Protein AF-A0A2S8PIW1-F1 (afdb_monomer_lite)

Structure (mmCIF, N/CA/C/O backbone):
data_AF-A0A2S8PIW1-F1
#
_entry.id   AF-A0A2S8PIW1-F1
#
loop_
_atom_site.group_PDB
_atom_site.id
_atom_site.type_symbol
_atom_site.label_atom_id
_atom_site.label_alt_id
_atom_site.label_comp_id
_atom_site.label_asym_id
_atom_site.label_entity_id
_atom_site.label_seq_id
_atom_site.pdbx_PDB_ins_code
_atom_site.Cartn_x
_atom_site.Cartn_y
_atom_site.Cartn_z
_atom_site.occupancy
_atom_site.B_iso_or_equiv
_atom_site.auth_seq_id
_atom_site.auth_comp_id
_atom_site.auth_asym_id
_atom_site.auth_atom_id
_atom_site.pdbx_PDB_model_num
ATOM 1 N N . ASP A 1 1 ? -56.436 4.259 72.204 1.00 89.25 1 ASP A N 1
ATOM 2 C CA . ASP A 1 1 ? -57.288 4.488 73.397 1.00 89.25 1 ASP A CA 1
ATOM 3 C C . ASP A 1 1 ? -56.618 5.160 74.590 1.00 89.25 1 ASP A C 1
ATOM 5 O O . ASP A 1 1 ? -57.310 5.446 75.561 1.00 89.25 1 ASP A O 1
ATOM 9 N N . LYS A 1 2 ? -55.325 5.523 74.518 1.00 92.69 2 LYS A N 1
ATOM 10 C CA . LYS A 1 2 ? -54.637 6.205 75.627 1.00 92.69 2 LYS A CA 1
ATOM 11 C C . LYS A 1 2 ? -55.393 7.417 76.201 1.00 92.69 2 LYS A C 1
ATOM 13 O O . LYS A 1 2 ? -55.563 7.449 77.417 1.00 92.69 2 LYS A O 1
ATOM 18 N N . PRO A 1 3 ? -55.924 8.362 75.396 1.00 94.25 3 PRO A N 1
ATOM 19 C CA . PRO A 1 3 ? -56.680 9.491 75.944 1.00 94.25 3 PRO A CA 1
ATOM 20 C C . PRO A 1 3 ? -57.928 9.068 76.735 1.00 94.25 3 PRO A C 1
ATOM 22 O O . PRO A 1 3 ? -58.206 9.634 77.788 1.00 94.25 3 PRO A O 1
ATOM 25 N N . ALA A 1 4 ? -58.648 8.045 76.264 1.00 94.50 4 ALA A N 1
ATOM 26 C CA . ALA A 1 4 ? -59.863 7.545 76.906 1.00 94.50 4 ALA A CA 1
ATOM 27 C C . ALA A 1 4 ? -59.564 6.789 78.211 1.00 94.50 4 ALA A C 1
ATOM 29 O O . ALA A 1 4 ? -60.279 6.959 79.194 1.00 94.50 4 ALA A O 1
ATOM 30 N N . VAL A 1 5 ? -58.486 5.999 78.244 1.00 93.94 5 VAL A N 1
ATOM 31 C CA . VAL A 1 5 ? -58.041 5.281 79.451 1.00 93.94 5 VAL A CA 1
ATOM 32 C C . VAL A 1 5 ? -57.583 6.261 80.533 1.00 93.94 5 VAL A C 1
ATOM 34 O O . VAL A 1 5 ? -58.031 6.171 81.674 1.00 93.94 5 VAL A O 1
ATOM 37 N N . VAL A 1 6 ? -56.779 7.265 80.164 1.00 94.06 6 VAL A N 1
ATOM 38 C CA . VAL A 1 6 ? -56.352 8.333 81.087 1.00 94.06 6 VAL A CA 1
ATOM 39 C C . VAL A 1 6 ? -57.557 9.098 81.643 1.00 94.06 6 VAL A C 1
ATOM 41 O O . VAL A 1 6 ? -57.624 9.382 82.838 1.00 94.06 6 VAL A O 1
ATOM 44 N N . GLN A 1 7 ? -58.543 9.403 80.796 1.00 94.19 7 GLN A N 1
ATOM 45 C CA . GLN A 1 7 ? -59.772 10.067 81.220 1.00 94.19 7 GLN A CA 1
ATOM 46 C C . GLN A 1 7 ? -60.614 9.191 82.162 1.00 94.19 7 GLN A C 1
ATOM 48 O O . GLN A 1 7 ? -61.130 9.689 83.162 1.00 94.19 7 GLN A O 1
ATOM 53 N N . ALA A 1 8 ? -60.738 7.892 81.880 1.00 93.25 8 ALA A N 1
ATOM 54 C CA . ALA A 1 8 ? -61.453 6.952 82.738 1.00 93.25 8 ALA A CA 1
ATOM 55 C C . ALA A 1 8 ? -60.805 6.839 84.128 1.00 93.25 8 ALA A C 1
ATOM 57 O O . ALA A 1 8 ? -61.525 6.823 85.128 1.00 93.25 8 ALA A O 1
ATOM 58 N N . ARG A 1 9 ? -59.467 6.859 84.210 1.00 95.50 9 ARG A N 1
ATOM 59 C CA . ARG A 1 9 ? -58.734 6.922 85.484 1.00 95.50 9 ARG A CA 1
ATOM 60 C C . ARG A 1 9 ? -59.012 8.206 86.245 1.00 95.50 9 ARG A C 1
ATOM 62 O O . ARG A 1 9 ? -59.392 8.141 87.408 1.00 95.50 9 ARG A O 1
ATOM 69 N N . ALA A 1 10 ? -58.930 9.354 85.578 1.00 94.62 10 ALA A N 1
ATOM 70 C CA . ALA A 1 10 ? -59.246 10.637 86.199 1.00 94.62 10 ALA A CA 1
ATOM 71 C C . ALA A 1 10 ? -60.695 10.691 86.728 1.00 94.62 10 ALA A C 1
ATOM 73 O O . ALA A 1 10 ? -60.938 11.203 87.822 1.00 94.62 10 ALA A O 1
ATOM 74 N N . HIS A 1 11 ? -61.661 10.134 85.986 1.00 94.56 11 HIS A N 1
ATOM 75 C CA . HIS A 1 11 ? -63.050 10.031 86.438 1.00 94.56 11 HIS A CA 1
ATOM 76 C C . HIS A 1 11 ? -63.217 9.085 87.629 1.00 94.56 11 HIS A C 1
ATOM 78 O O . HIS A 1 11 ? -63.940 9.430 88.560 1.00 94.56 11 HIS A O 1
ATOM 84 N N . TYR A 1 12 ? -62.548 7.930 87.630 1.00 93.25 12 TYR A N 1
ATOM 85 C CA . TYR A 1 12 ? -62.552 7.008 88.765 1.00 93.25 12 TYR A CA 1
ATOM 86 C C . TYR A 1 12 ? -61.935 7.642 90.019 1.00 93.25 12 TYR A C 1
ATOM 88 O O . TYR A 1 12 ? -62.508 7.542 91.103 1.00 93.25 12 TYR A O 1
ATOM 96 N N . ASP A 1 13 ? -60.808 8.343 89.882 1.00 93.81 13 ASP A N 1
ATOM 97 C CA . ASP A 1 13 ? -60.096 8.961 91.004 1.00 93.81 13 ASP A CA 1
ATOM 98 C C . ASP A 1 13 ? -60.912 10.078 91.673 1.00 93.81 13 ASP A C 1
ATOM 100 O O . ASP A 1 13 ? -60.843 10.222 92.897 1.00 93.81 13 ASP A O 1
ATOM 104 N N . ALA A 1 14 ? -61.740 10.792 90.899 1.00 95.25 14 ALA A N 1
ATOM 105 C CA . ALA A 1 14 ? -62.647 11.843 91.366 1.00 95.25 14 ALA A CA 1
ATOM 106 C C . ALA A 1 14 ? -63.893 11.335 92.130 1.00 95.25 14 ALA A C 1
ATOM 108 O O . ALA A 1 14 ? -64.620 12.143 92.712 1.00 95.25 14 ALA A O 1
ATOM 109 N N . LEU A 1 15 ? -64.165 10.023 92.135 1.00 94.69 15 LEU A N 1
ATOM 110 C CA . LEU A 1 15 ? -65.264 9.424 92.902 1.00 94.69 15 LEU A CA 1
ATOM 111 C C . LEU A 1 15 ? -64.957 9.381 94.408 1.00 94.69 15 LEU A C 1
ATOM 113 O O . LEU A 1 15 ? -63.813 9.195 94.826 1.00 94.69 15 LEU A O 1
ATOM 117 N N . THR A 1 16 ? -66.006 9.460 95.232 1.00 93.44 16 THR A N 1
ATOM 118 C CA . THR A 1 16 ? -65.912 9.175 96.677 1.00 93.44 16 THR A CA 1
ATOM 119 C C . THR A 1 16 ? -65.713 7.676 96.933 1.00 93.44 16 THR A C 1
ATOM 121 O O . THR A 1 16 ? -66.072 6.849 96.095 1.00 93.44 16 THR A O 1
ATOM 124 N N . ASP A 1 17 ? -65.206 7.292 98.106 1.00 90.50 17 ASP A N 1
ATOM 125 C CA . ASP A 1 17 ? -64.926 5.881 98.434 1.00 90.50 17 ASP A CA 1
ATOM 126 C C . ASP A 1 17 ? -66.166 4.978 98.328 1.00 90.50 17 ASP A C 1
ATOM 128 O O . ASP A 1 17 ? -66.095 3.865 97.803 1.00 90.50 17 ASP A O 1
ATOM 132 N N . ALA A 1 18 ? -67.331 5.486 98.744 1.00 90.69 18 ALA A N 1
ATOM 133 C CA . ALA A 1 18 ? -68.600 4.776 98.607 1.00 90.69 18 ALA A CA 1
ATOM 134 C C . ALA A 1 18 ? -68.998 4.572 97.134 1.00 90.69 18 ALA A C 1
ATOM 136 O O . ALA A 1 18 ? -69.541 3.530 96.785 1.00 90.69 18 ALA A O 1
ATOM 137 N N . GLN A 1 19 ? -68.710 5.542 96.260 1.00 92.25 19 GLN A N 1
ATOM 138 C CA . GLN A 1 19 ? -68.982 5.441 94.823 1.00 92.25 19 GLN A CA 1
ATOM 139 C C . GLN A 1 19 ? -67.996 4.502 94.114 1.00 92.25 19 GLN A C 1
ATOM 141 O O . GLN A 1 19 ? -68.414 3.752 93.234 1.00 92.25 19 GLN A O 1
ATOM 146 N N . LYS A 1 20 ? -66.719 4.481 94.524 1.00 90.56 20 LYS A N 1
ATOM 147 C CA . LYS A 1 20 ? -65.705 3.548 93.999 1.00 90.56 20 LYS A CA 1
ATOM 148 C C . LYS A 1 20 ? -66.085 2.085 94.248 1.00 90.56 20 LYS A C 1
ATOM 150 O O . LYS A 1 20 ? -65.892 1.264 93.360 1.00 90.56 20 LYS A O 1
ATOM 155 N N . ALA A 1 21 ? -66.712 1.771 95.388 1.00 86.81 21 ALA A N 1
ATOM 156 C CA . ALA A 1 21 ? -67.196 0.420 95.702 1.00 86.81 21 ALA A CA 1
ATOM 157 C C . ALA A 1 21 ? -68.298 -0.096 94.749 1.00 86.81 21 ALA A C 1
ATOM 159 O O . ALA A 1 21 ? -68.495 -1.306 94.646 1.00 86.81 21 ALA A O 1
ATOM 160 N N . PHE A 1 22 ? -69.000 0.796 94.037 1.00 90.44 22 PHE A N 1
ATOM 161 C CA . PHE A 1 22 ? -69.981 0.424 93.008 1.00 90.44 22 PHE A CA 1
ATOM 162 C C . PHE A 1 22 ? -69.364 0.247 91.609 1.00 90.44 22 PHE A C 1
ATOM 164 O O . PHE A 1 22 ? -70.043 -0.236 90.701 1.00 90.44 22 PHE A O 1
ATOM 171 N N . VAL A 1 23 ? -68.094 0.614 91.406 1.00 87.25 23 VAL A N 1
ATOM 172 C CA . VAL A 1 23 ? -67.386 0.404 90.136 1.00 87.25 23 VAL A CA 1
ATOM 173 C C . VAL A 1 23 ? -66.887 -1.039 90.092 1.00 87.25 23 VAL A C 1
ATOM 175 O O . VAL A 1 23 ? -65.857 -1.376 90.665 1.00 87.25 23 VAL A O 1
ATOM 178 N N . GLY A 1 24 ? -67.642 -1.909 89.421 1.00 81.31 24 GLY A N 1
ATOM 179 C CA . GLY A 1 24 ? -67.427 -3.357 89.502 1.00 81.31 24 GLY A CA 1
ATOM 180 C C . GLY A 1 24 ? -66.153 -3.892 88.837 1.00 81.31 24 GLY A C 1
ATOM 181 O O . GLY A 1 24 ? -65.665 -4.935 89.253 1.00 81.31 24 GLY A O 1
ATOM 182 N N . ASP A 1 25 ? -65.610 -3.215 87.820 1.00 87.56 25 ASP A N 1
ATOM 183 C CA . ASP A 1 25 ? -64.578 -3.792 86.940 1.00 87.56 25 ASP A CA 1
ATOM 184 C C . ASP A 1 25 ? -63.353 -2.877 86.765 1.00 87.56 25 ASP A C 1
ATOM 186 O O . ASP A 1 25 ? -62.867 -2.619 85.664 1.00 87.56 25 ASP A O 1
ATOM 190 N N . ILE A 1 26 ? -62.855 -2.333 87.879 1.00 90.88 26 ILE A N 1
ATOM 191 C CA . ILE A 1 26 ? -61.651 -1.481 87.907 1.00 90.88 26 ILE A CA 1
ATOM 192 C C . ILE A 1 26 ? -60.381 -2.215 87.430 1.00 90.88 26 ILE A C 1
ATOM 194 O O . ILE A 1 26 ? -59.415 -1.583 86.991 1.00 90.88 26 ILE A O 1
ATOM 198 N N . ALA A 1 27 ? -60.390 -3.552 87.476 1.00 90.81 27 ALA A N 1
ATOM 199 C CA . ALA A 1 27 ? -59.319 -4.398 86.959 1.00 90.81 27 ALA A CA 1
ATOM 200 C C . ALA A 1 27 ? -59.086 -4.154 85.460 1.00 90.81 27 ALA A C 1
ATOM 202 O O . ALA A 1 27 ? -57.950 -3.896 85.072 1.00 90.81 27 ALA A O 1
ATOM 203 N N . LYS A 1 28 ? -60.150 -4.078 84.645 1.00 92.44 28 LYS A N 1
ATOM 204 C CA . LYS A 1 28 ? -60.037 -3.775 83.205 1.00 92.44 28 LYS A CA 1
ATOM 205 C C . LYS A 1 28 ? -59.365 -2.440 82.907 1.00 92.44 28 LYS A C 1
ATOM 207 O O . LYS A 1 28 ? -58.610 -2.338 81.946 1.00 92.44 28 LYS A O 1
ATOM 212 N N . LEU A 1 29 ? -59.639 -1.405 83.706 1.00 92.31 29 LEU A N 1
ATOM 213 C CA . LEU A 1 29 ? -58.988 -0.104 83.533 1.00 92.31 29 LEU A CA 1
ATOM 214 C C . LEU A 1 29 ? -57.486 -0.199 83.829 1.00 92.31 29 LEU A C 1
ATOM 216 O O . LEU A 1 29 ? -56.678 0.349 83.087 1.00 92.31 29 LEU A O 1
ATOM 220 N N . THR A 1 30 ? -57.124 -0.938 84.878 1.00 92.75 30 THR A N 1
ATOM 221 C CA . THR A 1 30 ? -55.726 -1.149 85.279 1.00 92.75 30 THR A CA 1
ATOM 222 C C . THR A 1 30 ? -54.967 -1.996 84.246 1.00 92.75 30 THR A C 1
ATOM 224 O O . THR A 1 30 ? -53.845 -1.661 83.879 1.00 92.75 30 THR A O 1
ATOM 227 N N . GLU A 1 31 ? -55.594 -3.043 83.703 1.00 94.38 31 GLU A N 1
ATOM 228 C CA . GLU A 1 31 ? -55.047 -3.848 82.599 1.00 94.38 31 GLU A CA 1
ATOM 229 C C . GLU A 1 31 ? -54.851 -3.016 81.322 1.00 94.38 31 GLU A C 1
ATOM 231 O O . GLU A 1 31 ? -53.827 -3.138 80.646 1.00 94.38 31 GLU A O 1
ATOM 236 N N . ALA A 1 32 ? -55.800 -2.131 80.998 1.00 94.19 32 ALA A N 1
ATOM 237 C CA . ALA A 1 32 ? -55.692 -1.241 79.845 1.00 94.19 32 ALA A CA 1
ATOM 238 C C . ALA A 1 32 ? -54.536 -0.236 79.991 1.00 94.19 32 ALA A C 1
ATOM 240 O O . ALA A 1 32 ? -53.809 0.010 79.029 1.00 94.19 32 ALA A O 1
ATOM 241 N N . GLU A 1 33 ? -54.335 0.326 81.186 1.00 93.69 33 GLU A N 1
ATOM 242 C CA . GLU A 1 33 ? -53.195 1.203 81.488 1.00 93.69 33 GLU A CA 1
ATOM 243 C C . GLU A 1 33 ? -51.860 0.474 81.361 1.00 93.69 33 GLU A C 1
ATOM 245 O O . GLU A 1 33 ? -50.937 1.003 80.740 1.00 93.69 33 GLU A O 1
ATOM 250 N N . GLN A 1 34 ? -51.769 -0.746 81.898 1.00 94.94 34 GLN A N 1
ATOM 251 C CA . GLN A 1 34 ? -50.576 -1.578 81.769 1.00 94.94 34 GLN A CA 1
ATOM 252 C C . GLN A 1 34 ? -50.286 -1.904 80.298 1.00 94.94 34 GLN A C 1
ATOM 254 O O . GLN A 1 34 ? -49.165 -1.703 79.839 1.00 94.94 34 GLN A O 1
ATOM 259 N N . THR A 1 35 ? -51.304 -2.312 79.536 1.00 96.00 35 THR A N 1
ATOM 260 C CA . THR A 1 35 ? -51.176 -2.595 78.098 1.00 96.00 35 THR A CA 1
ATOM 261 C C . THR A 1 35 ? -50.692 -1.364 77.328 1.00 96.00 35 THR A C 1
ATOM 263 O O . THR A 1 35 ? -49.834 -1.473 76.457 1.00 96.00 35 THR A O 1
ATOM 266 N N . ILE A 1 36 ? -51.202 -0.167 77.647 1.00 94.94 36 ILE A N 1
ATOM 267 C CA . ILE A 1 36 ? -50.713 1.080 77.040 1.00 94.94 36 ILE A CA 1
ATOM 268 C C . ILE A 1 36 ? -49.242 1.314 77.387 1.00 94.94 36 ILE A C 1
ATOM 270 O O . ILE A 1 36 ? -48.468 1.624 76.487 1.00 94.94 36 ILE A O 1
ATOM 274 N N . ALA A 1 37 ? -48.848 1.162 78.654 1.00 93.50 37 ALA A N 1
ATOM 275 C CA . ALA A 1 37 ? -47.460 1.352 79.070 1.00 93.50 37 ALA A CA 1
ATOM 276 C C . ALA A 1 37 ? -46.507 0.370 78.361 1.00 93.50 37 ALA A C 1
ATOM 278 O O . ALA A 1 37 ? -45.435 0.771 77.910 1.00 93.50 37 ALA A O 1
ATOM 279 N N . GLU A 1 38 ? -46.917 -0.890 78.202 1.00 94.50 38 GLU A N 1
ATOM 280 C CA . GLU A 1 38 ? -46.173 -1.915 77.461 1.00 94.50 38 GLU A CA 1
ATOM 281 C C . GLU A 1 38 ? -46.062 -1.576 75.967 1.00 94.50 38 GLU A C 1
ATOM 283 O O . GLU A 1 38 ? -44.972 -1.651 75.400 1.00 94.50 38 GLU A O 1
ATOM 288 N N . LEU A 1 39 ? -47.152 -1.128 75.333 1.00 94.00 39 LEU A N 1
ATOM 289 C CA . LEU A 1 39 ? -47.146 -0.692 73.933 1.00 94.00 39 LEU A CA 1
ATOM 290 C C . LEU A 1 39 ? -46.272 0.547 73.709 1.00 94.00 39 LEU A C 1
ATOM 292 O O . LEU A 1 39 ? -45.598 0.640 72.686 1.00 94.00 39 LEU A O 1
ATOM 296 N N . GLU A 1 40 ? -46.260 1.496 74.645 1.00 93.25 40 GLU A N 1
ATOM 297 C CA . GLU A 1 40 ? -45.395 2.678 74.566 1.00 93.25 40 GLU A CA 1
ATOM 298 C C . GLU A 1 40 ? -43.920 2.319 74.754 1.00 93.25 40 GLU A C 1
ATOM 300 O O . GLU A 1 40 ? -43.072 2.821 74.013 1.00 93.25 40 GLU A O 1
ATOM 305 N N . ALA A 1 41 ? -43.610 1.414 75.687 1.00 93.31 41 ALA A N 1
ATOM 306 C CA . ALA A 1 41 ? -42.262 0.879 75.844 1.00 93.31 41 ALA A CA 1
ATOM 307 C C . ALA A 1 41 ? -41.810 0.137 74.575 1.00 93.31 41 ALA A C 1
ATOM 309 O O . ALA A 1 41 ? -40.702 0.370 74.093 1.00 93.31 41 ALA A O 1
ATOM 310 N N . GLN A 1 42 ? -42.680 -0.688 73.984 1.00 93.25 42 GLN A N 1
ATOM 311 C CA . GLN A 1 42 ? -42.385 -1.384 72.733 1.00 93.25 42 GLN A CA 1
ATOM 312 C C . GLN A 1 42 ? -42.200 -0.410 71.565 1.00 93.25 42 GLN A C 1
ATOM 314 O O . GLN A 1 42 ? -41.267 -0.575 70.787 1.00 93.25 42 GLN A O 1
ATOM 319 N N . ALA A 1 43 ? -43.027 0.632 71.455 1.00 92.75 43 ALA A N 1
ATOM 320 C CA . ALA A 1 43 ? -42.879 1.651 70.418 1.00 92.75 43 ALA A CA 1
ATOM 321 C C . ALA A 1 43 ? -41.544 2.406 70.537 1.00 92.75 43 ALA A C 1
ATOM 323 O O . ALA A 1 43 ? -40.912 2.692 69.522 1.00 92.75 43 ALA A O 1
ATOM 324 N N . ALA A 1 44 ? -41.086 2.690 71.762 1.00 93.62 44 ALA A N 1
ATOM 325 C CA . ALA A 1 44 ? -39.780 3.301 71.997 1.00 93.62 44 ALA A CA 1
ATOM 326 C C . ALA A 1 44 ? -38.618 2.367 71.613 1.00 93.62 44 ALA A C 1
ATOM 328 O O . ALA A 1 44 ? -37.636 2.823 71.027 1.00 93.62 44 ALA A O 1
ATOM 329 N N . LEU A 1 45 ? -38.733 1.065 71.905 1.00 94.69 45 LEU A N 1
ATOM 330 C CA . LEU A 1 45 ? -37.755 0.060 71.472 1.00 94.69 45 LEU A CA 1
ATOM 331 C C . LEU A 1 45 ? -37.737 -0.098 69.947 1.00 94.69 45 LEU A C 1
ATOM 333 O O . LEU A 1 45 ? -36.661 -0.167 69.354 1.00 94.69 45 LEU A O 1
ATOM 337 N N . ASP A 1 46 ? -38.908 -0.105 69.309 1.00 96.31 46 ASP A N 1
ATOM 338 C CA . ASP A 1 46 ? -39.029 -0.209 67.857 1.00 96.31 46 ASP A CA 1
ATOM 339 C C . ASP A 1 46 ? -38.424 1.015 67.153 1.00 96.31 46 ASP A C 1
ATOM 341 O O . ASP A 1 46 ? -37.697 0.866 66.171 1.00 96.31 46 ASP A O 1
ATOM 345 N N . GLU A 1 47 ? -38.657 2.219 67.682 1.00 95.38 47 GLU A N 1
ATOM 346 C CA . GLU A 1 47 ? -38.034 3.445 67.174 1.00 95.38 47 GLU A CA 1
ATOM 347 C C . GLU A 1 47 ? -36.509 3.427 67.364 1.00 95.38 47 GLU A C 1
ATOM 349 O O . GLU A 1 47 ? -35.770 3.780 66.445 1.00 95.38 47 GLU A O 1
ATOM 354 N N . ALA A 1 48 ? -36.017 2.962 68.519 1.00 95.56 48 ALA A N 1
ATOM 355 C CA . ALA A 1 48 ? -34.582 2.844 68.781 1.00 95.56 48 ALA A CA 1
ATOM 356 C C . ALA A 1 48 ? -33.885 1.843 67.839 1.00 95.56 48 ALA A C 1
ATOM 358 O O . ALA A 1 48 ? -32.732 2.061 67.468 1.00 95.56 48 ALA A O 1
ATOM 359 N N . ALA A 1 49 ? -34.580 0.778 67.427 1.00 95.88 49 ALA A N 1
ATOM 360 C CA . ALA A 1 49 ? -34.083 -0.186 66.447 1.00 95.88 49 ALA A CA 1
ATOM 361 C C . ALA A 1 49 ? -34.131 0.355 65.004 1.00 95.88 49 ALA A C 1
ATOM 363 O O . ALA A 1 49 ? -33.204 0.126 64.228 1.00 95.88 49 ALA A O 1
ATOM 364 N N . ALA A 1 50 ? -35.177 1.101 64.638 1.00 97.56 50 ALA A N 1
ATOM 365 C CA . ALA A 1 50 ? -35.362 1.624 63.283 1.00 97.56 50 ALA A CA 1
ATOM 366 C C . ALA A 1 50 ? -34.505 2.868 62.970 1.00 97.56 50 ALA A C 1
ATOM 368 O O . ALA A 1 50 ? -34.026 3.027 61.844 1.00 97.56 50 ALA A O 1
ATOM 369 N N . ALA A 1 51 ? -34.283 3.753 63.949 1.00 96.88 51 ALA A N 1
ATOM 370 C CA . ALA A 1 51 ? -33.530 5.000 63.788 1.00 96.88 51 ALA A CA 1
ATOM 371 C C . ALA A 1 51 ? -32.110 4.852 63.188 1.00 96.88 51 ALA A C 1
ATOM 373 O O . ALA A 1 51 ? -31.774 5.648 62.298 1.00 96.88 51 ALA A O 1
ATOM 374 N N . PRO A 1 52 ? -31.263 3.884 63.605 1.00 97.19 52 PRO A N 1
ATOM 375 C CA . PRO A 1 52 ? -29.947 3.698 62.993 1.00 97.19 52 PRO A CA 1
ATOM 376 C C . PRO A 1 52 ? -30.050 3.273 61.525 1.00 97.19 52 PRO A C 1
ATOM 378 O O . PRO A 1 52 ? -29.362 3.855 60.692 1.00 97.19 52 PRO A O 1
ATOM 381 N N . VAL A 1 53 ? -30.965 2.358 61.185 1.00 98.25 53 VAL A N 1
ATOM 382 C CA . VAL A 1 53 ? -31.188 1.911 59.797 1.00 98.25 53 VAL A CA 1
ATOM 383 C C . VAL A 1 53 ? -31.665 3.069 58.921 1.00 98.25 53 VAL A C 1
ATOM 385 O O . VAL A 1 53 ? -31.165 3.274 57.818 1.00 98.25 53 VAL A O 1
ATOM 388 N N . ARG A 1 54 ? -32.583 3.895 59.433 1.00 97.38 54 ARG A N 1
ATOM 389 C CA . ARG A 1 54 ? -33.049 5.108 58.744 1.00 97.38 54 ARG A CA 1
ATOM 390 C C . ARG A 1 54 ? -31.906 6.093 58.482 1.00 97.38 54 ARG A C 1
ATOM 392 O O . ARG A 1 54 ? -31.845 6.692 57.411 1.00 97.38 54 ARG A O 1
ATOM 399 N N . THR A 1 55 ? -30.987 6.241 59.436 1.00 97.44 55 THR A N 1
ATOM 400 C CA . THR A 1 55 ? -29.795 7.092 59.291 1.00 97.44 55 THR A CA 1
ATOM 401 C C . THR A 1 55 ? -28.817 6.518 58.264 1.00 97.44 55 THR A C 1
ATOM 403 O O . THR A 1 55 ? -28.300 7.265 57.438 1.00 97.44 55 THR A O 1
ATOM 406 N N . GLU A 1 56 ? -28.599 5.202 58.274 1.00 97.50 56 GLU A N 1
ATOM 407 C CA . GLU A 1 56 ? -27.738 4.499 57.317 1.00 97.50 56 GLU A CA 1
ATOM 408 C C . GLU A 1 56 ? -28.260 4.649 55.880 1.00 97.50 56 GLU A C 1
ATOM 410 O O . GLU A 1 56 ? -27.517 5.075 54.997 1.00 97.50 56 GLU A O 1
ATOM 415 N N . ILE A 1 57 ? -29.561 4.423 55.655 1.00 98.00 57 ILE A N 1
ATOM 416 C CA . ILE A 1 57 ? -30.204 4.617 54.344 1.00 98.00 57 ILE A CA 1
ATOM 417 C C . ILE A 1 57 ? -30.112 6.083 53.903 1.00 98.00 57 ILE A C 1
ATOM 419 O O . ILE A 1 57 ? -29.796 6.370 52.746 1.00 98.00 57 ILE A O 1
ATOM 423 N N . ALA A 1 58 ? -30.342 7.034 54.814 1.00 96.50 58 ALA A N 1
ATOM 424 C CA . ALA A 1 58 ? -30.222 8.457 54.509 1.00 96.50 58 ALA A CA 1
ATOM 425 C C . ALA A 1 58 ? -28.786 8.861 54.130 1.00 96.50 58 ALA A C 1
ATOM 427 O O . ALA A 1 58 ? -28.617 9.757 53.297 1.00 96.50 58 ALA A O 1
ATOM 428 N N . ALA A 1 59 ? -27.774 8.192 54.686 1.00 97.12 59 ALA A N 1
ATOM 429 C CA . ALA A 1 59 ? -26.358 8.446 54.430 1.00 97.12 59 ALA A CA 1
ATOM 430 C C . ALA A 1 59 ? -25.839 7.858 53.107 1.00 97.12 59 ALA A C 1
ATOM 432 O O . ALA A 1 59 ? -24.755 8.250 52.672 1.00 97.12 59 ALA A O 1
ATOM 433 N N . LEU A 1 60 ? -26.592 6.967 52.447 1.00 97.81 60 LEU A N 1
ATOM 434 C CA . LEU A 1 60 ? -26.211 6.455 51.128 1.00 97.81 60 LEU A CA 1
ATOM 435 C C . LEU A 1 60 ? -26.005 7.615 50.130 1.00 97.81 60 LEU A C 1
ATOM 437 O O . LEU A 1 60 ? -26.648 8.663 50.257 1.00 97.81 60 LEU A O 1
ATOM 441 N N . PRO A 1 61 ? -25.130 7.480 49.124 1.00 97.44 61 PRO A N 1
ATOM 442 C CA . PRO A 1 61 ? -25.006 8.488 48.076 1.00 97.44 61 PRO A CA 1
ATOM 443 C C . PRO A 1 61 ? -26.318 8.699 47.304 1.00 97.44 61 PRO A C 1
ATOM 445 O O . PRO A 1 61 ? -27.237 7.876 47.341 1.00 97.44 61 PRO A O 1
ATOM 448 N N . ALA A 1 62 ? -26.431 9.824 46.598 1.00 95.88 62 ALA A N 1
ATOM 449 C CA . ALA A 1 62 ? -27.500 9.992 45.620 1.00 95.88 62 ALA A CA 1
ATOM 450 C C . ALA A 1 62 ? -27.293 9.009 44.458 1.00 95.88 62 ALA A C 1
ATOM 452 O O . ALA A 1 62 ? -26.157 8.674 44.136 1.00 95.88 62 ALA A O 1
ATOM 453 N N . LYS A 1 63 ? -28.373 8.588 43.788 1.00 95.44 63 LYS A N 1
ATOM 454 C CA . LYS A 1 63 ? -28.330 7.582 42.710 1.00 95.44 63 LYS A CA 1
ATOM 455 C C . LYS A 1 63 ? -27.240 7.837 41.658 1.00 95.44 63 LYS A C 1
ATOM 457 O O . LYS A 1 63 ? -26.585 6.896 41.235 1.00 95.44 63 LYS A O 1
ATOM 462 N N . ALA A 1 64 ? -27.037 9.093 41.256 1.00 94.06 64 ALA A N 1
ATOM 463 C CA . ALA A 1 64 ? -26.036 9.477 40.256 1.00 94.06 64 ALA A CA 1
ATOM 464 C C . ALA A 1 64 ? -24.577 9.395 40.752 1.00 94.06 64 ALA A C 1
ATOM 466 O O . ALA A 1 64 ? -23.665 9.336 39.933 1.00 94.06 64 ALA A O 1
ATOM 467 N N . ASP A 1 65 ? -24.364 9.385 42.070 1.00 96.62 65 ASP A N 1
ATOM 468 C CA . ASP A 1 65 ? -23.043 9.384 42.708 1.00 96.62 65 ASP A CA 1
ATOM 469 C C . ASP A 1 65 ? -22.634 8.005 43.247 1.00 96.62 65 ASP A C 1
ATOM 471 O O . ASP A 1 65 ? -21.505 7.853 43.719 1.00 96.62 65 ASP A O 1
ATOM 475 N N . ILE A 1 66 ? -23.531 7.012 43.185 1.00 98.06 66 ILE A N 1
ATOM 476 C CA . ILE A 1 66 ? -23.257 5.631 43.597 1.00 98.06 66 ILE A CA 1
ATOM 477 C C . ILE A 1 66 ? -22.120 5.050 42.751 1.00 98.06 66 ILE A C 1
ATOM 479 O O . ILE A 1 66 ? -22.112 5.148 41.523 1.00 98.06 66 ILE A O 1
ATOM 483 N N . LYS A 1 67 ? -21.169 4.398 43.419 1.00 97.31 67 LYS A N 1
ATOM 484 C CA . LYS A 1 67 ? -20.023 3.703 42.824 1.00 97.31 67 LYS A CA 1
ATOM 485 C C . LYS A 1 67 ? -19.961 2.271 43.331 1.00 97.31 67 LYS A C 1
ATOM 487 O O . LYS A 1 67 ? -20.459 1.955 44.402 1.00 97.31 67 LYS A O 1
ATOM 492 N N . LEU A 1 68 ? -19.234 1.406 42.620 1.00 97.25 68 LEU A N 1
ATOM 493 C CA . LEU A 1 68 ? -19.012 0.019 43.058 1.00 97.25 68 LEU A CA 1
ATOM 494 C C . LEU A 1 68 ? -18.371 -0.085 44.452 1.00 97.25 68 LEU A C 1
ATOM 496 O O . LEU A 1 68 ? -18.608 -1.052 45.165 1.00 97.25 68 LEU A O 1
ATOM 500 N N . THR A 1 69 ? -17.593 0.917 44.871 1.00 97.88 69 THR A N 1
ATOM 501 C CA . THR A 1 69 ? -17.010 0.971 46.220 1.00 97.88 69 THR A CA 1
ATOM 502 C C . THR A 1 69 ? -18.045 1.150 47.332 1.00 97.88 69 THR A C 1
ATOM 504 O O . THR A 1 69 ? -17.721 0.874 48.483 1.00 97.88 69 THR A O 1
ATOM 507 N N . ASP A 1 70 ? -19.268 1.578 47.008 1.00 98.25 70 ASP A N 1
ATOM 508 C CA . ASP A 1 70 ? -20.362 1.769 47.968 1.00 98.25 70 ASP A CA 1
ATOM 509 C C . ASP A 1 70 ? -21.157 0.475 48.218 1.00 98.25 70 ASP A C 1
ATOM 511 O O . ASP A 1 70 ? -21.962 0.413 49.147 1.00 98.25 70 ASP A O 1
ATOM 515 N N . GLU A 1 71 ? -20.912 -0.585 47.436 1.00 98.25 71 GLU A N 1
ATOM 516 C CA . GLU A 1 71 ? -21.598 -1.877 47.558 1.00 98.25 71 GLU A CA 1
ATOM 517 C C . GLU A 1 71 ? -21.628 -2.438 48.996 1.00 98.25 71 GLU A C 1
ATOM 519 O O . GLU A 1 71 ? -22.697 -2.893 49.419 1.00 98.25 71 GLU A O 1
ATOM 524 N N . PRO A 1 72 ? -20.534 -2.400 49.787 1.00 98.12 72 PRO A N 1
ATOM 525 C CA . PRO A 1 72 ? -20.571 -2.892 51.162 1.00 98.12 72 PRO A CA 1
ATOM 526 C C . PRO A 1 72 ? -21.543 -2.107 52.050 1.00 98.12 72 PRO A C 1
ATOM 528 O O . PRO A 1 72 ? -22.237 -2.710 52.866 1.00 98.12 72 PRO A O 1
ATOM 531 N N . ALA A 1 73 ? -21.630 -0.783 51.875 1.00 98.00 73 ALA A N 1
ATOM 532 C CA . ALA A 1 73 ? -22.538 0.067 52.645 1.00 98.00 73 ALA A CA 1
ATOM 533 C C . ALA A 1 73 ? -24.003 -0.193 52.266 1.00 98.00 73 ALA A C 1
ATOM 535 O O . ALA A 1 73 ? -24.855 -0.321 53.140 1.00 98.00 73 ALA A O 1
ATOM 536 N N . VAL A 1 74 ? -24.289 -0.350 50.970 1.00 98.50 74 VAL A N 1
ATOM 537 C CA . VAL A 1 74 ? -25.630 -0.697 50.471 1.00 98.50 74 VAL A CA 1
ATOM 538 C C . VAL A 1 74 ? -26.066 -2.074 50.984 1.00 98.50 74 VAL A C 1
ATOM 540 O O . VAL A 1 74 ? -27.173 -2.229 51.496 1.00 98.50 74 VAL A O 1
ATOM 543 N N . THR A 1 75 ? -25.175 -3.066 50.915 1.00 98.19 75 THR A N 1
ATOM 544 C CA . THR A 1 75 ? -25.449 -4.435 51.384 1.00 98.19 75 THR A CA 1
ATOM 545 C C . THR A 1 75 ? -25.658 -4.484 52.900 1.00 98.19 75 THR A C 1
ATOM 547 O O . THR A 1 75 ? -26.557 -5.178 53.372 1.00 98.19 75 THR A O 1
ATOM 550 N N . SER A 1 76 ? -24.862 -3.723 53.661 1.00 97.94 76 SER A N 1
ATOM 551 C CA . SER A 1 76 ? -25.027 -3.546 55.110 1.00 97.94 76 SER A CA 1
ATOM 552 C C . SER A 1 76 ? -26.402 -2.968 55.444 1.00 97.94 76 SER A C 1
ATOM 554 O O . SER A 1 76 ? -27.157 -3.579 56.201 1.00 97.94 76 SER A O 1
ATOM 556 N N . ALA A 1 77 ? -26.778 -1.860 54.799 1.00 98.19 77 ALA A N 1
ATOM 557 C CA . ALA A 1 77 ? -28.063 -1.205 55.017 1.00 98.19 77 ALA A CA 1
ATOM 558 C C . ALA A 1 77 ? -29.247 -2.138 54.715 1.00 98.19 77 ALA A C 1
ATOM 560 O O . ALA A 1 77 ? -30.210 -2.184 55.484 1.00 98.19 77 ALA A O 1
ATOM 561 N N . ARG A 1 78 ? -29.162 -2.931 53.636 1.00 98.44 78 ARG A N 1
ATOM 562 C CA . ARG A 1 78 ? -30.159 -3.963 53.316 1.00 98.44 78 ARG A CA 1
ATOM 563 C C . ARG A 1 78 ? -30.241 -5.031 54.398 1.00 98.44 78 ARG A C 1
ATOM 565 O O . ARG A 1 78 ? -31.336 -5.325 54.866 1.00 98.44 78 ARG A O 1
ATOM 572 N N . ALA A 1 79 ? -29.108 -5.581 54.828 1.00 98.44 79 ALA A N 1
ATOM 573 C CA . ALA A 1 79 ? -29.080 -6.610 55.863 1.00 98.44 79 ALA A CA 1
ATOM 574 C C . ALA A 1 79 ? -29.657 -6.104 57.197 1.00 98.44 79 ALA A C 1
ATOM 576 O O . ALA A 1 79 ? -30.449 -6.805 57.831 1.00 98.44 79 ALA A O 1
ATOM 577 N N . HIS A 1 80 ? -29.316 -4.877 57.605 1.00 98.31 80 HIS A N 1
ATOM 578 C CA . HIS A 1 80 ? -29.874 -4.262 58.807 1.00 98.31 80 HIS A CA 1
ATOM 579 C C . HIS A 1 80 ? -31.377 -4.002 58.678 1.00 98.31 80 HIS A C 1
ATOM 581 O O . HIS A 1 80 ? -32.116 -4.309 59.610 1.00 98.31 80 HIS A O 1
ATOM 587 N N . TYR A 1 81 ? -31.848 -3.500 57.531 1.00 98.31 81 TYR A N 1
ATOM 588 C CA . TYR A 1 81 ? -33.279 -3.321 57.279 1.00 98.31 81 TYR A CA 1
ATOM 589 C C . TYR A 1 81 ? -34.038 -4.648 57.318 1.00 98.31 81 TYR A C 1
ATOM 591 O O . TYR A 1 81 ? -35.076 -4.743 57.970 1.00 98.31 81 TYR A O 1
ATOM 599 N N . ASP A 1 82 ? -33.524 -5.688 56.660 1.00 98.12 82 ASP A N 1
ATOM 600 C CA . ASP A 1 82 ? -34.179 -6.994 56.587 1.00 98.12 82 ASP A CA 1
ATOM 601 C C . ASP A 1 82 ? -34.270 -7.675 57.958 1.00 98.12 82 ASP A C 1
ATOM 603 O O . ASP A 1 82 ? -35.263 -8.362 58.215 1.00 98.12 82 ASP A O 1
ATOM 607 N N . GLY A 1 83 ? -33.297 -7.418 58.841 1.00 97.81 83 GLY A N 1
ATOM 608 C CA . GLY A 1 83 ? -33.267 -7.889 60.227 1.00 97.81 83 GLY A CA 1
ATOM 609 C C . GLY A 1 83 ? -34.281 -7.230 61.172 1.00 97.81 83 GLY A C 1
ATOM 610 O O . GLY A 1 83 ? -34.479 -7.731 62.278 1.00 97.81 83 GLY A O 1
ATOM 611 N N . LEU A 1 84 ? -34.939 -6.141 60.761 1.00 98.06 84 LEU A N 1
ATOM 612 C CA . LEU A 1 84 ? -35.989 -5.486 61.546 1.00 98.06 84 LEU A CA 1
ATOM 613 C C . LEU A 1 84 ? -37.316 -6.264 61.509 1.00 98.06 84 LEU A C 1
ATOM 615 O O . LEU A 1 84 ? -37.661 -6.907 60.511 1.00 98.06 84 LEU A O 1
ATOM 619 N N . THR A 1 85 ? -38.112 -6.134 62.573 1.00 96.94 85 THR A N 1
ATOM 620 C CA . THR A 1 85 ? -39.507 -6.609 62.591 1.00 96.94 85 THR A CA 1
ATOM 621 C C . THR A 1 85 ? -40.395 -5.768 61.668 1.00 96.94 85 THR A C 1
ATOM 623 O O . THR A 1 85 ? -40.054 -4.645 61.295 1.00 96.94 85 THR A O 1
ATOM 626 N N . ASP A 1 86 ? -41.589 -6.258 61.334 1.00 95.88 86 ASP A N 1
ATOM 627 C CA . ASP A 1 86 ? -42.527 -5.507 60.488 1.00 95.88 86 ASP A CA 1
ATOM 628 C C . ASP A 1 86 ? -42.972 -4.171 61.111 1.00 95.88 86 ASP A C 1
ATOM 630 O O . ASP A 1 86 ? -43.216 -3.203 60.387 1.00 95.88 86 ASP A O 1
ATOM 634 N N . SER A 1 87 ? -43.082 -4.090 62.446 1.00 93.50 87 SER A N 1
ATOM 635 C CA . SER A 1 87 ? -43.384 -2.829 63.139 1.00 93.50 87 SER A CA 1
ATOM 636 C C . SER A 1 87 ? -42.221 -1.843 63.028 1.00 93.50 87 SER A C 1
ATOM 638 O O . SER A 1 87 ? -42.443 -0.672 62.731 1.00 93.50 87 SER A O 1
ATOM 640 N N . GLN A 1 88 ? -40.986 -2.325 63.160 1.00 97.94 88 GLN A N 1
ATOM 641 C CA . GLN A 1 88 ? -39.767 -1.525 63.030 1.00 97.94 88 GLN A CA 1
ATOM 642 C C . GLN A 1 88 ? -39.530 -1.053 61.590 1.00 97.94 88 GLN A C 1
ATOM 644 O O . GLN A 1 88 ? -39.227 0.117 61.370 1.00 97.94 88 GLN A O 1
ATOM 649 N N . LYS A 1 89 ? -39.751 -1.909 60.582 1.00 97.31 89 LYS A N 1
ATOM 650 C CA . LYS A 1 89 ? -39.651 -1.540 59.155 1.00 97.31 89 LYS A CA 1
ATOM 651 C C . LYS A 1 89 ? -40.587 -0.389 58.787 1.00 97.31 89 LYS A C 1
ATOM 653 O O . LYS A 1 89 ? -40.199 0.483 58.012 1.00 97.31 89 LYS A O 1
ATOM 658 N N . LYS A 1 90 ? -41.788 -0.332 59.380 1.00 95.38 90 LYS A N 1
ATOM 659 C CA . LYS A 1 90 ? -42.719 0.799 59.203 1.00 95.38 90 LYS A CA 1
ATOM 660 C C . LYS A 1 90 ? -42.165 2.115 59.759 1.00 95.38 90 LYS A C 1
ATOM 662 O O . LYS A 1 90 ? -42.457 3.158 59.184 1.00 95.38 90 LYS A O 1
ATOM 667 N N . GLN A 1 91 ? -41.362 2.069 60.825 1.00 95.75 91 GLN A N 1
ATOM 668 C CA . GLN A 1 91 ? -40.733 3.256 61.426 1.00 95.75 91 GLN A CA 1
ATOM 669 C C . GLN A 1 91 ? -39.511 3.763 60.642 1.00 95.75 91 GLN A C 1
ATOM 671 O O . GLN A 1 91 ? -39.159 4.942 60.730 1.00 95.75 91 GLN A O 1
ATOM 676 N N . VAL A 1 92 ? -38.862 2.903 59.844 1.00 97.31 92 VAL A N 1
ATOM 677 C CA . VAL A 1 92 ? -37.789 3.332 58.927 1.00 97.31 92 VAL A CA 1
ATOM 678 C C . VAL A 1 92 ? -38.341 4.270 57.850 1.00 97.31 92 VAL A C 1
ATOM 680 O O . VAL A 1 92 ? -37.717 5.286 57.547 1.00 97.31 92 VAL A O 1
ATOM 683 N N . GLY A 1 93 ? -39.530 3.968 57.324 1.00 94.56 93 GLY A N 1
ATOM 684 C CA . GLY A 1 93 ? -40.196 4.771 56.301 1.00 94.56 93 GLY A CA 1
ATOM 685 C C . GLY A 1 93 ? -39.782 4.389 54.879 1.00 94.56 93 GLY A C 1
ATOM 686 O O . GLY A 1 93 ? -39.714 3.207 54.545 1.00 94.56 93 GLY A O 1
ATOM 687 N N . ASP A 1 94 ? -39.570 5.395 54.029 1.00 94.88 94 ASP A N 1
ATOM 688 C CA . ASP A 1 94 ? -39.223 5.199 52.619 1.00 94.88 94 ASP A CA 1
ATOM 689 C C . ASP A 1 94 ? -37.805 4.629 52.453 1.00 94.88 94 ASP A C 1
ATOM 691 O O . ASP A 1 94 ? -36.834 5.144 53.008 1.00 94.88 94 ASP A O 1
ATOM 695 N N . ILE A 1 95 ? -37.700 3.575 51.644 1.00 97.56 95 ILE A N 1
ATOM 696 C CA . ILE A 1 95 ? -36.446 2.896 51.306 1.00 97.56 95 ILE A CA 1
ATOM 697 C C . ILE A 1 95 ? -36.051 3.083 49.836 1.00 97.56 95 ILE A C 1
ATOM 699 O O . ILE A 1 95 ? -35.122 2.421 49.378 1.00 97.56 95 ILE A O 1
ATOM 703 N N . GLY A 1 96 ? -36.707 3.984 49.095 1.00 97.44 96 GLY A N 1
ATOM 704 C CA . GLY A 1 96 ? -36.437 4.230 47.675 1.00 97.44 96 GLY A CA 1
ATOM 705 C C . GLY A 1 96 ? -34.961 4.503 47.376 1.00 97.44 96 GLY A C 1
ATOM 706 O O . GLY A 1 96 ? -34.410 3.997 46.401 1.00 97.44 96 GLY A O 1
ATOM 707 N N . LYS A 1 97 ? -34.277 5.212 48.281 1.00 97.31 97 LYS A N 1
ATOM 708 C CA . LYS A 1 97 ? -32.838 5.483 48.181 1.00 97.31 97 LYS A CA 1
ATOM 709 C C . LYS A 1 97 ? -31.973 4.220 48.279 1.00 97.31 97 LYS A C 1
ATOM 711 O O . LYS A 1 97 ? -30.971 4.119 47.577 1.00 97.31 97 LYS A O 1
ATOM 716 N N . LEU A 1 98 ? -32.366 3.261 49.120 1.00 98.38 98 LEU A N 1
ATOM 717 C CA . LEU A 1 98 ? -31.693 1.966 49.227 1.00 98.38 98 LEU A CA 1
ATOM 718 C C . LEU A 1 98 ? -31.910 1.148 47.950 1.00 98.38 98 LEU A C 1
ATOM 720 O O . LEU A 1 98 ? -30.941 0.664 47.377 1.00 98.38 98 LEU A O 1
ATOM 724 N N . THR A 1 99 ? -33.148 1.066 47.456 1.00 97.94 99 THR A N 1
ATOM 725 C CA . THR A 1 99 ? -33.451 0.316 46.225 1.00 97.94 99 THR A CA 1
ATOM 726 C C . THR A 1 99 ? -32.785 0.923 44.990 1.00 97.94 99 THR A C 1
ATOM 728 O O . THR A 1 99 ? -32.252 0.196 44.158 1.00 97.94 99 THR A O 1
ATOM 731 N N . ASP A 1 100 ? -32.732 2.255 44.894 1.00 97.81 100 ASP A N 1
ATOM 732 C CA . ASP A 1 100 ? -32.019 2.951 43.818 1.00 97.81 100 ASP A CA 1
ATOM 733 C C . ASP A 1 100 ? -30.513 2.667 43.844 1.00 97.81 100 ASP A C 1
ATOM 735 O O . ASP A 1 100 ? -29.893 2.519 42.787 1.00 97.81 100 ASP A O 1
ATOM 739 N N . ALA A 1 101 ? -29.922 2.600 45.041 1.00 98.38 101 ALA A N 1
ATOM 740 C CA . ALA A 1 101 ? -28.519 2.258 45.215 1.00 98.38 101 ALA A CA 1
ATOM 741 C C . ALA A 1 101 ? -28.246 0.799 44.819 1.00 98.38 101 ALA A C 1
ATOM 743 O O . ALA A 1 101 ? -27.285 0.536 44.102 1.00 98.38 101 ALA A O 1
ATOM 744 N N . GLU A 1 102 ? -29.105 -0.141 45.217 1.00 98.19 102 GLU A N 1
ATOM 745 C CA . GLU A 1 102 ? -29.007 -1.559 44.842 1.00 98.19 102 GLU A CA 1
ATOM 746 C C . GLU A 1 102 ? -29.091 -1.768 43.326 1.00 98.19 102 GLU A C 1
ATOM 748 O O . GLU A 1 102 ? -28.246 -2.458 42.747 1.00 98.19 102 GLU A O 1
ATOM 753 N N . ASP A 1 103 ? -30.067 -1.132 42.673 1.00 97.94 103 ASP A N 1
ATOM 754 C CA . ASP A 1 103 ? -30.218 -1.175 41.218 1.00 97.94 103 ASP A CA 1
ATOM 755 C C . ASP A 1 103 ? -28.995 -0.580 40.512 1.00 97.94 103 ASP A C 1
ATOM 757 O O . ASP A 1 103 ? -28.465 -1.191 39.584 1.00 97.94 103 ASP A O 1
ATOM 761 N N . MET A 1 104 ? -28.491 0.567 40.979 1.00 98.25 104 MET A N 1
ATOM 762 C CA . MET A 1 104 ? -27.302 1.187 40.394 1.00 98.25 104 MET A CA 1
ATOM 763 C C . MET A 1 104 ? -26.046 0.323 40.583 1.00 98.25 104 MET A C 1
ATOM 765 O O . MET A 1 104 ? -25.260 0.185 39.649 1.00 98.25 104 MET A O 1
ATOM 769 N N . ILE A 1 105 ? -25.854 -0.316 41.743 1.00 98.44 105 ILE A N 1
ATOM 770 C CA . ILE A 1 105 ? -24.738 -1.254 41.959 1.00 98.44 105 ILE A CA 1
ATOM 771 C C . ILE A 1 105 ? -24.825 -2.442 40.993 1.00 98.44 105 ILE A C 1
ATOM 773 O O . ILE A 1 105 ? -23.813 -2.820 40.396 1.00 98.44 105 ILE A O 1
ATOM 777 N N . ARG A 1 106 ? -26.018 -3.022 40.801 1.00 98.06 106 ARG A N 1
ATOM 778 C CA . ARG A 1 106 ? -26.233 -4.096 39.817 1.00 98.06 106 ARG A CA 1
ATOM 779 C C . ARG A 1 106 ? -25.855 -3.631 38.409 1.00 98.06 106 ARG A C 1
ATOM 781 O O . ARG A 1 106 ? -25.110 -4.322 37.714 1.00 98.06 106 ARG A O 1
ATOM 788 N N . ASP A 1 107 ? -26.346 -2.468 38.008 1.00 98.25 107 ASP A N 1
ATOM 789 C CA . ASP A 1 107 ? -26.129 -1.899 36.681 1.00 98.25 107 ASP A CA 1
ATOM 790 C C . ASP A 1 107 ? -24.638 -1.567 36.437 1.00 98.25 107 ASP A C 1
ATOM 792 O O . ASP A 1 107 ? -24.084 -1.894 35.385 1.00 98.25 107 ASP A O 1
ATOM 796 N N . LEU A 1 108 ? -23.940 -1.017 37.439 1.00 98.44 108 LEU A N 1
ATOM 797 C CA . LEU A 1 108 ? -22.495 -0.757 37.392 1.00 98.44 108 LEU A CA 1
ATOM 798 C C . LEU A 1 108 ? -21.676 -2.041 37.222 1.00 98.44 108 LEU A C 1
ATOM 800 O O . LEU A 1 108 ? -20.690 -2.043 36.484 1.00 98.44 108 LEU A O 1
ATOM 804 N N . LYS A 1 109 ? -22.072 -3.144 37.871 1.00 98.25 109 LYS A N 1
ATOM 805 C CA . LYS A 1 109 ? -21.407 -4.445 37.696 1.00 98.25 109 LYS A CA 1
ATOM 806 C C . LYS A 1 109 ? -21.549 -4.960 36.270 1.00 98.25 109 LYS A C 1
ATOM 808 O O . LYS A 1 109 ? -20.568 -5.443 35.709 1.00 98.25 109 LYS A O 1
ATOM 813 N N . ILE A 1 110 ? -22.739 -4.832 35.683 1.00 98.50 110 ILE A N 1
ATOM 814 C CA . ILE A 1 110 ? -22.998 -5.213 34.288 1.00 98.50 110 ILE A CA 1
ATOM 815 C C . ILE A 1 110 ? -22.071 -4.437 33.347 1.00 98.50 110 ILE A C 1
ATOM 817 O O . ILE A 1 110 ? -21.361 -5.041 32.544 1.00 98.50 110 ILE A O 1
ATOM 821 N N . VAL A 1 111 ? -22.006 -3.110 33.492 1.00 98.31 111 VAL A N 1
ATOM 822 C CA . VAL A 1 111 ? -21.138 -2.261 32.661 1.00 98.31 111 VAL A CA 1
ATOM 823 C C . VAL A 1 111 ? -19.653 -2.590 32.867 1.00 98.31 111 VAL A C 1
ATOM 825 O O . VAL A 1 111 ? -18.907 -2.686 31.893 1.00 98.31 111 VAL A O 1
ATOM 828 N N . ALA A 1 112 ? -19.213 -2.817 34.109 1.00 98.06 112 ALA A N 1
ATOM 829 C CA . ALA A 1 112 ? -17.824 -3.163 34.410 1.00 98.06 112 ALA A CA 1
ATOM 830 C C . ALA A 1 112 ? -17.405 -4.515 33.804 1.00 98.06 112 ALA A C 1
ATOM 832 O O . ALA A 1 112 ? -16.318 -4.619 33.230 1.00 98.06 112 ALA A O 1
ATOM 833 N N . MET A 1 113 ? -18.269 -5.536 33.882 1.00 97.88 113 MET A N 1
ATOM 834 C CA . MET A 1 113 ? -18.037 -6.836 33.239 1.00 97.88 113 MET A CA 1
ATOM 835 C C . MET A 1 113 ? -17.976 -6.693 31.719 1.00 97.88 113 MET A C 1
ATOM 837 O O . MET A 1 113 ? -16.999 -7.130 31.109 1.00 97.88 113 MET A O 1
ATOM 841 N N . ALA A 1 114 ? -18.952 -5.997 31.128 1.00 98.12 114 ALA A N 1
ATOM 842 C CA . ALA A 1 114 ? -18.988 -5.741 29.694 1.00 98.12 114 ALA A CA 1
ATOM 843 C C . ALA A 1 114 ? -17.711 -5.038 29.214 1.00 98.12 114 ALA A C 1
ATOM 845 O O . ALA A 1 114 ? -17.098 -5.451 28.233 1.00 98.12 114 ALA A O 1
ATOM 846 N N . LYS A 1 115 ? -17.240 -4.028 29.953 1.00 97.81 115 LYS A N 1
ATOM 847 C CA . LYS A 1 115 ? -15.990 -3.317 29.662 1.00 97.81 115 LYS A CA 1
ATOM 848 C C . LYS A 1 115 ? -14.765 -4.223 29.739 1.00 97.81 115 LYS A C 1
ATOM 850 O O . LYS A 1 115 ? -13.870 -4.103 28.895 1.00 97.81 115 LYS A O 1
ATOM 855 N N . GLY A 1 116 ? -14.704 -5.112 30.728 1.00 97.50 116 GLY A N 1
ATOM 856 C CA . GLY A 1 116 ? -13.622 -6.087 30.874 1.00 97.50 116 GLY A CA 1
ATOM 857 C C . GLY A 1 116 ? -13.570 -7.080 29.711 1.00 97.50 116 GLY A C 1
ATOM 858 O O . GLY A 1 116 ? -12.502 -7.304 29.142 1.00 97.50 116 GLY A O 1
ATOM 859 N N . ASN A 1 117 ? -14.731 -7.600 29.314 1.00 97.31 117 ASN A N 1
ATOM 860 C CA . ASN A 1 117 ? -14.849 -8.679 28.334 1.00 97.31 117 ASN A CA 1
ATOM 861 C C . ASN A 1 117 ? -14.920 -8.202 26.881 1.00 97.31 117 ASN A C 1
ATOM 863 O O . ASN A 1 117 ? -14.603 -8.975 25.979 1.00 97.31 117 ASN A O 1
ATOM 867 N N . LEU A 1 118 ? -15.307 -6.947 26.635 1.00 97.56 118 LEU A N 1
ATOM 868 C CA . LEU A 1 118 ? -15.408 -6.408 25.284 1.00 97.56 118 LEU A CA 1
ATOM 869 C C . LEU A 1 118 ? -14.045 -6.444 24.593 1.00 97.56 118 LEU A C 1
ATOM 871 O O . LEU A 1 118 ? -13.106 -5.740 24.986 1.00 97.56 118 LEU A O 1
ATOM 875 N N . GLN A 1 119 ? -13.967 -7.224 23.524 1.00 94.12 119 GLN A N 1
ATOM 876 C CA . GLN A 1 119 ? -12.824 -7.290 22.629 1.00 94.12 119 GLN A CA 1
ATOM 877 C C . GLN A 1 119 ? -13.300 -7.043 21.205 1.00 94.12 119 GLN A C 1
ATOM 879 O O . GLN A 1 119 ? -14.328 -7.562 20.783 1.00 94.12 119 GLN A O 1
ATOM 884 N N . VAL A 1 120 ? -12.525 -6.257 20.467 1.00 95.00 120 VAL A N 1
ATOM 885 C CA . VAL A 1 120 ? -12.709 -6.075 19.031 1.00 95.00 120 VAL A CA 1
ATOM 886 C C . VAL A 1 120 ? -11.416 -6.516 18.371 1.00 95.00 120 VAL A C 1
ATOM 888 O O . VAL A 1 120 ? -10.347 -5.971 18.653 1.00 95.00 120 VAL A O 1
ATOM 891 N N . VAL A 1 121 ? -11.513 -7.532 17.520 1.00 91.50 121 VAL A N 1
ATOM 892 C CA . VAL A 1 121 ? -10.373 -8.088 16.793 1.00 91.50 121 VAL A CA 1
ATOM 893 C C . VAL A 1 121 ? -10.452 -7.624 15.350 1.00 91.50 121 VAL A C 1
ATOM 895 O O . VAL A 1 121 ? -11.470 -7.787 14.683 1.00 91.50 121 VAL A O 1
ATOM 898 N N . TYR A 1 122 ? -9.354 -7.062 14.855 1.00 96.88 122 TYR A N 1
ATOM 899 C CA . TYR A 1 122 ? -9.241 -6.633 13.471 1.00 96.88 122 TYR A CA 1
ATOM 900 C C . TYR A 1 122 ? -7.843 -6.942 12.940 1.00 96.88 122 TYR A C 1
ATOM 902 O O . TYR A 1 122 ? -6.836 -6.571 13.541 1.00 96.88 122 TYR A O 1
ATOM 910 N N . ASN A 1 123 ? -7.772 -7.640 11.807 1.00 93.06 123 ASN A N 1
ATOM 911 C CA . ASN A 1 123 ? -6.510 -8.105 11.216 1.00 93.06 123 ASN A CA 1
ATOM 912 C C . ASN A 1 123 ? -5.790 -7.031 10.370 1.00 93.06 123 ASN A C 1
ATOM 914 O O . ASN A 1 123 ? -4.700 -7.269 9.837 1.00 93.06 123 ASN A O 1
ATOM 918 N N . GLY A 1 124 ? -6.405 -5.857 10.224 1.00 94.00 124 GLY A N 1
ATOM 919 C CA . GLY A 1 124 ? -5.888 -4.736 9.451 1.00 94.00 124 GLY A CA 1
ATOM 920 C C . GLY A 1 124 ? -6.306 -4.703 7.987 1.00 94.00 124 GLY A C 1
ATOM 921 O O . GLY A 1 124 ? -6.123 -3.667 7.354 1.00 94.00 124 GLY A O 1
ATOM 922 N N . VAL A 1 125 ? -6.850 -5.795 7.447 1.00 93.38 125 VAL A N 1
ATOM 923 C CA . VAL A 1 125 ? -7.118 -5.940 6.007 1.00 93.38 125 VAL A CA 1
ATOM 924 C C . VAL A 1 125 ? -8.556 -6.315 5.663 1.00 93.38 125 VAL A C 1
ATOM 926 O O . VAL A 1 125 ? -8.935 -6.154 4.505 1.00 93.38 125 VAL A O 1
ATOM 929 N N . ALA A 1 126 ? -9.332 -6.822 6.622 1.00 94.88 126 ALA A N 1
ATOM 930 C CA . ALA A 1 126 ? -10.714 -7.223 6.398 1.00 94.88 126 ALA A CA 1
ATOM 931 C C . ALA A 1 126 ? -11.590 -6.023 6.002 1.00 94.88 126 ALA A C 1
ATOM 933 O O . ALA A 1 126 ? -11.431 -4.927 6.527 1.00 94.88 126 ALA A O 1
ATOM 934 N N . GLU A 1 127 ? -12.550 -6.246 5.109 1.00 95.75 127 GLU A N 1
ATOM 935 C CA . GLU A 1 127 ? -13.508 -5.219 4.661 1.00 95.75 127 GLU A CA 1
ATOM 936 C C . GLU A 1 127 ? -14.557 -4.880 5.724 1.00 95.75 127 GLU A C 1
ATOM 938 O O . GLU A 1 127 ? -15.340 -3.945 5.570 1.00 95.75 127 GLU A O 1
ATOM 943 N N . LYS A 1 128 ? -14.603 -5.664 6.802 1.00 96.38 128 LYS A N 1
ATOM 944 C CA . LYS A 1 128 ? -15.574 -5.514 7.873 1.00 96.38 128 LYS A CA 1
ATOM 945 C C . LYS A 1 128 ? -14.933 -5.786 9.225 1.00 96.38 128 LYS A C 1
ATOM 947 O O . LYS A 1 128 ? -14.115 -6.696 9.365 1.00 96.38 128 LYS A O 1
ATOM 952 N N . ILE A 1 129 ? -15.345 -5.008 10.214 1.00 96.88 129 ILE A N 1
ATOM 953 C CA . ILE A 1 129 ? -15.053 -5.199 11.626 1.00 96.88 129 ILE A CA 1
ATOM 954 C C . ILE A 1 129 ? -16.348 -5.510 12.378 1.00 96.88 129 ILE A C 1
ATOM 956 O O . ILE A 1 129 ? -17.402 -4.936 12.102 1.00 96.88 129 ILE A O 1
ATOM 960 N N . GLU A 1 130 ? -16.281 -6.452 13.313 1.00 96.00 130 GLU A N 1
ATOM 961 C CA . GLU A 1 130 ? -17.428 -6.811 14.142 1.00 96.00 130 GLU A CA 1
ATOM 962 C C . GLU A 1 130 ? -17.576 -5.823 15.300 1.00 96.00 130 GLU A C 1
ATOM 964 O O . GLU A 1 130 ? -16.682 -5.678 16.135 1.00 96.00 130 GLU A O 1
ATOM 969 N N . LEU A 1 131 ? -18.722 -5.144 15.335 1.00 96.81 131 LEU A N 1
ATOM 970 C CA . LEU A 1 131 ? -19.080 -4.160 16.351 1.00 96.81 131 LEU A CA 1
ATOM 971 C C . LEU A 1 131 ? -20.342 -4.649 17.079 1.00 96.81 131 LEU A C 1
ATOM 973 O O . LEU A 1 131 ? -21.452 -4.427 16.588 1.00 96.81 131 LEU A O 1
ATOM 977 N N . PRO A 1 132 ? -20.212 -5.362 18.214 1.00 96.38 132 PRO A N 1
ATOM 978 C CA . PRO A 1 132 ? -21.368 -5.869 18.947 1.00 96.38 132 PRO A CA 1
ATOM 979 C C . PRO A 1 132 ? -22.211 -4.716 19.500 1.00 96.38 132 PRO A C 1
ATOM 981 O O . PRO A 1 132 ? -21.680 -3.690 19.922 1.00 96.38 132 PRO A O 1
ATOM 984 N N . ASN A 1 133 ? -23.530 -4.896 19.527 1.00 96.50 133 ASN A N 1
ATOM 985 C CA . ASN A 1 133 ? -24.485 -3.928 20.081 1.00 96.50 133 ASN A CA 1
ATOM 986 C C . ASN A 1 133 ? -24.874 -4.229 21.541 1.00 96.50 133 ASN A C 1
ATOM 988 O O . ASN A 1 133 ? -25.637 -3.475 22.146 1.00 96.50 133 ASN A O 1
ATOM 992 N N . ALA A 1 134 ? -24.357 -5.319 22.110 1.00 97.00 134 ALA A N 1
ATOM 993 C CA . ALA A 1 134 ? -24.524 -5.690 23.506 1.00 97.00 134 ALA A CA 1
ATOM 994 C C . ALA A 1 134 ? -23.375 -6.599 23.968 1.00 97.00 134 ALA A C 1
ATOM 996 O O . ALA A 1 134 ? -22.796 -7.325 23.162 1.00 97.00 134 ALA A O 1
ATOM 997 N N . GLN A 1 135 ? -23.072 -6.573 25.265 1.00 97.50 135 GLN A N 1
ATOM 998 C CA . GLN A 1 135 ? -22.091 -7.445 25.916 1.00 97.50 135 GLN A CA 1
ATOM 999 C C . GLN A 1 135 ? -22.469 -7.610 27.391 1.00 97.50 135 GLN A C 1
ATOM 1001 O O . GLN A 1 135 ? -22.725 -6.618 28.065 1.00 97.50 135 GLN A O 1
ATOM 1006 N N . ASP A 1 136 ? -22.511 -8.847 27.896 1.00 97.44 136 ASP A N 1
ATOM 1007 C CA . ASP A 1 136 ? -22.774 -9.170 29.314 1.00 97.44 136 ASP A CA 1
ATOM 1008 C C . ASP A 1 136 ? -24.017 -8.484 29.928 1.00 97.44 136 ASP A C 1
ATOM 1010 O O . ASP A 1 136 ? -24.071 -8.222 31.126 1.00 97.44 136 ASP A O 1
ATOM 1014 N N . GLY A 1 137 ? -25.033 -8.190 29.107 1.00 96.06 137 GLY A N 1
ATOM 1015 C CA . GLY A 1 137 ? -26.260 -7.493 29.515 1.00 96.06 137 GLY A CA 1
ATOM 1016 C C . GLY A 1 137 ? -26.216 -5.965 29.384 1.00 96.06 137 GLY A C 1
ATOM 1017 O O . GLY A 1 137 ? -27.266 -5.330 29.467 1.00 96.06 137 GLY A O 1
ATOM 1018 N N . ALA A 1 138 ? -25.050 -5.368 29.123 1.00 98.31 138 ALA A N 1
ATOM 1019 C CA . ALA A 1 138 ? -24.941 -3.963 28.744 1.00 98.31 138 ALA A CA 1
ATOM 1020 C C . ALA A 1 138 ? -25.262 -3.785 27.256 1.00 98.31 138 ALA A C 1
ATOM 1022 O O . ALA A 1 138 ? -24.843 -4.582 26.416 1.00 98.31 138 ALA A O 1
ATOM 1023 N N . THR A 1 139 ? -25.958 -2.704 26.920 1.00 98.38 139 THR A N 1
ATOM 1024 C CA . THR A 1 139 ? -26.082 -2.221 25.538 1.00 98.38 139 THR A CA 1
ATOM 1025 C C . THR A 1 139 ? -24.810 -1.485 25.127 1.00 98.38 139 THR A C 1
ATOM 1027 O O . THR A 1 139 ? -24.197 -0.810 25.954 1.00 98.38 139 THR A O 1
ATOM 1030 N N . ILE A 1 140 ? -24.408 -1.612 23.862 1.00 98.31 140 ILE A N 1
ATOM 1031 C CA . ILE A 1 140 ? -23.231 -0.949 23.296 1.00 98.31 140 ILE A CA 1
ATOM 1032 C C . ILE A 1 140 ? -23.656 -0.090 22.111 1.00 98.31 140 ILE A C 1
ATOM 1034 O O . ILE A 1 140 ? -24.300 -0.563 21.175 1.00 98.31 140 ILE A O 1
ATOM 1038 N N . THR A 1 141 ? -23.226 1.167 22.126 1.00 97.94 141 THR A N 1
ATOM 1039 C CA . THR A 1 141 ? -23.261 2.048 20.956 1.00 97.94 141 THR A CA 1
ATOM 1040 C C . THR A 1 141 ? -21.845 2.477 20.592 1.00 97.94 141 THR A C 1
ATOM 1042 O O . THR A 1 141 ? -20.995 2.647 21.464 1.00 97.94 141 THR A O 1
ATOM 1045 N N . TRP A 1 142 ? -21.572 2.625 19.299 1.00 98.12 142 TRP A N 1
ATOM 1046 C CA . TRP A 1 142 ? -20.234 2.928 18.797 1.00 98.12 142 TRP A CA 1
ATOM 1047 C C . TRP A 1 142 ? -20.165 4.346 18.256 1.00 98.12 142 TRP A C 1
ATOM 1049 O O . TRP A 1 142 ? -21.082 4.806 17.579 1.00 98.12 142 TRP A O 1
ATOM 1059 N N . ILE A 1 143 ? -19.054 5.024 18.523 1.00 97.75 143 ILE A N 1
ATOM 1060 C CA . ILE A 1 143 ? -18.694 6.279 17.862 1.00 97.75 143 ILE A CA 1
ATOM 1061 C C . ILE A 1 143 ? -17.225 6.244 17.444 1.00 97.75 143 ILE A C 1
ATOM 1063 O O . ILE A 1 143 ? -16.407 5.537 18.034 1.00 97.75 143 ILE A O 1
ATOM 1067 N N . LEU A 1 144 ? -16.877 7.050 16.445 1.00 98.06 144 LEU A N 1
ATOM 1068 C CA . LEU A 1 144 ? -15.482 7.355 16.148 1.00 98.06 144 LEU A CA 1
ATOM 1069 C C . LEU A 1 144 ? -14.998 8.474 17.061 1.00 98.06 144 LEU A C 1
ATOM 1071 O O . LEU A 1 144 ? -15.666 9.505 17.188 1.00 98.06 144 LEU A O 1
ATOM 1075 N N . LYS A 1 145 ? -13.804 8.307 17.636 1.00 98.00 145 LYS A N 1
ATOM 1076 C CA . LYS A 1 145 ? -13.139 9.395 18.362 1.00 98.00 145 LYS A CA 1
ATOM 1077 C C . LYS A 1 145 ? -12.814 10.562 17.426 1.00 98.00 145 LYS A C 1
ATOM 1079 O O . LYS A 1 145 ? -13.014 11.715 17.794 1.00 98.00 145 LYS A O 1
ATOM 1084 N N . ASN A 1 146 ? -12.366 10.254 16.207 1.00 97.12 146 ASN A N 1
ATOM 1085 C CA . ASN A 1 146 ? -12.212 11.218 15.123 1.00 97.12 146 ASN A CA 1
ATOM 1086 C C . ASN A 1 146 ? -13.283 10.981 14.046 1.00 97.12 146 ASN A C 1
ATOM 1088 O O . ASN A 1 146 ? -13.226 10.003 13.305 1.00 97.12 146 ASN A O 1
ATOM 1092 N N . LYS A 1 147 ? -14.249 11.897 13.944 1.00 94.94 147 LYS A N 1
ATOM 1093 C CA . LYS A 1 147 ? -15.376 11.788 13.002 1.00 94.94 147 LYS A CA 1
ATOM 1094 C C . LYS A 1 147 ? -14.954 11.881 11.532 1.00 94.94 147 LYS A C 1
ATOM 1096 O O . LYS A 1 147 ? -15.645 11.329 10.675 1.00 94.94 147 LYS A O 1
ATOM 1101 N N . ASP A 1 148 ? -13.812 12.502 11.248 1.00 94.62 148 ASP A N 1
ATOM 1102 C CA . ASP A 1 148 ? -13.293 12.643 9.884 1.00 94.62 148 ASP A CA 1
ATOM 1103 C C . ASP A 1 148 ? -12.805 11.299 9.316 1.00 94.62 148 ASP A C 1
ATOM 1105 O O . ASP A 1 148 ? -12.680 11.139 8.107 1.00 94.62 148 ASP A O 1
ATOM 1109 N N . GLN A 1 149 ? -12.600 10.291 10.174 1.00 96.25 149 GLN A N 1
ATOM 1110 C CA . GLN A 1 149 ? -12.249 8.923 9.775 1.00 96.25 149 GLN A CA 1
ATOM 1111 C C . GLN A 1 149 ? -13.474 8.064 9.407 1.00 96.25 149 GLN A C 1
ATOM 1113 O O . GLN A 1 149 ? -13.343 6.856 9.214 1.00 96.25 149 GLN A O 1
ATOM 1118 N N . SER A 1 150 ? -14.664 8.663 9.288 1.00 95.25 150 SER A N 1
ATOM 1119 C CA . SER A 1 150 ? -15.894 7.967 8.871 1.00 95.25 150 SER A CA 1
ATOM 1120 C C . SER A 1 150 ? -15.834 7.413 7.449 1.00 95.25 150 SER A C 1
ATOM 1122 O O . SER A 1 150 ? -16.547 6.465 7.134 1.00 95.25 150 SER A O 1
ATOM 1124 N N . THR A 1 151 ? -14.948 7.945 6.604 1.00 94.88 151 THR A N 1
ATOM 1125 C CA . THR A 1 151 ? -14.648 7.366 5.289 1.00 94.88 151 THR A CA 1
ATOM 1126 C C . THR A 1 151 ? -13.803 6.099 5.375 1.00 94.88 151 THR A C 1
ATOM 1128 O O . THR A 1 151 ? -13.795 5.353 4.408 1.00 94.88 151 THR A O 1
ATOM 1131 N N . ILE A 1 152 ? -13.112 5.847 6.497 1.00 96.88 152 ILE A N 1
ATOM 1132 C CA . ILE A 1 152 ? -12.263 4.666 6.723 1.00 96.88 152 ILE A CA 1
ATOM 1133 C C . ILE A 1 152 ? -13.055 3.570 7.434 1.00 96.88 152 ILE A C 1
ATOM 1135 O O . ILE A 1 152 ? -12.979 2.415 7.033 1.00 96.88 152 ILE A O 1
ATOM 1139 N N . VAL A 1 153 ? -13.803 3.904 8.490 1.00 97.69 153 VAL A N 1
ATOM 1140 C CA . VAL A 1 153 ? -14.629 2.940 9.234 1.00 97.69 153 VAL A CA 1
ATOM 1141 C C . VAL A 1 153 ? -16.036 3.486 9.403 1.00 97.69 153 VAL A C 1
ATOM 1143 O O . VAL A 1 153 ? -16.251 4.485 10.089 1.00 97.69 153 VAL A O 1
ATOM 1146 N N . ASP A 1 154 ? -17.009 2.781 8.842 1.00 97.06 154 ASP A N 1
ATOM 1147 C CA . ASP A 1 154 ? -18.419 3.039 9.094 1.00 97.06 154 ASP A CA 1
ATOM 1148 C C . ASP A 1 154 ? -18.858 2.285 10.355 1.00 97.06 154 ASP A C 1
ATOM 1150 O O . ASP A 1 154 ? -19.030 1.067 10.347 1.00 97.06 154 ASP A O 1
ATOM 1154 N N . ILE A 1 155 ? -19.074 3.017 11.448 1.00 96.12 155 ILE A N 1
ATOM 1155 C CA . ILE A 1 155 ? -19.487 2.455 12.745 1.00 96.12 155 ILE A CA 1
ATOM 1156 C C . ILE A 1 155 ? -20.913 1.894 12.758 1.00 96.12 155 ILE A C 1
ATOM 1158 O O . ILE A 1 155 ? -21.266 1.170 13.686 1.00 96.12 155 ILE A O 1
ATOM 1162 N N . THR A 1 156 ? -21.733 2.203 11.751 1.00 93.44 156 THR A N 1
ATOM 1163 C CA . THR A 1 156 ? -23.114 1.706 11.661 1.00 93.44 156 THR A CA 1
ATOM 1164 C C . THR A 1 156 ? -23.143 0.309 11.061 1.00 93.44 156 THR A C 1
ATOM 1166 O O . THR A 1 156 ? -23.894 -0.556 11.507 1.00 93.44 156 THR A O 1
ATOM 1169 N N . THR A 1 157 ? -22.322 0.085 10.037 1.00 94.31 157 THR A N 1
ATOM 1170 C CA . THR A 1 157 ? -22.284 -1.183 9.300 1.00 94.31 157 THR A CA 1
ATOM 1171 C C . THR A 1 157 ? -21.101 -2.067 9.692 1.00 94.31 157 THR A C 1
ATOM 1173 O O . THR A 1 157 ? -21.114 -3.268 9.410 1.00 94.31 157 THR A O 1
ATOM 1176 N N . GLY A 1 158 ? -20.085 -1.489 10.335 1.00 95.81 158 GLY A N 1
ATOM 1177 C CA . GLY A 1 158 ? -18.782 -2.104 10.563 1.00 95.81 158 GLY A CA 1
ATOM 1178 C C . GLY A 1 158 ? -17.918 -2.168 9.300 1.00 95.81 158 GLY A C 1
ATOM 1179 O O . GLY A 1 158 ? -16.919 -2.878 9.302 1.00 95.81 158 GLY A O 1
ATOM 1180 N N . SER A 1 159 ? -18.290 -1.500 8.206 1.00 96.94 159 SER A N 1
ATOM 1181 C CA . SER A 1 159 ? -17.521 -1.555 6.954 1.00 96.94 159 SER A CA 1
ATOM 1182 C C . SER A 1 159 ? -16.206 -0.789 7.083 1.00 96.94 159 SER A C 1
ATOM 1184 O O . SER A 1 159 ? -16.173 0.293 7.669 1.00 96.94 159 SER A O 1
ATOM 1186 N N . VAL A 1 160 ? -15.131 -1.330 6.510 1.00 97.69 160 VAL A N 1
ATOM 1187 C CA . VAL A 1 160 ? -13.793 -0.732 6.519 1.00 97.69 160 VAL A CA 1
ATOM 1188 C C . VAL A 1 160 ? -13.320 -0.484 5.090 1.00 97.69 160 VAL A C 1
ATOM 1190 O O . VAL A 1 160 ? -13.182 -1.413 4.297 1.00 97.69 160 VAL A O 1
ATOM 1193 N N . GLN A 1 161 ? -13.038 0.776 4.771 1.00 95.94 161 GLN A N 1
ATOM 1194 C CA . GLN A 1 161 ? -12.503 1.215 3.488 1.00 95.94 161 GLN A CA 1
ATOM 1195 C C . GLN A 1 161 ? -10.995 1.405 3.580 1.00 95.94 161 GLN A C 1
ATOM 1197 O O . GLN A 1 161 ? -10.475 2.104 4.453 1.00 95.94 161 GLN A O 1
ATOM 1202 N N . ARG A 1 162 ? -10.290 0.760 2.654 1.00 93.88 162 ARG A N 1
ATOM 1203 C CA . ARG A 1 162 ? -8.825 0.794 2.566 1.00 93.88 162 ARG A CA 1
ATOM 1204 C C . ARG A 1 162 ? -8.322 1.480 1.298 1.00 93.88 162 ARG A C 1
ATOM 1206 O O . ARG A 1 162 ? -7.151 1.852 1.244 1.00 93.88 162 ARG A O 1
ATOM 1213 N N . GLU A 1 163 ? -9.192 1.632 0.302 1.00 88.19 163 GLU A N 1
ATOM 1214 C CA . GLU A 1 163 ? -8.898 2.318 -0.954 1.00 88.19 163 GLU A CA 1
ATOM 1215 C C . GLU A 1 163 ? -8.537 3.785 -0.682 1.00 88.19 163 GLU A C 1
ATOM 1217 O O . GLU A 1 163 ? -9.174 4.456 0.131 1.00 88.19 163 GLU A O 1
ATOM 1222 N N . GLY A 1 164 ? -7.479 4.280 -1.326 1.00 82.81 164 GLY A N 1
ATOM 1223 C CA . GLY A 1 164 ? -6.995 5.652 -1.134 1.00 82.81 164 GLY A CA 1
ATOM 1224 C C . GLY A 1 164 ? -6.213 5.920 0.163 1.00 82.81 164 GLY A C 1
ATOM 1225 O O . GLY A 1 164 ? -5.707 7.032 0.337 1.00 82.81 164 GLY A O 1
ATOM 1226 N N . LEU A 1 165 ? -6.048 4.937 1.061 1.00 88.19 165 LEU A N 1
ATOM 1227 C CA . LEU A 1 165 ? -5.133 5.074 2.200 1.00 88.19 165 LEU A CA 1
ATOM 1228 C C . LEU A 1 165 ? -3.679 5.095 1.713 1.00 88.19 165 LEU A C 1
ATOM 1230 O O . LEU A 1 165 ? -3.197 4.125 1.135 1.00 88.19 165 LEU A O 1
ATOM 1234 N N . LYS A 1 166 ? -2.960 6.185 2.001 1.00 83.56 166 LYS A N 1
ATOM 1235 C CA . LYS A 1 166 ? -1.536 6.336 1.647 1.00 83.56 166 LYS A CA 1
ATOM 1236 C C . LYS A 1 166 ? -0.607 5.522 2.549 1.00 83.56 166 LYS A C 1
ATOM 1238 O O . LYS A 1 166 ? 0.456 5.091 2.119 1.00 83.56 166 LYS A O 1
ATOM 1243 N N . GLU A 1 167 ? -1.005 5.329 3.802 1.00 88.50 167 GLU A N 1
ATOM 1244 C CA . GLU A 1 167 ? -0.230 4.635 4.826 1.00 88.50 167 GLU A CA 1
ATOM 1245 C C . GLU A 1 167 ? -1.146 3.937 5.837 1.00 88.50 167 GLU A C 1
ATOM 1247 O O . GLU A 1 167 ? -2.361 4.164 5.881 1.00 88.50 167 GLU A O 1
ATOM 1252 N N . ASN A 1 168 ? -0.565 3.056 6.654 1.00 93.75 168 ASN A N 1
ATOM 1253 C CA . ASN A 1 168 ? -1.305 2.393 7.723 1.00 93.75 168 ASN A CA 1
ATOM 1254 C C . ASN A 1 168 ? -1.852 3.441 8.694 1.00 93.75 168 ASN A C 1
ATOM 1256 O O . ASN A 1 168 ? -1.099 4.258 9.215 1.00 93.75 168 ASN A O 1
ATOM 1260 N N . THR A 1 169 ? -3.150 3.383 8.958 1.00 96.31 169 THR A N 1
ATOM 1261 C CA . THR A 1 169 ? -3.857 4.395 9.741 1.00 96.31 169 THR A CA 1
ATOM 1262 C C . THR A 1 169 ? -4.455 3.762 10.990 1.00 96.31 169 THR A C 1
ATOM 1264 O O . THR A 1 169 ? -5.153 2.750 10.906 1.00 96.31 169 THR A O 1
ATOM 1267 N N . ASP A 1 170 ? -4.195 4.363 12.150 1.00 97.44 170 ASP A N 1
ATOM 1268 C CA . ASP A 1 170 ? -4.830 3.970 13.405 1.00 97.44 170 ASP A CA 1
ATOM 1269 C C . ASP A 1 170 ? -6.176 4.706 13.557 1.00 97.44 170 ASP A C 1
ATOM 1271 O O . ASP A 1 170 ? -6.273 5.926 13.385 1.00 97.44 170 ASP A O 1
ATOM 1275 N N . VAL A 1 171 ? -7.230 3.950 13.863 1.00 97.88 171 VAL A N 1
ATOM 1276 C CA . VAL A 1 171 ? -8.595 4.447 14.081 1.00 97.88 171 VAL A CA 1
ATOM 1277 C C . VAL A 1 171 ? -9.009 4.087 15.500 1.00 97.88 171 VAL A C 1
ATOM 1279 O O . VAL A 1 171 ? -8.871 2.938 15.919 1.00 97.88 171 VAL A O 1
ATOM 1282 N N . VAL A 1 172 ? -9.520 5.067 16.247 1.00 98.25 172 VAL A N 1
ATOM 1283 C CA . VAL A 1 172 ? -9.977 4.862 17.628 1.00 98.25 172 VAL A CA 1
ATOM 1284 C C . VAL A 1 172 ? -11.499 4.819 17.667 1.00 98.25 172 VAL A C 1
ATOM 1286 O O . VAL A 1 172 ? -12.178 5.820 17.417 1.00 98.25 172 VAL A O 1
ATOM 1289 N N . LEU A 1 173 ? -12.018 3.645 18.007 1.00 98.19 173 LEU A N 1
ATOM 1290 C CA . LEU A 1 173 ? -13.428 3.384 18.250 1.00 98.19 173 LEU A CA 1
ATOM 1291 C C . LEU A 1 173 ? -13.726 3.612 19.730 1.00 98.19 173 LEU A C 1
ATOM 1293 O O . LEU A 1 173 ? -12.954 3.188 20.588 1.00 98.19 173 LEU A O 1
ATOM 1297 N N . VAL A 1 174 ? -14.850 4.247 20.045 1.00 98.31 174 VAL A N 1
ATOM 1298 C CA . VAL A 1 174 ? -15.318 4.395 21.426 1.00 98.31 174 VAL A CA 1
ATOM 1299 C C . VAL A 1 174 ? -16.606 3.602 21.585 1.00 98.31 174 VAL A C 1
ATOM 1301 O O . VAL A 1 174 ? -17.614 3.905 20.944 1.00 98.31 174 VAL A O 1
ATOM 1304 N N . ALA A 1 175 ? -16.553 2.578 22.434 1.00 98.38 175 ALA A N 1
ATOM 1305 C CA . ALA A 1 175 ? -17.712 1.815 22.864 1.00 98.38 175 ALA A CA 1
ATOM 1306 C C . ALA A 1 175 ? -18.359 2.517 24.059 1.00 98.38 175 ALA A C 1
ATOM 1308 O O . ALA A 1 175 ? -17.751 2.616 25.124 1.00 98.38 175 ALA A O 1
ATOM 1309 N N . ASN A 1 176 ? -19.587 2.980 23.878 1.00 98.12 176 ASN A N 1
ATOM 1310 C CA . ASN A 1 176 ? -20.448 3.550 24.904 1.00 98.12 176 ASN A CA 1
ATOM 1311 C C . ASN A 1 176 ? -21.328 2.431 25.468 1.00 98.12 176 ASN A C 1
ATOM 1313 O O . ASN A 1 176 ? -22.208 1.934 24.761 1.00 98.12 176 ASN A O 1
ATOM 1317 N N . MET A 1 177 ? -21.078 2.025 26.711 1.00 98.25 177 MET A N 1
ATOM 1318 C CA . MET A 1 177 ? -21.757 0.908 27.369 1.00 98.25 177 MET A CA 1
ATOM 1319 C C . MET A 1 177 ? -22.762 1.425 28.389 1.00 98.25 177 MET A C 1
ATOM 1321 O O . MET A 1 177 ? -22.408 2.253 29.226 1.00 98.25 177 MET A O 1
ATOM 1325 N N . ALA A 1 178 ? -23.992 0.915 28.348 1.00 98.12 178 ALA A N 1
ATOM 1326 C CA . ALA A 1 178 ? -25.036 1.298 29.292 1.00 98.12 178 ALA A CA 1
ATOM 1327 C C . ALA A 1 178 ? -25.876 0.103 29.755 1.00 98.12 178 ALA A C 1
ATOM 1329 O O . ALA A 1 178 ? -26.285 -0.738 28.948 1.00 98.12 178 ALA A O 1
ATOM 1330 N N . ALA A 1 179 ? -26.179 0.074 31.051 1.00 97.88 179 ALA A N 1
ATOM 1331 C CA . ALA A 1 179 ? -27.154 -0.819 31.667 1.00 97.88 179 ALA A CA 1
ATOM 1332 C C . ALA A 1 179 ? -27.982 0.000 32.659 1.00 97.88 179 ALA A C 1
ATOM 1334 O O . ALA A 1 179 ? -27.414 0.642 33.537 1.00 97.88 179 ALA A O 1
ATOM 1335 N N . GLY A 1 180 ? -29.306 0.037 32.481 1.00 95.38 180 GLY A N 1
ATOM 1336 C CA . GLY A 1 180 ? -30.185 0.909 33.264 1.00 95.38 180 GLY A CA 1
ATOM 1337 C C . GLY A 1 180 ? -29.684 2.358 33.295 1.00 95.38 180 GLY A C 1
ATOM 1338 O O . GLY A 1 180 ? -29.638 3.011 32.254 1.00 95.38 180 GLY A O 1
ATOM 1339 N N . ALA A 1 181 ? -29.318 2.855 34.479 1.00 93.88 181 ALA A N 1
ATOM 1340 C CA . ALA A 1 181 ? -28.787 4.214 34.649 1.00 93.88 181 ALA A CA 1
ATOM 1341 C C . ALA A 1 181 ? -27.246 4.293 34.684 1.00 93.88 181 ALA A C 1
ATOM 1343 O O . ALA A 1 181 ? -26.697 5.396 34.676 1.00 93.88 181 ALA A O 1
ATOM 1344 N N . ALA A 1 182 ? -26.547 3.155 34.719 1.00 97.50 182 ALA A N 1
ATOM 1345 C CA . ALA A 1 182 ? -25.091 3.108 34.703 1.00 97.50 182 ALA A CA 1
ATOM 1346 C C . ALA A 1 182 ? -24.543 3.261 33.277 1.00 97.50 182 ALA A C 1
ATOM 1348 O O . ALA A 1 182 ? -25.092 2.712 32.318 1.00 97.50 182 ALA A O 1
ATOM 1349 N N . PHE A 1 183 ? -23.418 3.967 33.151 1.00 96.69 183 PHE A N 1
ATOM 1350 C CA . PHE A 1 183 ? -22.742 4.221 31.881 1.00 96.69 183 PHE A CA 1
ATOM 1351 C C . PHE A 1 183 ? -21.219 4.248 32.052 1.00 96.69 183 PHE A C 1
ATOM 1353 O O . PHE A 1 183 ? -20.711 4.802 33.026 1.00 96.69 183 PHE A O 1
ATOM 1360 N N . ASP A 1 184 ? -20.491 3.695 31.083 1.00 97.88 184 ASP A N 1
ATOM 1361 C CA . ASP A 1 184 ? -19.034 3.818 30.968 1.00 97.88 184 ASP A CA 1
ATOM 1362 C C . ASP A 1 184 ? -18.612 3.717 29.4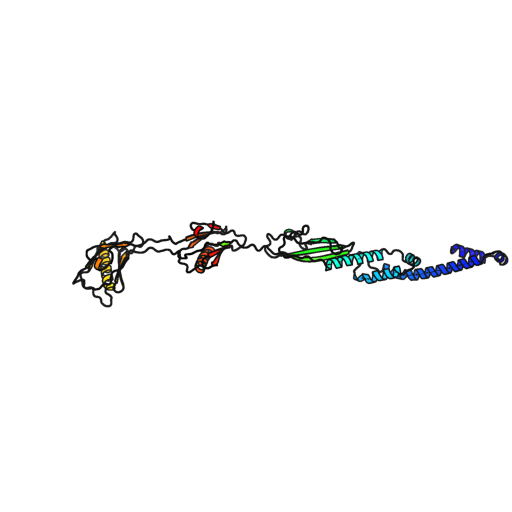92 1.00 97.88 184 ASP A C 1
ATOM 1364 O O . ASP A 1 184 ? -19.375 3.286 28.625 1.00 97.88 184 ASP A O 1
ATOM 1368 N N . THR A 1 185 ? -17.372 4.095 29.195 1.00 98.06 185 THR A N 1
ATOM 1369 C CA . THR A 1 185 ? -16.791 4.027 27.855 1.00 98.06 185 THR A CA 1
ATOM 1370 C C . THR A 1 185 ? -15.511 3.200 27.817 1.00 98.06 185 THR A C 1
ATOM 1372 O O . THR A 1 185 ? -14.796 3.051 28.816 1.00 98.06 185 THR A O 1
ATOM 1375 N N . LYS A 1 186 ? -15.207 2.648 26.639 1.00 97.94 186 LYS A N 1
ATOM 1376 C CA . LYS A 1 186 ? -13.931 1.989 26.340 1.00 97.94 186 LYS A CA 1
ATOM 1377 C C . LYS A 1 186 ? -13.433 2.435 24.973 1.00 97.94 186 LYS A C 1
ATOM 1379 O O . LYS A 1 186 ? -14.137 2.283 23.978 1.00 97.94 186 LYS A O 1
ATOM 1384 N N . GLU A 1 187 ? -12.215 2.961 24.931 1.00 97.94 187 GLU A N 1
ATOM 1385 C CA . GLU A 1 187 ? -11.524 3.239 23.673 1.00 97.94 187 GLU A CA 1
ATOM 1386 C C . GLU A 1 187 ? -10.827 1.977 23.168 1.00 97.94 187 GLU A C 1
ATOM 1388 O O . GLU A 1 187 ? -10.196 1.247 23.938 1.00 97.94 187 GLU A O 1
ATOM 1393 N N . ILE A 1 188 ? -10.942 1.726 21.869 1.00 97.50 188 ILE A N 1
ATOM 1394 C CA . ILE A 1 188 ? -10.321 0.598 21.190 1.00 97.50 188 ILE A CA 1
ATOM 1395 C C . ILE A 1 188 ? -9.644 1.116 19.929 1.00 97.50 188 ILE A C 1
ATOM 1397 O O . ILE A 1 188 ? -10.301 1.612 19.014 1.00 97.50 188 ILE A O 1
ATOM 1401 N N . SER A 1 189 ? -8.322 0.989 19.884 1.00 96.88 189 SER A N 1
ATOM 1402 C CA . SER A 1 189 ? -7.531 1.343 18.710 1.00 96.88 189 SER A CA 1
ATOM 1403 C C . SER A 1 189 ? -7.413 0.147 17.780 1.00 96.88 189 SER A C 1
ATOM 1405 O O . SER A 1 189 ? -6.961 -0.924 18.188 1.00 96.88 189 SER A O 1
ATOM 1407 N N . ILE A 1 190 ? -7.769 0.349 16.519 1.00 97.19 190 ILE A N 1
ATOM 1408 C CA . ILE A 1 190 ? -7.534 -0.609 15.443 1.00 97.19 190 ILE A CA 1
ATOM 1409 C C . ILE A 1 190 ? -6.556 -0.009 14.440 1.00 97.19 190 ILE A C 1
ATOM 1411 O O . ILE A 1 190 ? -6.542 1.201 14.226 1.00 97.19 190 ILE A O 1
ATOM 1415 N N . ARG A 1 191 ? -5.758 -0.859 13.794 1.00 97.19 191 ARG A N 1
ATOM 1416 C CA . ARG A 1 191 ? -4.828 -0.444 12.741 1.00 97.19 191 ARG A CA 1
ATOM 1417 C C . ARG A 1 191 ? -5.330 -0.910 11.388 1.00 97.19 191 ARG A C 1
ATOM 1419 O O . ARG A 1 191 ? -5.317 -2.108 11.122 1.00 97.19 191 ARG A O 1
ATOM 1426 N N . VAL A 1 192 ? -5.728 0.017 10.526 1.00 96.88 192 VAL A N 1
ATOM 1427 C CA . VAL A 1 192 ? -6.135 -0.251 9.142 1.00 96.88 192 VAL A CA 1
ATOM 1428 C C . VAL A 1 192 ? -4.910 -0.181 8.242 1.00 96.88 192 VAL A C 1
ATOM 1430 O O . VAL A 1 192 ? -4.209 0.828 8.204 1.00 96.88 192 VAL A O 1
ATOM 1433 N N . LYS A 1 193 ? -4.615 -1.276 7.539 1.00 93.44 193 LYS A N 1
ATOM 1434 C CA . LYS A 1 193 ? -3.463 -1.350 6.641 1.00 93.44 193 LYS A CA 1
ATOM 1435 C C . LYS A 1 193 ? -3.829 -0.789 5.275 1.00 93.44 193 LYS A C 1
ATOM 1437 O O . LYS A 1 193 ? -4.814 -1.231 4.674 1.00 93.44 193 LYS A O 1
ATOM 1442 N N . ALA A 1 194 ? -3.004 0.122 4.770 1.00 89.38 194 ALA A N 1
ATOM 1443 C CA . ALA A 1 194 ? -3.132 0.610 3.404 1.00 89.38 194 ALA A CA 1
ATOM 1444 C C . ALA A 1 194 ? -3.035 -0.551 2.403 1.00 89.38 194 ALA A C 1
ATOM 1446 O O . ALA A 1 194 ? -2.413 -1.588 2.672 1.00 89.38 194 ALA A O 1
ATOM 1447 N N . ILE A 1 195 ? -3.681 -0.403 1.249 1.00 83.25 195 ILE A N 1
ATOM 1448 C CA . ILE A 1 195 ? -3.460 -1.314 0.128 1.00 83.25 195 ILE A CA 1
ATOM 1449 C C . ILE A 1 195 ? -2.084 -0.970 -0.437 1.00 83.25 195 ILE A C 1
ATOM 1451 O O . ILE A 1 195 ? -1.876 0.115 -0.971 1.00 83.25 195 ILE A O 1
ATOM 1455 N N . LYS A 1 196 ? -1.122 -1.884 -0.295 1.00 69.88 196 LYS A N 1
ATOM 1456 C CA . LYS A 1 196 ? 0.147 -1.770 -1.010 1.00 69.88 196 LYS A CA 1
ATOM 1457 C C . LYS A 1 196 ? -0.116 -2.230 -2.439 1.00 69.88 196 LYS A C 1
ATOM 1459 O O . LYS A 1 196 ? -0.014 -3.420 -2.718 1.00 69.88 196 LYS A O 1
ATOM 1464 N N . ALA A 1 197 ? -0.551 -1.313 -3.296 1.00 66.81 197 ALA A N 1
ATOM 1465 C CA . ALA A 1 197 ? -0.607 -1.594 -4.721 1.00 66.81 197 ALA A CA 1
ATOM 1466 C C . ALA A 1 197 ? 0.816 -1.929 -5.200 1.00 66.81 197 ALA A C 1
ATOM 1468 O O . ALA A 1 197 ? 1.795 -1.354 -4.712 1.00 66.81 197 ALA A O 1
ATOM 1469 N N . GLU A 1 198 ? 0.947 -2.912 -6.081 1.00 75.94 198 GLU A N 1
ATOM 1470 C CA . GLU A 1 198 ? 2.217 -3.160 -6.754 1.00 75.94 198 GLU A CA 1
ATOM 1471 C C . GLU A 1 198 ? 2.307 -2.210 -7.953 1.00 75.94 198 GLU A C 1
ATOM 1473 O O . GLU A 1 198 ? 1.287 -1.965 -8.604 1.00 75.94 198 GLU A O 1
ATOM 1478 N N . PRO A 1 199 ? 3.476 -1.598 -8.207 1.00 85.19 199 PRO A N 1
ATOM 1479 C CA . PRO A 1 199 ? 3.658 -0.781 -9.398 1.00 85.19 199 PRO A CA 1
ATOM 1480 C C . PRO A 1 199 ? 3.432 -1.622 -10.654 1.00 85.19 199 PRO A C 1
ATOM 1482 O O . PRO A 1 199 ? 3.653 -2.834 -10.638 1.00 85.19 199 PRO A O 1
ATOM 1485 N N . GLU A 1 200 ? 3.006 -0.983 -11.743 1.00 90.81 200 GLU A N 1
ATOM 1486 C CA . GLU A 1 200 ? 2.855 -1.692 -13.009 1.00 90.81 200 GLU A CA 1
ATOM 1487 C C . GLU A 1 200 ? 4.199 -2.253 -13.478 1.00 90.81 200 GLU A C 1
ATOM 1489 O O . GLU A 1 200 ? 5.248 -1.612 -13.355 1.00 90.81 200 GLU A O 1
ATOM 1494 N N . VAL A 1 201 ? 4.143 -3.471 -14.015 1.00 94.62 201 VAL A N 1
ATOM 1495 C CA . VAL A 1 201 ? 5.301 -4.194 -14.520 1.00 94.62 201 VAL A CA 1
ATOM 1496 C C . VAL A 1 201 ? 5.025 -4.688 -15.932 1.00 94.62 201 VAL A C 1
ATOM 1498 O O . VAL A 1 201 ? 4.056 -5.407 -16.159 1.00 94.62 201 VAL A O 1
ATOM 1501 N N . ILE A 1 202 ? 5.939 -4.396 -16.857 1.00 96.44 202 ILE A N 1
ATOM 1502 C CA . ILE A 1 202 ? 5.950 -4.969 -18.207 1.00 96.44 202 ILE A CA 1
ATOM 1503 C C . ILE A 1 202 ? 7.193 -5.846 -18.335 1.00 96.44 202 ILE A C 1
ATOM 1505 O O . ILE A 1 202 ? 8.319 -5.354 -18.287 1.00 96.44 202 ILE A O 1
ATOM 1509 N N . THR A 1 203 ? 7.007 -7.158 -18.473 1.00 97.31 203 THR A N 1
ATOM 1510 C CA . THR A 1 203 ? 8.125 -8.114 -18.558 1.00 97.31 203 THR A CA 1
ATOM 1511 C C . THR A 1 203 ? 8.516 -8.368 -20.007 1.00 97.31 203 THR A C 1
ATOM 1513 O O . THR A 1 203 ? 7.648 -8.529 -20.865 1.00 97.31 203 THR A O 1
ATOM 1516 N N . SER A 1 204 ? 9.820 -8.430 -20.276 1.00 97.69 204 SER A N 1
ATOM 1517 C CA . SER A 1 204 ? 10.322 -8.729 -21.609 1.00 97.69 204 SER A CA 1
ATOM 1518 C C . SER A 1 204 ? 10.141 -10.206 -21.977 1.00 97.69 204 SER A C 1
ATOM 1520 O O . SER A 1 204 ? 10.179 -11.107 -21.132 1.00 97.69 204 SER A O 1
ATOM 1522 N N . LYS A 1 205 ? 10.059 -10.479 -23.277 1.00 97.25 205 LYS A N 1
ATOM 1523 C CA . LYS A 1 205 ? 10.339 -11.779 -23.888 1.00 97.25 205 LYS A CA 1
ATOM 1524 C C . LYS A 1 205 ? 11.772 -12.212 -23.585 1.00 97.25 205 LYS A C 1
ATOM 1526 O O . LYS A 1 205 ? 12.612 -11.410 -23.167 1.00 97.25 205 LYS A O 1
ATOM 1531 N N . THR A 1 206 ? 12.049 -13.494 -23.801 1.00 96.31 206 THR A N 1
ATOM 1532 C CA . THR A 1 206 ? 13.408 -14.033 -23.730 1.00 96.31 206 THR A CA 1
ATOM 1533 C C . THR A 1 206 ? 14.269 -13.428 -24.833 1.00 96.31 206 THR A C 1
ATOM 1535 O O . THR A 1 206 ? 13.975 -13.583 -26.016 1.00 96.31 206 THR A O 1
ATOM 1538 N N . ILE A 1 207 ? 15.358 -12.782 -24.435 1.00 95.88 207 ILE A N 1
ATOM 1539 C CA . ILE A 1 207 ? 16.375 -12.229 -25.323 1.00 95.88 207 ILE A CA 1
ATOM 1540 C C . ILE A 1 207 ? 17.489 -13.267 -25.450 1.00 95.88 207 ILE A C 1
ATOM 1542 O O . ILE A 1 207 ? 18.095 -13.664 -24.454 1.00 95.88 207 ILE A O 1
ATOM 1546 N N . ALA A 1 208 ? 17.707 -13.756 -26.670 1.00 91.69 208 ALA A N 1
ATOM 1547 C CA . ALA A 1 208 ? 18.708 -14.782 -26.963 1.00 91.69 208 ALA A CA 1
ATOM 1548 C C . ALA A 1 208 ? 20.040 -14.200 -27.460 1.00 91.69 208 ALA A C 1
ATOM 1550 O O . ALA A 1 208 ? 21.073 -14.846 -27.305 1.00 91.69 208 ALA A O 1
ATOM 1551 N N . ASP A 1 209 ? 20.003 -13.005 -28.049 1.00 93.81 209 ASP A N 1
ATOM 1552 C CA . ASP A 1 209 ? 21.158 -12.321 -28.624 1.00 93.81 209 ASP A CA 1
ATOM 1553 C C . ASP A 1 209 ? 21.241 -10.893 -28.074 1.00 93.81 209 ASP A C 1
ATOM 1555 O O . ASP A 1 209 ? 20.227 -10.203 -27.956 1.00 93.81 209 ASP A O 1
ATOM 1559 N N . PHE A 1 210 ? 22.452 -10.486 -27.710 1.00 96.62 210 PHE A N 1
ATOM 1560 C CA . PHE A 1 210 ? 22.777 -9.184 -27.128 1.00 96.62 210 PHE A CA 1
ATOM 1561 C C . PHE A 1 210 ? 23.662 -8.342 -28.058 1.00 96.62 210 PHE A C 1
ATOM 1563 O O . PHE A 1 210 ? 24.122 -7.265 -27.670 1.00 96.62 210 PHE A O 1
ATOM 1570 N N . ASP A 1 211 ? 23.916 -8.822 -29.277 1.00 97.19 211 ASP A N 1
ATOM 1571 C CA . ASP A 1 211 ? 24.613 -8.071 -30.309 1.00 97.19 211 ASP A CA 1
ATOM 1572 C C . ASP A 1 211 ? 23.633 -7.227 -31.133 1.00 97.19 211 ASP A C 1
ATOM 1574 O O . ASP A 1 211 ? 23.110 -7.652 -32.163 1.00 97.19 211 ASP A O 1
ATOM 1578 N N . PHE A 1 212 ? 23.427 -5.990 -30.684 1.00 97.12 212 PHE A N 1
ATOM 1579 C CA . PHE A 1 212 ? 22.704 -4.966 -31.435 1.00 97.12 212 PHE A CA 1
ATOM 1580 C C . PHE A 1 212 ? 23.671 -3.977 -32.100 1.00 97.12 212 PHE A C 1
ATOM 1582 O O . PHE A 1 212 ? 23.276 -2.863 -32.425 1.00 97.12 212 PHE A O 1
ATOM 1589 N N . SER A 1 213 ? 24.949 -4.341 -32.262 1.00 96.38 213 SER A N 1
ATOM 1590 C CA . SER A 1 213 ? 25.984 -3.399 -32.686 1.00 96.38 213 SER A CA 1
ATOM 1591 C C . SER A 1 213 ? 25.780 -2.879 -34.109 1.00 96.38 213 SER A C 1
ATOM 1593 O O . SER A 1 213 ? 25.466 -3.627 -35.038 1.00 96.38 213 SER A O 1
ATOM 1595 N N . THR A 1 214 ? 26.037 -1.583 -34.288 1.00 95.06 214 THR A N 1
ATOM 1596 C CA . THR A 1 214 ? 26.153 -0.987 -35.624 1.00 95.06 214 THR A CA 1
ATOM 1597 C C . THR A 1 214 ? 27.446 -1.454 -36.291 1.00 95.06 214 THR A C 1
ATOM 1599 O O . THR A 1 214 ? 28.540 -1.247 -35.759 1.00 95.06 214 THR A O 1
ATOM 1602 N N . ILE A 1 215 ? 27.338 -2.037 -37.485 1.00 93.75 215 ILE A N 1
ATOM 1603 C CA . ILE A 1 215 ? 28.505 -2.380 -38.302 1.00 93.75 215 ILE A CA 1
ATOM 1604 C C . ILE A 1 215 ? 28.863 -1.145 -39.127 1.00 93.75 215 ILE A C 1
ATOM 1606 O O . ILE A 1 215 ? 28.096 -0.720 -39.986 1.00 93.75 215 ILE A O 1
ATOM 1610 N N . TYR A 1 216 ? 30.016 -0.540 -38.851 1.00 91.31 216 TYR A N 1
ATOM 1611 C CA . TYR A 1 216 ? 30.449 0.674 -39.540 1.00 91.31 216 TYR A CA 1
ATOM 1612 C C . TYR A 1 216 ? 30.955 0.397 -40.956 1.00 91.31 216 TYR A C 1
ATOM 1614 O O . TYR A 1 216 ? 31.559 -0.640 -41.230 1.00 91.31 216 TYR A O 1
ATOM 1622 N N . ALA A 1 217 ? 30.757 1.381 -41.833 1.00 94.38 217 ALA A N 1
ATOM 1623 C CA . ALA A 1 217 ? 31.190 1.312 -43.219 1.00 94.38 217 ALA A CA 1
ATOM 1624 C C . ALA A 1 217 ? 32.709 1.094 -43.345 1.00 94.38 217 ALA A C 1
ATOM 1626 O O . ALA A 1 217 ? 33.503 1.737 -42.652 1.00 94.38 217 ALA A O 1
ATOM 1627 N N . THR A 1 218 ? 33.122 0.239 -44.281 1.00 94.62 218 THR A N 1
ATOM 1628 C CA . THR A 1 218 ? 34.537 -0.053 -44.557 1.00 94.62 218 THR A CA 1
ATOM 1629 C C . THR A 1 218 ? 35.015 0.602 -45.848 1.00 94.62 218 THR A C 1
ATOM 1631 O O . THR A 1 218 ? 34.227 0.930 -46.734 1.00 94.62 218 THR A O 1
ATOM 1634 N N . GLN A 1 219 ? 36.329 0.795 -45.956 1.00 96.38 219 GLN A N 1
ATOM 1635 C CA . GLN A 1 219 ? 36.995 1.186 -47.198 1.00 96.38 219 GLN A CA 1
ATOM 1636 C C . GLN A 1 219 ? 37.252 -0.045 -48.074 1.00 96.38 219 GLN A C 1
ATOM 1638 O O . GLN A 1 219 ? 37.484 -1.139 -47.552 1.00 96.38 219 GLN A O 1
ATOM 1643 N N . ALA A 1 220 ? 37.309 0.135 -49.393 1.00 97.31 220 ALA A N 1
ATOM 1644 C CA . ALA A 1 220 ? 37.941 -0.840 -50.267 1.00 97.31 220 ALA A CA 1
ATOM 1645 C C . ALA A 1 220 ? 39.433 -0.913 -49.944 1.00 97.31 220 ALA A C 1
ATOM 1647 O O . ALA A 1 220 ? 40.151 0.083 -50.051 1.00 97.31 220 ALA A O 1
ATOM 1648 N N . ARG A 1 221 ? 39.898 -2.099 -49.552 1.00 97.44 221 ARG A N 1
ATOM 1649 C CA . ARG A 1 221 ? 41.293 -2.342 -49.192 1.00 97.44 221 ARG A CA 1
ATOM 1650 C C . ARG A 1 221 ? 41.733 -3.715 -49.669 1.00 97.44 221 ARG A C 1
ATOM 1652 O O . ARG A 1 221 ? 41.075 -4.711 -49.376 1.00 97.44 221 ARG A O 1
ATOM 1659 N N . GLY A 1 222 ? 42.861 -3.751 -50.365 1.00 97.19 222 GLY A N 1
ATOM 1660 C CA . GLY A 1 222 ? 43.535 -4.976 -50.763 1.00 97.19 222 GLY A CA 1
ATOM 1661 C C . GLY A 1 222 ? 44.879 -5.106 -50.081 1.00 97.19 222 GLY A C 1
ATOM 1662 O O . GLY A 1 222 ? 45.653 -4.156 -50.079 1.00 97.19 222 GLY A O 1
ATOM 1663 N N . GLU A 1 223 ? 45.150 -6.272 -49.505 1.00 97.88 223 GLU A N 1
ATOM 1664 C CA . GLU A 1 223 ? 46.447 -6.617 -48.927 1.00 97.88 223 GLU A CA 1
ATOM 1665 C C . GLU A 1 223 ? 47.226 -7.508 -49.894 1.00 97.88 223 GLU A C 1
ATOM 1667 O O . GLU A 1 223 ? 46.663 -8.411 -50.522 1.00 97.88 223 GLU A O 1
ATOM 1672 N N . SER A 1 224 ? 48.513 -7.211 -50.044 1.00 98.12 224 SER A N 1
ATOM 1673 C CA . SER A 1 224 ? 49.404 -7.959 -50.910 1.00 98.12 224 SER A CA 1
ATOM 1674 C C . SER A 1 224 ? 49.780 -9.308 -50.291 1.00 98.12 224 SER A C 1
ATOM 1676 O O . SER A 1 224 ? 49.776 -9.488 -49.075 1.00 98.12 224 SER A O 1
ATOM 1678 N N . PHE A 1 225 ? 50.236 -10.243 -51.120 1.00 98.12 225 PHE A N 1
ATOM 1679 C CA . PHE A 1 225 ? 51.112 -11.321 -50.684 1.00 98.12 225 PHE A CA 1
ATOM 1680 C C . PHE A 1 225 ? 52.392 -10.756 -50.052 1.00 98.12 225 PHE A C 1
ATOM 1682 O O . PHE A 1 225 ? 52.746 -9.588 -50.249 1.00 98.12 225 PHE A O 1
ATOM 1689 N N . GLN A 1 226 ? 53.120 -11.605 -49.327 1.00 97.69 226 GLN A N 1
ATOM 1690 C CA . GLN A 1 226 ? 54.447 -11.249 -48.832 1.00 97.69 226 GLN A CA 1
ATOM 1691 C C . GLN A 1 226 ? 55.383 -10.919 -49.998 1.00 97.69 226 GLN A C 1
ATOM 1693 O O . GLN A 1 226 ? 55.605 -11.743 -50.889 1.00 97.69 226 GLN A O 1
ATOM 1698 N N . VAL A 1 227 ? 55.948 -9.719 -49.969 1.00 96.31 227 VAL A N 1
ATOM 1699 C CA . VAL A 1 227 ? 56.889 -9.212 -50.958 1.00 96.31 227 VAL A CA 1
ATOM 1700 C C . VAL A 1 227 ? 58.226 -9.936 -50.790 1.00 96.31 227 VAL A C 1
ATOM 1702 O O . VAL A 1 227 ? 58.923 -9.755 -49.799 1.00 96.31 227 VAL A O 1
ATOM 1705 N N . GLN A 1 228 ? 58.594 -10.757 -51.777 1.00 90.88 228 GLN A N 1
ATOM 1706 C CA . GLN A 1 228 ? 59.788 -11.618 -51.715 1.00 90.88 228 GLN A CA 1
ATOM 1707 C C . GLN A 1 228 ? 61.082 -10.938 -52.192 1.00 90.88 228 GLN A C 1
ATOM 1709 O O . GLN A 1 228 ? 62.176 -11.425 -51.922 1.00 90.88 228 GLN A O 1
ATOM 1714 N N . THR A 1 229 ? 60.978 -9.845 -52.950 1.00 92.44 229 THR A N 1
ATOM 1715 C CA . THR A 1 229 ? 62.124 -9.119 -53.516 1.00 92.44 229 THR A CA 1
ATOM 1716 C C . THR A 1 229 ? 61.778 -7.650 -53.727 1.00 92.44 229 THR A C 1
ATOM 1718 O O . THR A 1 229 ? 60.612 -7.306 -53.928 1.00 92.44 229 THR A O 1
ATOM 1721 N N . THR A 1 230 ? 62.802 -6.801 -53.711 1.00 93.88 230 THR A N 1
ATOM 1722 C CA . THR A 1 230 ? 62.720 -5.377 -54.054 1.00 93.88 230 THR A CA 1
ATOM 1723 C C . THR A 1 230 ? 63.525 -5.016 -55.308 1.00 93.88 230 THR A C 1
ATOM 1725 O O . THR A 1 230 ? 63.538 -3.853 -55.717 1.00 93.88 230 THR A O 1
ATOM 1728 N N . ASP A 1 231 ? 64.158 -6.006 -55.953 1.00 94.88 231 ASP A N 1
ATOM 1729 C CA . ASP A 1 231 ? 64.867 -5.831 -57.224 1.00 94.88 231 ASP A CA 1
ATOM 1730 C C . ASP A 1 231 ? 63.891 -5.883 -58.407 1.00 94.88 231 ASP A C 1
ATOM 1732 O O . ASP A 1 231 ? 63.723 -6.907 -59.075 1.00 94.88 231 ASP A O 1
ATOM 1736 N N . PHE A 1 232 ? 63.254 -4.745 -58.676 1.00 96.25 232 PHE A N 1
ATOM 1737 C CA . PHE A 1 232 ? 62.426 -4.563 -59.867 1.00 96.25 232 PHE A CA 1
ATOM 1738 C C . PHE A 1 232 ? 63.214 -4.011 -61.062 1.00 96.25 232 PHE A C 1
ATOM 1740 O O . PHE A 1 232 ? 62.631 -3.766 -62.115 1.00 96.25 232 PHE A O 1
ATOM 1747 N N . GLN A 1 233 ? 64.536 -3.840 -60.938 1.00 94.94 233 GLN A N 1
ATOM 1748 C CA . GLN A 1 233 ? 65.391 -3.509 -62.079 1.00 94.94 233 GLN A CA 1
ATOM 1749 C C . GLN A 1 233 ? 65.604 -4.740 -62.968 1.00 94.94 233 GLN A C 1
ATOM 1751 O O . GLN A 1 233 ? 65.553 -4.637 -64.193 1.00 94.94 233 GLN A O 1
ATOM 1756 N N . SER A 1 234 ? 65.816 -5.906 -62.352 1.00 93.56 234 SER A N 1
ATOM 1757 C CA . SER A 1 234 ? 66.004 -7.177 -63.065 1.00 93.56 234 SER A CA 1
ATOM 1758 C C . SER A 1 234 ? 64.692 -7.785 -63.572 1.00 93.56 234 SER A C 1
ATOM 1760 O O . SER A 1 234 ? 64.686 -8.487 -64.584 1.00 93.56 234 SER A O 1
ATOM 1762 N N . ALA A 1 235 ? 63.580 -7.528 -62.878 1.00 92.38 235 ALA A N 1
ATOM 1763 C CA . ALA A 1 235 ? 62.251 -8.017 -63.239 1.00 92.38 235 ALA A CA 1
ATOM 1764 C C . ALA A 1 235 ? 61.174 -6.953 -62.946 1.00 92.38 235 ALA A C 1
ATOM 1766 O O . ALA A 1 235 ? 60.510 -7.028 -61.906 1.00 92.38 235 ALA A O 1
ATOM 1767 N N . PRO A 1 236 ? 60.993 -5.971 -63.850 1.00 96.44 236 PRO A N 1
ATOM 1768 C CA . PRO A 1 236 ? 60.001 -4.917 -63.681 1.00 96.44 236 PRO A CA 1
ATOM 1769 C C . PRO A 1 236 ? 58.580 -5.438 -63.458 1.00 96.44 236 PRO A C 1
ATOM 1771 O O . PRO A 1 236 ? 58.209 -6.511 -63.950 1.00 96.44 236 PRO A O 1
ATOM 1774 N N . LYS A 1 237 ? 57.786 -4.664 -62.715 1.00 97.56 237 LYS A N 1
ATOM 1775 C CA . LYS A 1 237 ? 56.368 -4.934 -62.465 1.00 97.56 237 LYS A CA 1
ATOM 1776 C C . LYS A 1 237 ? 55.517 -3.743 -62.868 1.00 97.56 237 LYS A C 1
ATOM 1778 O O . LYS A 1 237 ? 55.742 -2.632 -62.392 1.00 97.56 237 LYS A O 1
ATOM 1783 N N . HIS A 1 238 ? 54.524 -4.016 -63.711 1.00 98.00 238 HIS A N 1
ATOM 1784 C CA . HIS A 1 238 ? 53.618 -3.020 -64.266 1.00 98.00 238 HIS A CA 1
ATOM 1785 C C . HIS A 1 238 ? 52.167 -3.378 -63.958 1.00 98.00 238 HIS A C 1
ATOM 1787 O O . HIS A 1 238 ? 51.637 -4.400 -64.407 1.00 98.00 238 HIS A O 1
ATOM 1793 N N . PHE A 1 239 ? 51.497 -2.513 -63.209 1.00 98.44 239 PHE A N 1
ATOM 1794 C CA . PHE A 1 239 ? 50.073 -2.650 -62.942 1.00 98.44 239 PHE A CA 1
ATOM 1795 C C . PHE A 1 239 ? 49.412 -1.282 -62.804 1.00 98.44 239 PHE A C 1
ATOM 1797 O O . PHE A 1 239 ? 50.061 -0.246 -62.877 1.00 98.44 239 PHE A O 1
ATOM 1804 N N . THR A 1 240 ? 48.096 -1.265 -62.661 1.00 98.50 240 THR A N 1
ATOM 1805 C CA . THR A 1 240 ? 47.321 -0.040 -62.453 1.00 98.50 240 THR A CA 1
ATOM 1806 C C . THR A 1 240 ? 46.456 -0.194 -61.218 1.00 98.50 240 THR A C 1
ATOM 1808 O O . THR A 1 240 ? 45.983 -1.296 -60.944 1.00 98.50 240 THR A O 1
ATOM 1811 N N . ILE A 1 241 ? 46.243 0.902 -60.497 1.00 98.38 241 ILE A N 1
ATOM 1812 C CA . ILE A 1 241 ? 45.291 0.995 -59.389 1.00 98.38 241 ILE A CA 1
ATOM 1813 C C . ILE A 1 241 ? 44.221 2.005 -59.800 1.00 98.38 241 ILE A C 1
ATOM 1815 O O . ILE A 1 241 ? 44.543 3.129 -60.182 1.00 98.38 241 ILE A O 1
ATOM 1819 N N . SER A 1 242 ? 42.953 1.615 -59.741 1.00 97.44 242 SER A N 1
ATOM 1820 C CA . SER A 1 242 ? 41.822 2.474 -60.086 1.00 97.44 242 SER A CA 1
ATOM 1821 C C . SER A 1 242 ? 40.750 2.455 -59.006 1.00 97.44 242 SER A C 1
ATOM 1823 O O . SER A 1 242 ? 40.470 1.408 -58.439 1.00 97.44 242 SER A O 1
ATOM 1825 N N . ASP A 1 243 ? 40.113 3.597 -58.763 1.00 95.69 243 ASP A N 1
ATOM 1826 C CA . ASP A 1 243 ? 38.895 3.726 -57.948 1.00 95.69 243 ASP A CA 1
ATOM 1827 C C . ASP A 1 243 ? 37.619 3.839 -58.814 1.00 95.69 243 ASP A C 1
ATOM 1829 O O . ASP A 1 243 ? 36.569 4.277 -58.346 1.00 95.69 243 ASP A O 1
ATOM 1833 N N . GLY A 1 244 ? 37.726 3.529 -60.113 1.00 92.44 244 GLY A N 1
ATOM 1834 C CA . GLY A 1 244 ? 36.676 3.719 -61.117 1.00 92.44 244 GLY A CA 1
ATOM 1835 C C . GLY A 1 244 ? 36.570 5.143 -61.683 1.00 92.44 244 GLY A C 1
ATOM 1836 O O . GLY A 1 244 ? 35.960 5.325 -62.737 1.00 92.44 244 GLY A O 1
ATOM 1837 N N . LYS A 1 245 ? 37.184 6.150 -61.043 1.00 91.44 245 LYS A N 1
ATOM 1838 C CA . LYS A 1 245 ? 37.219 7.550 -61.512 1.00 91.44 245 LYS A CA 1
ATOM 1839 C C . LYS A 1 245 ? 38.580 7.918 -62.088 1.00 91.44 245 LYS A C 1
ATOM 1841 O O . LYS A 1 245 ? 38.657 8.522 -63.155 1.00 91.44 245 LYS A O 1
ATOM 1846 N N . ILE A 1 246 ? 39.643 7.544 -61.387 1.00 93.75 246 ILE A N 1
ATOM 1847 C CA . ILE A 1 246 ? 41.030 7.691 -61.817 1.00 93.75 246 ILE A CA 1
ATOM 1848 C C . ILE A 1 246 ? 41.662 6.311 -61.981 1.00 93.75 246 ILE A C 1
ATOM 1850 O O . ILE A 1 246 ? 41.261 5.337 -61.348 1.00 93.75 246 ILE A O 1
ATOM 1854 N N . THR A 1 247 ? 42.639 6.211 -62.876 1.00 97.19 247 THR A N 1
ATOM 1855 C CA . THR A 1 247 ? 43.461 5.010 -63.056 1.00 97.19 247 THR A CA 1
ATOM 1856 C C . THR A 1 247 ? 44.915 5.439 -63.024 1.00 97.19 247 THR A C 1
ATOM 1858 O O . THR A 1 247 ? 45.352 6.223 -63.867 1.00 97.19 247 THR A O 1
ATOM 1861 N N . ILE A 1 248 ? 45.642 4.942 -62.031 1.00 98.12 248 ILE A N 1
ATOM 1862 C CA . ILE A 1 248 ? 47.022 5.311 -61.744 1.00 98.12 248 ILE A CA 1
ATOM 1863 C C . ILE A 1 248 ? 47.929 4.167 -62.205 1.00 98.12 248 ILE A C 1
ATOM 1865 O O . ILE A 1 248 ? 47.788 3.056 -61.687 1.00 98.12 248 ILE A O 1
ATOM 1869 N N . PRO A 1 249 ? 48.838 4.394 -63.168 1.00 97.62 249 PRO A N 1
ATOM 1870 C CA . PRO A 1 249 ? 49.870 3.422 -63.500 1.00 97.62 249 PRO A CA 1
ATOM 1871 C C . PRO A 1 249 ? 50.899 3.331 -62.371 1.00 97.62 249 PRO A C 1
ATOM 1873 O O . PRO A 1 249 ? 51.338 4.344 -61.831 1.00 97.62 249 PRO A O 1
ATOM 1876 N N . ILE A 1 250 ? 51.276 2.104 -62.029 1.00 98.25 250 ILE A N 1
ATOM 1877 C CA . ILE A 1 250 ? 52.317 1.783 -61.060 1.00 98.25 250 ILE A CA 1
ATOM 1878 C C . ILE A 1 250 ? 53.41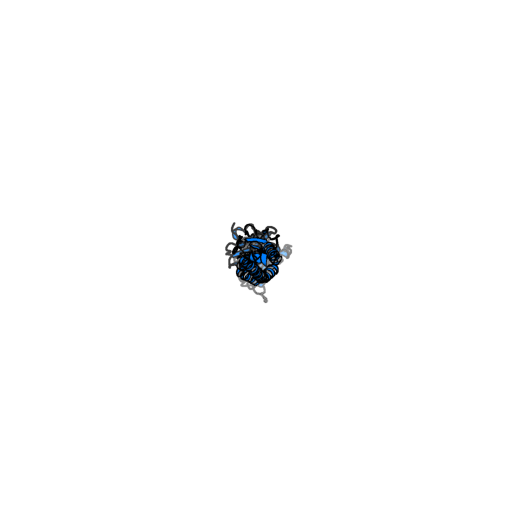0 1.012 -61.792 1.00 98.25 250 ILE A C 1
ATOM 1880 O O . ILE A 1 250 ? 53.221 -0.140 -62.193 1.00 98.25 250 ILE A O 1
ATOM 1884 N N . ASP A 1 251 ? 54.558 1.667 -61.940 1.00 97.00 251 ASP A N 1
ATOM 1885 C CA . ASP A 1 251 ? 55.726 1.145 -62.638 1.00 97.00 251 ASP A CA 1
ATOM 1886 C C . ASP A 1 251 ? 56.878 0.944 -61.650 1.00 97.00 251 ASP A C 1
ATOM 1888 O O . ASP A 1 251 ? 57.586 1.882 -61.277 1.00 97.00 251 ASP A O 1
ATOM 1892 N N . LEU A 1 252 ? 57.088 -0.302 -61.231 1.00 96.88 252 LEU A N 1
ATOM 1893 C CA . LEU A 1 252 ? 58.245 -0.686 -60.428 1.00 96.88 252 LEU A CA 1
ATOM 1894 C C . LEU A 1 252 ? 59.326 -1.203 -61.382 1.00 96.88 252 LEU A C 1
ATOM 1896 O O . LEU A 1 252 ? 59.215 -2.308 -61.906 1.00 96.88 252 LEU A O 1
ATOM 1900 N N . THR A 1 253 ? 60.345 -0.386 -61.655 1.00 96.19 253 THR A N 1
ATOM 1901 C CA . THR A 1 253 ? 61.373 -0.646 -62.694 1.00 96.19 253 THR A CA 1
ATOM 1902 C C . THR A 1 253 ? 62.811 -0.497 -62.190 1.00 96.19 253 THR A C 1
ATOM 1904 O O . THR A 1 253 ? 63.768 -0.555 -62.962 1.00 96.19 253 THR A O 1
ATOM 1907 N N . TRP A 1 254 ? 62.977 -0.269 -60.890 1.00 95.75 254 TRP A N 1
ATOM 1908 C CA . TRP A 1 254 ? 64.255 0.014 -60.250 1.00 95.75 254 TRP A CA 1
ATOM 1909 C C . TRP A 1 254 ? 64.403 -0.814 -58.975 1.00 95.75 254 TRP A C 1
ATOM 1911 O O . TRP A 1 254 ? 63.422 -1.282 -58.399 1.00 95.75 254 TRP A O 1
ATOM 1921 N N . ASN A 1 255 ? 65.644 -1.019 -58.541 1.00 94.38 255 ASN A N 1
ATOM 1922 C CA . ASN A 1 255 ? 65.922 -1.717 -57.294 1.00 94.38 255 ASN A CA 1
ATOM 1923 C C . ASN A 1 255 ? 65.613 -0.802 -56.103 1.00 94.38 255 ASN A C 1
ATOM 1925 O O . ASN A 1 255 ? 66.310 0.196 -55.919 1.00 94.38 255 ASN A O 1
ATOM 1929 N N . ILE A 1 256 ? 64.604 -1.149 -55.301 1.00 95.19 256 ILE A N 1
ATOM 1930 C CA . ILE A 1 256 ? 64.165 -0.355 -54.148 1.00 95.19 256 ILE A CA 1
ATOM 1931 C C . ILE A 1 256 ? 65.031 -0.726 -52.932 1.00 95.19 256 ILE A C 1
ATOM 1933 O O . ILE A 1 256 ? 64.957 -1.867 -52.461 1.00 95.19 256 ILE A O 1
ATOM 1937 N N . PRO A 1 257 ? 65.867 0.191 -52.401 1.00 92.75 257 PRO A N 1
ATOM 1938 C CA . PRO A 1 257 ? 66.717 -0.101 -51.256 1.00 92.75 257 PRO A CA 1
ATOM 1939 C C . PRO A 1 257 ? 65.882 -0.399 -50.010 1.00 92.75 257 PRO A C 1
ATOM 1941 O O . PRO A 1 257 ? 65.040 0.406 -49.623 1.00 92.75 257 PRO A O 1
ATOM 1944 N N . LEU A 1 258 ? 66.159 -1.529 -49.357 1.00 89.75 258 LEU A N 1
ATOM 1945 C CA . LEU A 1 258 ? 65.491 -1.914 -48.109 1.00 89.75 258 LEU A CA 1
ATOM 1946 C C . LEU A 1 258 ? 65.859 -0.984 -46.941 1.00 89.75 258 LEU A C 1
ATOM 1948 O O . LEU A 1 258 ? 65.000 -0.585 -46.160 1.00 89.75 258 LEU A O 1
ATOM 1952 N N . GLY A 1 259 ? 67.138 -0.616 -46.817 1.00 88.25 259 GLY A N 1
ATOM 1953 C CA . GLY A 1 259 ? 67.625 0.082 -45.624 1.00 88.25 259 GLY A CA 1
ATOM 1954 C C . GLY A 1 259 ? 67.348 -0.737 -44.355 1.00 88.25 259 GLY A C 1
ATOM 1955 O O . GLY A 1 259 ? 67.680 -1.919 -44.309 1.00 88.25 259 GLY A O 1
ATOM 1956 N N . GLU A 1 260 ? 66.731 -0.112 -43.348 1.00 91.88 260 GLU A N 1
ATOM 1957 C CA . GLU A 1 260 ? 66.265 -0.767 -42.109 1.00 91.88 260 GLU A CA 1
ATOM 1958 C C . GLU A 1 260 ? 64.802 -1.252 -42.190 1.00 91.88 260 GLU A C 1
ATOM 1960 O O . GLU A 1 260 ? 64.245 -1.726 -41.199 1.00 91.88 260 GLU A O 1
ATOM 1965 N N . PHE A 1 261 ? 64.160 -1.124 -43.353 1.00 95.38 261 PHE A N 1
ATOM 1966 C CA . PHE A 1 261 ? 62.752 -1.451 -43.553 1.00 95.38 261 PHE A CA 1
ATOM 1967 C C . PHE A 1 261 ? 62.567 -2.818 -44.219 1.00 95.38 261 PHE A C 1
ATOM 1969 O O . PHE A 1 261 ? 63.430 -3.332 -44.931 1.00 95.38 261 PHE A O 1
ATOM 1976 N N . THR A 1 262 ? 61.394 -3.399 -43.993 1.00 96.62 262 THR A N 1
ATOM 1977 C CA . THR A 1 262 ? 60.958 -4.654 -44.622 1.00 96.62 262 THR A CA 1
ATOM 1978 C C . THR A 1 262 ? 60.560 -4.451 -46.085 1.00 96.62 262 THR A C 1
ATOM 1980 O O . THR A 1 262 ? 60.289 -3.329 -46.528 1.00 96.62 262 THR A O 1
ATOM 1983 N N . ALA A 1 263 ? 60.489 -5.544 -46.850 1.00 95.75 263 ALA A N 1
ATOM 1984 C CA . ALA A 1 263 ? 60.177 -5.479 -48.277 1.00 95.75 263 ALA A CA 1
ATOM 1985 C C . ALA A 1 263 ? 58.779 -4.888 -48.535 1.00 95.75 263 ALA A C 1
ATOM 1987 O O . ALA A 1 263 ? 58.613 -4.047 -49.418 1.00 95.75 263 ALA A O 1
ATOM 1988 N N . GLY A 1 264 ? 57.786 -5.251 -47.718 1.00 96.94 264 GLY A N 1
ATOM 1989 C CA . GLY A 1 264 ? 56.436 -4.691 -47.804 1.00 96.94 264 GLY A CA 1
ATOM 1990 C C . GLY A 1 264 ? 56.385 -3.204 -47.456 1.00 96.94 264 GLY A C 1
ATOM 1991 O O . GLY A 1 264 ? 55.707 -2.442 -48.141 1.00 96.94 264 GLY A O 1
ATOM 1992 N N . GLN A 1 265 ? 57.161 -2.750 -46.468 1.00 97.62 265 GLN A N 1
ATOM 1993 C CA . GLN A 1 265 ? 57.274 -1.326 -46.134 1.00 97.62 265 GLN A CA 1
ATOM 1994 C C . GLN A 1 265 ? 57.811 -0.490 -47.295 1.00 97.62 265 GLN A C 1
ATOM 1996 O O . GLN A 1 265 ? 57.189 0.510 -47.664 1.00 97.62 265 GLN A O 1
ATOM 2001 N N . VAL A 1 266 ? 58.938 -0.887 -47.892 1.00 97.06 266 VAL A N 1
ATOM 2002 C CA . VAL A 1 266 ? 59.547 -0.090 -48.969 1.00 97.06 266 VAL A CA 1
ATOM 2003 C C . VAL A 1 266 ? 58.766 -0.176 -50.277 1.00 97.06 266 VAL A C 1
ATOM 2005 O O . VAL A 1 266 ? 58.628 0.837 -50.958 1.00 97.06 266 VAL A O 1
ATOM 2008 N N . VAL A 1 267 ? 58.183 -1.336 -50.606 1.00 97.88 267 VAL A N 1
ATOM 2009 C CA . VAL A 1 267 ? 57.335 -1.479 -51.800 1.00 97.88 267 VAL A CA 1
ATOM 2010 C C . VAL A 1 267 ? 56.015 -0.742 -51.623 1.00 97.88 267 VAL A C 1
ATOM 2012 O O . VAL A 1 267 ? 55.633 0.013 -52.509 1.00 97.88 267 VAL A O 1
ATOM 2015 N N . GLY A 1 268 ? 55.359 -0.861 -50.467 1.00 97.62 268 GLY A N 1
ATOM 2016 C CA . GLY A 1 268 ? 54.158 -0.084 -50.158 1.00 97.62 268 GLY A CA 1
ATOM 2017 C C . GLY A 1 268 ? 54.404 1.422 -50.233 1.00 97.62 268 GLY A C 1
ATOM 2018 O O . GLY A 1 268 ? 53.582 2.150 -50.782 1.00 97.62 268 GLY A O 1
ATOM 2019 N N . SER A 1 269 ? 55.567 1.879 -49.757 1.00 97.25 269 SER A N 1
ATOM 2020 C CA . SER A 1 269 ? 55.967 3.288 -49.844 1.00 97.25 269 SER A CA 1
ATOM 2021 C C . SER A 1 269 ? 56.225 3.718 -51.288 1.00 97.25 269 SER A C 1
ATOM 2023 O O . SER A 1 269 ? 55.767 4.782 -51.683 1.00 97.25 269 SER A O 1
ATOM 2025 N N . ALA A 1 270 ? 56.889 2.891 -52.102 1.00 97.75 270 ALA A N 1
ATOM 2026 C CA . ALA A 1 270 ? 57.108 3.177 -53.520 1.00 97.75 270 ALA A CA 1
ATOM 2027 C C . ALA A 1 270 ? 55.793 3.236 -54.317 1.00 97.75 270 ALA A C 1
ATOM 2029 O O . ALA A 1 270 ? 55.631 4.107 -55.171 1.00 97.75 270 ALA A O 1
ATOM 2030 N N . VAL A 1 271 ? 54.835 2.353 -54.012 1.00 98.31 271 VAL A N 1
ATOM 2031 C CA . VAL A 1 271 ? 53.489 2.386 -54.603 1.00 98.31 271 VAL A CA 1
ATOM 2032 C C . VAL A 1 271 ? 52.740 3.652 -54.175 1.00 98.31 271 VAL A C 1
ATOM 2034 O O . VAL A 1 271 ? 52.139 4.309 -55.022 1.00 98.31 271 VAL A O 1
ATOM 2037 N N . ASP A 1 272 ? 52.806 4.051 -52.899 1.00 98.38 272 ASP A N 1
ATOM 2038 C CA . ASP A 1 272 ? 52.170 5.297 -52.444 1.00 98.38 272 ASP A CA 1
ATOM 2039 C C . ASP A 1 272 ? 52.840 6.537 -53.047 1.00 98.38 272 ASP A C 1
ATOM 2041 O O . ASP A 1 272 ? 52.148 7.469 -53.448 1.00 98.38 272 ASP A O 1
ATOM 2045 N N . SER A 1 273 ? 54.169 6.535 -53.194 1.00 97.44 273 SER A N 1
ATOM 2046 C CA . SER A 1 273 ? 54.902 7.593 -53.895 1.00 97.44 273 SER A CA 1
ATOM 2047 C C . SER A 1 273 ? 54.461 7.713 -55.351 1.00 97.44 273 SER A C 1
ATOM 2049 O O . SER A 1 273 ? 54.176 8.821 -55.788 1.00 97.44 273 SER A O 1
ATOM 2051 N N . ALA A 1 274 ? 54.294 6.602 -56.077 1.00 97.75 274 ALA A N 1
ATOM 2052 C CA . ALA A 1 274 ? 53.770 6.633 -57.445 1.00 97.75 274 ALA A CA 1
ATOM 2053 C C . ALA A 1 274 ? 52.347 7.224 -57.511 1.00 97.75 274 ALA A C 1
ATOM 2055 O O . ALA A 1 274 ? 52.030 7.995 -58.419 1.00 97.75 274 ALA A O 1
ATOM 2056 N N . ILE A 1 275 ? 51.499 6.930 -56.517 1.00 98.12 275 ILE A N 1
ATOM 2057 C CA . ILE A 1 275 ? 50.164 7.537 -56.394 1.00 98.12 275 ILE A CA 1
ATOM 2058 C C . ILE A 1 275 ? 50.260 9.049 -56.135 1.00 98.12 275 ILE A C 1
ATOM 2060 O O . ILE A 1 275 ? 49.539 9.829 -56.764 1.00 98.12 275 ILE A O 1
ATOM 2064 N N . GLN A 1 276 ? 51.144 9.484 -55.234 1.00 98.00 276 GLN A N 1
ATOM 2065 C CA . GLN A 1 276 ? 51.358 10.904 -54.938 1.00 98.00 276 GLN A CA 1
ATOM 2066 C C . GLN A 1 276 ? 51.925 11.660 -56.148 1.00 98.00 276 GLN A C 1
ATOM 2068 O O . GLN A 1 276 ? 51.443 12.746 -56.470 1.00 98.00 276 GLN A O 1
ATOM 2073 N N . ASP A 1 277 ? 52.887 11.073 -56.859 1.00 97.81 277 ASP A N 1
ATOM 2074 C CA . ASP A 1 277 ? 53.484 11.644 -58.066 1.00 97.81 277 ASP A CA 1
ATOM 2075 C C . ASP A 1 277 ? 52.451 11.794 -59.182 1.00 97.81 277 ASP A C 1
ATOM 2077 O O . ASP A 1 277 ? 52.372 12.852 -59.809 1.00 97.81 277 ASP A O 1
ATOM 2081 N N . TYR A 1 278 ? 51.591 10.789 -59.380 1.00 97.81 278 TYR A N 1
ATOM 2082 C CA . TYR A 1 278 ? 50.460 10.899 -60.297 1.00 97.81 278 TYR A CA 1
ATOM 2083 C C . TYR A 1 278 ? 49.526 12.049 -59.908 1.00 97.81 278 TYR A C 1
ATOM 2085 O O . TYR A 1 278 ? 49.122 12.829 -60.774 1.00 97.81 278 TYR A O 1
ATOM 2093 N N . CYS A 1 279 ? 49.194 12.184 -58.619 1.00 97.00 279 CYS A N 1
ATOM 2094 C CA . CYS A 1 279 ? 48.349 13.277 -58.141 1.00 97.00 279 CYS A CA 1
ATOM 2095 C C . CYS A 1 279 ? 48.987 14.640 -58.442 1.00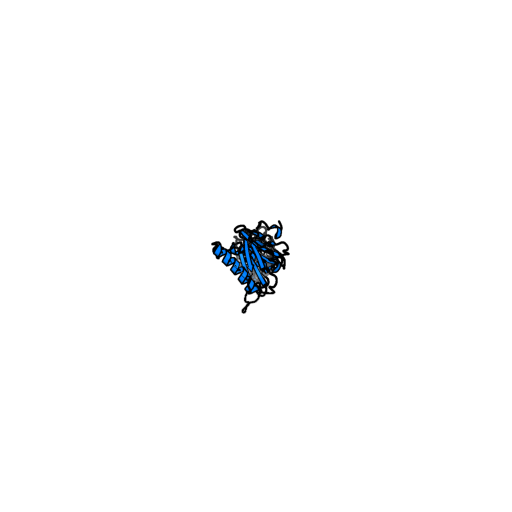 97.00 279 CYS A C 1
ATOM 2097 O O . CYS A 1 279 ? 48.343 15.494 -59.053 1.00 97.00 279 CYS A O 1
ATOM 2099 N N . ASN A 1 280 ? 50.269 14.813 -58.113 1.00 96.75 280 ASN A N 1
ATOM 2100 C CA . ASN A 1 280 ? 51.018 16.042 -58.377 1.00 96.75 280 ASN A CA 1
ATOM 2101 C C . ASN A 1 280 ? 51.077 16.369 -59.880 1.00 96.75 280 ASN A C 1
ATOM 2103 O O . ASN A 1 280 ? 50.828 17.509 -60.275 1.00 96.75 280 ASN A O 1
ATOM 2107 N N . ALA A 1 281 ? 51.347 15.371 -60.730 1.00 96.94 281 ALA A N 1
ATOM 2108 C CA . ALA A 1 281 ? 51.428 15.533 -62.183 1.00 96.94 281 ALA A CA 1
ATOM 2109 C C . ALA A 1 281 ? 50.082 15.905 -62.832 1.00 96.94 281 ALA A C 1
ATOM 2111 O O . ALA A 1 281 ? 50.064 16.570 -63.867 1.00 96.94 281 ALA A O 1
ATOM 2112 N N . ASN A 1 282 ? 48.962 15.508 -62.221 1.00 96.31 282 ASN A N 1
ATOM 2113 C CA . ASN A 1 282 ? 47.607 15.779 -62.711 1.00 96.31 282 ASN A CA 1
ATOM 2114 C C . ASN A 1 282 ? 46.898 16.918 -61.951 1.00 96.31 282 ASN A C 1
ATOM 2116 O O . ASN A 1 282 ? 45.701 17.129 -62.138 1.00 96.31 282 ASN A O 1
ATOM 2120 N N . GLY A 1 283 ? 47.615 17.665 -61.101 1.00 95.56 283 GLY A N 1
ATOM 2121 C CA . GLY A 1 283 ? 47.062 18.800 -60.352 1.00 95.56 283 GLY A CA 1
ATOM 2122 C C . GLY A 1 283 ? 46.033 18.417 -59.279 1.00 95.56 283 GLY A C 1
ATOM 2123 O O . GLY A 1 283 ? 45.195 19.241 -58.910 1.00 95.56 283 GLY A O 1
ATOM 2124 N N . ILE A 1 284 ? 46.071 17.177 -58.789 1.00 95.88 284 ILE A N 1
ATOM 2125 C CA . ILE A 1 284 ? 45.219 16.682 -57.705 1.00 95.88 284 ILE A CA 1
ATOM 2126 C C . ILE A 1 284 ? 45.890 17.023 -56.370 1.00 95.88 284 ILE A C 1
ATOM 2128 O O . ILE A 1 284 ? 46.999 16.576 -56.088 1.00 95.88 284 ILE A O 1
ATOM 2132 N N . ASP A 1 285 ? 45.201 17.799 -55.534 1.00 94.75 285 ASP A N 1
ATOM 2133 C CA . ASP A 1 285 ? 45.615 18.082 -54.155 1.00 94.75 285 ASP A CA 1
ATOM 2134 C C . ASP A 1 285 ? 45.749 16.769 -53.362 1.00 94.75 285 ASP A C 1
ATOM 2136 O O . ASP A 1 285 ? 44.796 15.989 -53.292 1.00 94.75 285 ASP A O 1
ATOM 2140 N N . LEU A 1 286 ? 46.912 16.525 -52.743 1.00 93.19 286 LEU A N 1
ATOM 2141 C CA . LEU A 1 286 ? 47.172 15.310 -51.961 1.00 93.19 286 LEU A CA 1
ATOM 2142 C C . LEU A 1 286 ? 46.194 15.137 -50.789 1.00 93.19 286 LEU A C 1
ATOM 2144 O O . LEU A 1 286 ? 45.878 14.003 -50.437 1.00 93.19 286 LEU A O 1
ATOM 2148 N N . GLY A 1 287 ? 45.656 16.225 -50.224 1.00 93.12 287 GLY A N 1
ATOM 2149 C CA . GLY A 1 287 ? 44.601 16.169 -49.205 1.00 93.12 287 GLY A CA 1
ATOM 2150 C C . GLY A 1 287 ? 43.239 15.708 -49.742 1.00 93.12 287 GLY A C 1
ATOM 2151 O O . GLY A 1 287 ? 42.336 15.420 -48.961 1.00 93.12 287 GLY A O 1
ATOM 2152 N N . LYS A 1 288 ? 43.084 15.631 -51.069 1.00 92.88 288 LYS A N 1
ATOM 2153 C CA . LYS A 1 288 ? 41.875 15.187 -51.779 1.00 92.88 288 LYS A CA 1
ATOM 2154 C C . LYS A 1 288 ? 42.099 13.919 -52.608 1.00 92.88 288 LYS A C 1
ATOM 2156 O O . LYS A 1 288 ? 41.218 13.550 -53.386 1.00 92.88 288 LYS A O 1
ATOM 2161 N N . ARG A 1 289 ? 43.258 13.263 -52.478 1.00 95.12 289 ARG A N 1
ATOM 2162 C CA . ARG A 1 289 ? 43.539 12.007 -53.185 1.00 95.12 289 ARG A CA 1
ATOM 2163 C C . ARG A 1 289 ? 42.547 10.923 -52.767 1.00 95.12 289 ARG A C 1
ATOM 2165 O O . ARG A 1 289 ? 42.154 10.843 -51.605 1.00 95.12 289 ARG A O 1
ATOM 2172 N N . THR A 1 290 ? 42.160 10.077 -53.713 1.00 96.12 290 THR A N 1
ATOM 2173 C CA . THR A 1 290 ? 41.161 9.026 -53.481 1.00 96.12 290 THR A CA 1
ATOM 2174 C C . THR A 1 290 ? 41.778 7.661 -53.218 1.00 96.12 290 THR A C 1
ATOM 2176 O O . THR A 1 290 ? 41.146 6.844 -52.557 1.00 96.12 290 THR A O 1
ATOM 2179 N N . LEU A 1 291 ? 43.018 7.438 -53.658 1.00 97.94 291 LEU A N 1
ATOM 2180 C CA . LEU A 1 291 ? 43.763 6.190 -53.506 1.00 97.94 291 LEU A CA 1
ATOM 2181 C C . LEU A 1 291 ? 45.018 6.402 -52.658 1.00 97.94 291 LEU A C 1
ATOM 2183 O O . LEU A 1 291 ? 45.607 7.487 -52.654 1.00 97.94 291 LEU A O 1
ATOM 2187 N N . GLY A 1 292 ? 45.444 5.350 -51.969 1.00 97.75 292 GLY A N 1
ATOM 2188 C CA . GLY A 1 292 ? 46.692 5.322 -51.221 1.00 97.75 292 GLY A CA 1
ATOM 2189 C C . GLY A 1 292 ? 47.252 3.913 -51.084 1.00 97.75 292 GLY A C 1
ATOM 2190 O O . GLY A 1 292 ? 46.568 2.917 -51.339 1.00 97.75 292 GLY A O 1
ATOM 2191 N N . ALA A 1 293 ? 48.509 3.848 -50.664 1.00 98.19 293 ALA A N 1
ATOM 2192 C CA . ALA A 1 293 ? 49.179 2.618 -50.284 1.00 98.19 293 ALA A CA 1
ATOM 2193 C C . ALA A 1 293 ? 49.907 2.776 -48.946 1.00 98.19 293 ALA A C 1
ATOM 2195 O O . ALA A 1 293 ? 50.298 3.868 -48.540 1.00 98.19 293 ALA A O 1
ATOM 2196 N N . VAL A 1 294 ? 50.066 1.666 -48.230 1.00 98.06 294 VAL A N 1
ATOM 2197 C CA . VAL A 1 294 ? 50.818 1.625 -46.973 1.00 98.06 294 VAL A CA 1
ATOM 2198 C C . VAL A 1 294 ? 51.457 0.258 -46.793 1.00 98.06 294 VAL A C 1
ATOM 2200 O O . VAL A 1 294 ? 50.814 -0.764 -47.016 1.00 98.06 294 VAL A O 1
ATOM 2203 N N . GLY A 1 295 ? 52.723 0.223 -46.389 1.00 96.81 295 GLY A N 1
ATOM 2204 C CA . GLY A 1 295 ? 53.432 -1.020 -46.100 1.00 96.81 295 GLY A CA 1
ATOM 2205 C C . GLY A 1 295 ? 53.473 -1.345 -44.605 1.00 96.81 295 GLY A C 1
ATOM 2206 O O . GLY A 1 295 ? 53.706 -0.459 -43.782 1.00 96.81 295 GLY A O 1
ATOM 2207 N N . PHE A 1 296 ? 53.275 -2.616 -44.253 1.00 95.06 296 PHE A N 1
ATOM 2208 C CA . PHE A 1 296 ? 53.393 -3.130 -42.888 1.00 95.06 296 PHE A CA 1
ATOM 2209 C C . PHE A 1 296 ? 54.017 -4.528 -42.907 1.00 95.06 296 PHE A C 1
ATOM 2211 O O . PHE A 1 296 ? 53.473 -5.453 -43.514 1.00 95.06 296 PHE A O 1
ATOM 2218 N N . GLY A 1 297 ? 55.168 -4.678 -42.245 1.00 95.44 297 GLY A N 1
ATOM 2219 C CA . GLY A 1 297 ? 55.991 -5.881 -42.375 1.00 95.44 297 GLY A CA 1
ATOM 2220 C C . GLY A 1 297 ? 56.287 -6.203 -43.844 1.00 95.44 297 GLY A C 1
ATOM 2221 O O . GLY A 1 297 ? 56.396 -5.311 -44.684 1.00 95.44 297 GLY A O 1
ATOM 2222 N N . ASP A 1 298 ? 56.344 -7.488 -44.182 1.00 97.12 298 ASP A N 1
ATOM 2223 C CA . ASP A 1 298 ? 56.617 -7.932 -45.554 1.00 97.12 298 ASP A CA 1
ATOM 2224 C C . ASP A 1 298 ? 55.413 -7.825 -46.507 1.00 97.12 298 ASP A C 1
ATOM 2226 O O . ASP A 1 298 ? 55.482 -8.296 -47.636 1.00 97.12 298 ASP A O 1
ATOM 2230 N N . THR A 1 299 ? 54.320 -7.181 -46.100 1.00 98.00 299 THR A N 1
ATOM 2231 C CA . THR A 1 299 ? 53.130 -6.935 -46.932 1.00 98.00 299 THR A CA 1
ATOM 2232 C C . THR A 1 299 ? 52.875 -5.443 -47.122 1.00 98.00 299 THR A C 1
ATOM 2234 O O . THR A 1 299 ? 53.341 -4.608 -46.345 1.00 98.00 299 THR A O 1
ATOM 2237 N N . PHE A 1 300 ? 52.097 -5.084 -48.138 1.00 98.31 300 PHE A N 1
ATOM 2238 C CA . PHE A 1 300 ? 51.542 -3.743 -48.265 1.00 98.31 300 PHE A CA 1
ATOM 2239 C C . PHE A 1 300 ? 50.069 -3.792 -48.644 1.00 98.31 300 PHE A C 1
ATOM 2241 O O . PHE A 1 300 ? 49.579 -4.759 -49.215 1.00 98.31 300 PHE A O 1
ATOM 2248 N N . SER A 1 301 ? 49.344 -2.739 -48.296 1.00 98.38 301 SER A N 1
ATOM 2249 C CA . SER A 1 301 ? 47.955 -2.556 -48.679 1.00 98.38 301 SER A CA 1
ATOM 2250 C C . SER A 1 301 ? 47.814 -1.419 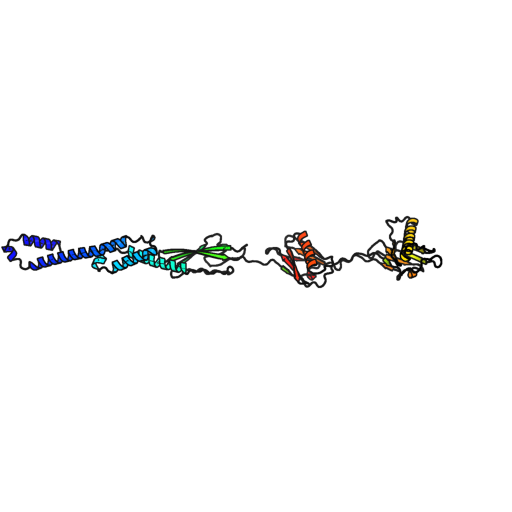-49.674 1.00 98.38 301 SER A C 1
ATOM 2252 O O . SER A 1 301 ? 48.493 -0.402 -49.554 1.00 98.38 301 SER A O 1
ATOM 2254 N N . ILE A 1 302 ? 46.865 -1.569 -50.586 1.00 98.31 302 ILE A N 1
ATOM 2255 C CA . ILE A 1 302 ? 46.280 -0.482 -51.374 1.00 98.31 302 ILE A CA 1
ATOM 2256 C C . ILE A 1 302 ? 44.857 -0.253 -50.883 1.00 98.31 302 ILE A C 1
ATOM 2258 O O . ILE A 1 302 ? 44.178 -1.200 -50.479 1.00 98.31 302 ILE A O 1
ATOM 2262 N N . PHE A 1 303 ? 44.396 0.988 -50.894 1.00 98.25 303 PHE A N 1
ATOM 2263 C CA . PHE A 1 303 ? 43.060 1.311 -50.413 1.00 98.25 303 PHE A CA 1
ATOM 2264 C C . PHE A 1 303 ? 42.515 2.585 -51.048 1.00 98.25 303 PHE A C 1
ATOM 2266 O O . PHE A 1 303 ? 43.271 3.427 -51.539 1.00 98.25 303 PHE A O 1
ATOM 2273 N N . ALA A 1 304 ? 41.194 2.722 -51.002 1.00 97.75 304 ALA A N 1
ATOM 2274 C CA . ALA A 1 304 ? 40.511 3.979 -51.260 1.00 97.75 304 ALA A CA 1
ATOM 2275 C C . ALA A 1 304 ? 40.222 4.707 -49.936 1.00 97.75 304 ALA A C 1
ATOM 2277 O O . ALA A 1 304 ? 39.900 4.079 -48.931 1.00 97.75 304 ALA A O 1
ATOM 2278 N N . PHE A 1 305 ? 40.325 6.037 -49.917 1.00 95.19 305 PHE A N 1
ATOM 2279 C CA . PHE A 1 305 ? 40.048 6.830 -48.709 1.00 95.19 305 PHE A CA 1
ATOM 2280 C C . PHE A 1 305 ? 38.546 6.932 -48.389 1.00 95.19 305 PHE A C 1
ATOM 2282 O O . PHE A 1 305 ? 38.182 7.154 -47.232 1.00 95.19 305 PHE A O 1
ATOM 2289 N N . SER A 1 306 ? 37.673 6.751 -49.385 1.00 93.94 306 SER A N 1
ATOM 2290 C CA . SER A 1 306 ? 36.223 6.663 -49.183 1.00 93.94 306 SER A CA 1
ATOM 2291 C C . SER A 1 306 ? 35.829 5.361 -48.482 1.00 93.94 306 SER A C 1
ATOM 2293 O O . SER A 1 306 ? 36.473 4.329 -48.661 1.00 93.94 306 SER A O 1
ATOM 2295 N N . THR A 1 307 ? 34.742 5.393 -47.716 1.00 94.62 307 THR A N 1
ATOM 2296 C CA . THR A 1 307 ? 34.066 4.214 -47.149 1.00 94.62 307 THR A CA 1
ATOM 2297 C C . THR A 1 307 ? 32.746 3.954 -47.877 1.00 94.62 307 THR A C 1
ATOM 2299 O O . THR A 1 307 ? 32.322 4.772 -48.697 1.00 94.62 307 THR A O 1
ATOM 2302 N N . GLY A 1 308 ? 32.091 2.832 -47.579 1.00 94.50 308 GLY A N 1
ATOM 2303 C CA . GLY A 1 308 ? 30.803 2.479 -48.175 1.00 94.50 308 GLY A CA 1
ATOM 2304 C C . GLY A 1 308 ? 30.941 1.574 -49.393 1.00 94.50 308 GLY A C 1
ATOM 2305 O O . GLY A 1 308 ? 32.047 1.313 -49.871 1.00 94.50 308 GLY A O 1
ATOM 2306 N N . SER A 1 309 ? 29.810 1.116 -49.918 1.00 92.12 309 SER A N 1
ATOM 2307 C CA . SER A 1 309 ? 29.736 0.274 -51.120 1.00 92.12 309 SER A CA 1
ATOM 2308 C C . SER A 1 309 ? 30.255 0.975 -52.383 1.00 92.12 309 SER A C 1
ATOM 2310 O O . SER A 1 309 ? 30.729 0.317 -53.305 1.00 92.12 309 SER A O 1
ATOM 2312 N N . GLU A 1 310 ? 30.251 2.310 -52.392 1.00 90.38 310 GLU A N 1
ATOM 2313 C CA . GLU A 1 310 ? 30.848 3.149 -53.442 1.00 90.38 310 GLU A CA 1
ATOM 2314 C C . GLU A 1 310 ? 32.389 3.197 -53.386 1.00 90.38 310 GLU A C 1
ATOM 2316 O O . GLU A 1 310 ? 33.041 3.667 -54.321 1.00 90.38 310 GLU A O 1
ATOM 2321 N N . SER A 1 311 ? 33.005 2.747 -52.287 1.00 96.25 311 SER A N 1
ATOM 2322 C CA . SER A 1 311 ? 34.459 2.617 -52.189 1.00 96.25 311 SER A CA 1
ATOM 2323 C C . SER A 1 311 ? 34.914 1.405 -52.993 1.00 96.25 311 SER A C 1
ATOM 2325 O O . SER A 1 311 ? 34.475 0.285 -52.731 1.00 96.25 311 SER A O 1
ATOM 2327 N N . SER A 1 312 ? 35.806 1.608 -53.962 1.00 96.81 312 SER A N 1
ATOM 2328 C CA . SER A 1 312 ? 36.327 0.525 -54.795 1.00 96.81 312 SER A CA 1
ATOM 2329 C C . SER A 1 312 ? 37.814 0.697 -55.085 1.00 96.81 312 SER A C 1
ATOM 2331 O O . SER A 1 312 ? 38.320 1.813 -55.194 1.00 96.81 312 SER A O 1
ATOM 2333 N N . VAL A 1 313 ? 38.513 -0.429 -55.209 1.00 98.12 313 VAL A N 1
ATOM 2334 C CA . VAL A 1 313 ? 39.871 -0.504 -55.746 1.00 98.12 313 VAL A CA 1
ATOM 2335 C C . VAL A 1 313 ? 39.908 -1.641 -56.755 1.00 98.12 313 VAL A C 1
ATOM 2337 O O . VAL A 1 313 ? 39.698 -2.802 -56.403 1.00 98.12 313 VAL A O 1
ATOM 2340 N N . THR A 1 314 ? 40.188 -1.305 -58.008 1.00 98.00 314 THR A N 1
ATOM 2341 C CA . THR A 1 314 ? 40.372 -2.254 -59.103 1.00 98.00 314 THR A CA 1
ATOM 2342 C C . THR A 1 314 ? 41.815 -2.221 -59.575 1.00 98.00 314 THR A C 1
ATOM 2344 O O . THR A 1 314 ? 42.387 -1.157 -59.813 1.00 98.00 314 THR A O 1
ATOM 2347 N N . LEU A 1 315 ? 42.395 -3.403 -59.723 1.00 98.44 315 LEU A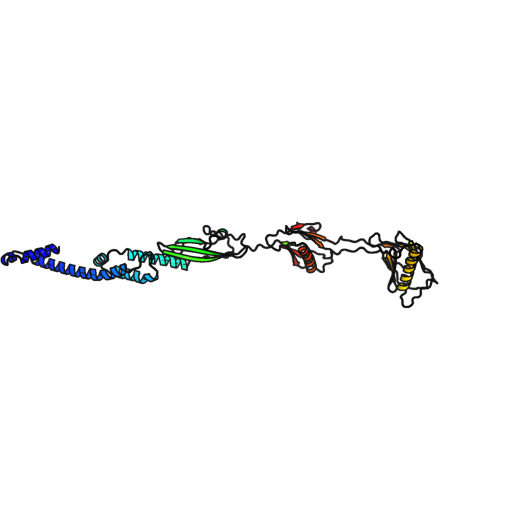 N 1
ATOM 2348 C CA . LEU A 1 315 ? 43.736 -3.612 -60.223 1.00 98.44 315 LEU A CA 1
ATOM 2349 C C . LEU A 1 315 ? 43.697 -4.077 -61.675 1.00 98.44 315 LEU A C 1
ATOM 2351 O O . LEU A 1 315 ? 42.967 -5.004 -62.024 1.00 98.44 315 LEU A O 1
ATOM 2355 N N . GLY A 1 316 ? 44.511 -3.451 -62.516 1.00 96.62 316 GLY A N 1
ATOM 2356 C CA . GLY A 1 316 ? 44.661 -3.818 -63.923 1.00 96.62 316 GLY A CA 1
ATOM 2357 C C . GLY A 1 316 ? 46.122 -3.958 -64.333 1.00 96.62 316 GLY A C 1
ATOM 2358 O O . GLY A 1 316 ? 47.028 -3.705 -63.544 1.00 96.62 316 GLY A O 1
ATOM 2359 N N . GLY A 1 317 ? 46.366 -4.310 -65.592 1.00 95.69 317 GLY A N 1
ATOM 2360 C CA . GLY A 1 317 ? 47.717 -4.507 -66.128 1.00 95.69 317 GLY A CA 1
ATOM 2361 C C . GLY A 1 317 ? 48.255 -5.934 -65.941 1.00 95.69 317 GLY A C 1
ATOM 2362 O O . GLY A 1 317 ? 47.573 -6.782 -65.369 1.00 95.69 317 GLY A O 1
ATOM 2363 N N . PRO A 1 318 ? 49.443 -6.235 -66.486 1.00 95.06 318 PRO A N 1
ATOM 2364 C CA . PRO A 1 318 ? 49.949 -7.605 -66.570 1.00 95.06 318 PRO A CA 1
ATOM 2365 C C . PRO A 1 318 ? 50.448 -8.188 -65.239 1.00 95.06 318 PRO A C 1
ATOM 2367 O O . PRO A 1 318 ? 50.417 -9.407 -65.096 1.00 95.06 318 PRO A O 1
ATOM 2370 N N . ASP A 1 319 ? 50.885 -7.361 -64.280 1.00 97.50 319 ASP A N 1
ATOM 2371 C CA . ASP A 1 319 ? 51.597 -7.838 -63.082 1.00 97.50 319 ASP A CA 1
ATOM 2372 C C . ASP A 1 319 ? 50.849 -7.648 -61.751 1.00 97.50 319 ASP A C 1
ATOM 2374 O O . ASP A 1 319 ? 51.422 -7.910 -60.694 1.00 97.50 319 ASP A O 1
ATOM 2378 N N . TRP A 1 320 ? 49.583 -7.210 -61.733 1.00 97.62 320 TRP A N 1
ATOM 2379 C CA . TRP A 1 320 ? 48.886 -6.975 -60.453 1.00 97.62 320 TRP A CA 1
ATOM 2380 C C . TRP A 1 320 ? 48.794 -8.243 -59.586 1.00 97.62 320 TRP A C 1
ATOM 2382 O O . TRP A 1 320 ? 48.908 -8.178 -58.361 1.00 97.62 320 TRP A O 1
ATOM 2392 N N . ASN A 1 321 ? 48.624 -9.404 -60.227 1.00 97.25 321 ASN A N 1
ATOM 2393 C CA . ASN A 1 321 ? 48.457 -10.706 -59.578 1.00 97.25 321 ASN A CA 1
ATOM 2394 C C . ASN A 1 321 ? 49.753 -11.240 -58.952 1.00 97.25 321 ASN A C 1
ATOM 2396 O O . ASN A 1 321 ? 49.716 -12.210 -58.200 1.00 97.25 321 ASN A O 1
ATOM 2400 N N . TYR A 1 322 ? 50.892 -10.605 -59.240 1.00 96.56 322 TYR A N 1
ATOM 2401 C CA . TYR A 1 322 ? 52.135 -10.853 -58.523 1.00 96.56 322 TYR A CA 1
ATOM 2402 C C . TYR A 1 322 ? 52.021 -10.404 -57.062 1.00 96.56 322 TYR A C 1
ATOM 2404 O O . TYR A 1 322 ? 52.549 -11.063 -56.169 1.00 96.56 322 TYR A O 1
ATOM 2412 N N . PHE A 1 323 ? 51.320 -9.292 -56.821 1.00 97.81 323 PHE A N 1
ATOM 2413 C CA . PHE A 1 323 ? 51.172 -8.721 -55.489 1.00 97.81 323 PHE A CA 1
ATOM 2414 C C . PHE A 1 323 ? 49.853 -9.088 -54.830 1.00 97.81 323 PHE A C 1
ATOM 2416 O O . PHE A 1 323 ? 49.852 -9.252 -53.623 1.00 97.81 323 PHE A O 1
ATOM 2423 N N . PHE A 1 324 ? 48.749 -9.226 -55.562 1.00 98.19 324 PHE A N 1
ATOM 2424 C CA . PHE A 1 324 ? 47.424 -9.330 -54.949 1.00 98.19 324 PHE A CA 1
ATOM 2425 C C . PHE A 1 324 ? 46.687 -10.620 -55.332 1.00 98.19 324 PHE A C 1
ATOM 2427 O O . PHE A 1 324 ? 46.767 -11.052 -56.483 1.00 98.19 324 PHE A O 1
ATOM 2434 N N . PRO A 1 325 ? 45.924 -11.229 -54.403 1.00 97.06 325 PRO A N 1
ATOM 2435 C CA . PRO A 1 325 ? 45.159 -12.449 -54.670 1.00 97.06 325 PRO A CA 1
ATOM 2436 C C . PRO A 1 325 ? 43.938 -12.233 -55.571 1.00 97.06 325 PRO A C 1
ATOM 2438 O O . PRO A 1 325 ? 43.435 -13.186 -56.162 1.00 97.06 325 PRO A O 1
ATOM 2441 N N . GLN A 1 326 ? 43.444 -11.000 -55.672 1.00 97.69 326 GLN A N 1
ATOM 2442 C CA . GLN A 1 326 ? 42.290 -10.637 -56.489 1.00 97.69 326 GLN A CA 1
ATOM 2443 C C . GLN A 1 326 ? 42.444 -9.220 -57.037 1.00 97.69 326 GLN A C 1
ATOM 2445 O O . GLN A 1 326 ? 43.175 -8.404 -56.478 1.00 97.69 326 GLN A O 1
ATOM 2450 N N . SER A 1 327 ? 41.745 -8.928 -58.131 1.00 96.88 327 SER A N 1
ATOM 2451 C CA . SER A 1 327 ? 41.850 -7.644 -58.823 1.00 96.88 327 SER A CA 1
ATOM 2452 C C . SER A 1 327 ? 40.806 -6.620 -58.394 1.00 96.88 327 SER A C 1
ATOM 2454 O O . SER A 1 327 ? 40.796 -5.525 -58.940 1.00 96.88 327 SER A O 1
ATOM 2456 N N . GLN A 1 328 ? 39.897 -6.956 -57.480 1.00 97.56 328 GLN A N 1
ATOM 2457 C CA . GLN A 1 328 ? 38.830 -6.056 -57.056 1.00 97.56 328 GLN A CA 1
ATOM 2458 C C . GLN A 1 328 ? 38.629 -6.132 -55.547 1.00 97.56 328 GLN A C 1
ATOM 2460 O O . GLN A 1 328 ? 38.532 -7.216 -54.970 1.00 97.56 328 GLN A O 1
ATOM 2465 N N . TYR A 1 329 ? 38.526 -4.961 -54.931 1.00 97.94 329 TYR A N 1
ATOM 2466 C CA . TYR A 1 329 ? 38.208 -4.770 -53.526 1.00 97.94 329 TYR A CA 1
ATOM 2467 C C . TYR A 1 329 ? 37.105 -3.722 -53.427 1.00 97.94 329 TYR A C 1
ATOM 2469 O O . TYR A 1 329 ? 37.166 -2.702 -54.110 1.00 97.94 329 TYR A O 1
ATOM 2477 N N . ASN A 1 330 ? 36.108 -3.971 -52.581 1.00 96.81 330 ASN A N 1
ATOM 2478 C CA . ASN A 1 330 ? 34.981 -3.067 -52.368 1.00 96.81 330 ASN A CA 1
ATOM 2479 C C . ASN A 1 330 ? 34.859 -2.760 -50.873 1.00 96.81 330 ASN A C 1
ATOM 2481 O O . ASN A 1 330 ? 35.151 -3.623 -50.039 1.00 96.81 330 ASN A O 1
ATOM 2485 N N . GLY A 1 331 ? 34.447 -1.540 -50.545 1.00 95.38 331 GLY A N 1
ATOM 2486 C CA . GLY A 1 331 ? 33.996 -1.199 -49.204 1.00 95.38 331 GLY A CA 1
ATOM 2487 C C . GLY A 1 331 ? 32.595 -1.746 -48.934 1.00 95.38 331 GLY A C 1
ATOM 2488 O O . GLY A 1 331 ? 31.949 -2.341 -49.797 1.00 95.38 331 GLY A O 1
ATOM 2489 N N . SER A 1 332 ? 32.127 -1.548 -47.710 1.00 94.31 332 SER A N 1
ATOM 2490 C CA . SER A 1 332 ? 30.777 -1.913 -47.277 1.00 94.31 332 SER A CA 1
ATOM 2491 C C . SER A 1 332 ? 30.106 -0.719 -46.617 1.00 94.31 332 SER A C 1
ATOM 2493 O O . SER A 1 332 ? 30.794 0.120 -46.033 1.00 94.31 332 SER A O 1
ATOM 2495 N N . ASP A 1 333 ? 28.784 -0.618 -46.752 1.00 94.75 333 ASP A N 1
ATOM 2496 C CA . ASP A 1 333 ? 27.988 0.433 -46.115 1.00 94.75 333 ASP A CA 1
ATOM 2497 C C . ASP A 1 333 ? 27.809 0.186 -44.617 1.00 94.75 333 ASP A C 1
ATOM 2499 O O . ASP A 1 333 ? 28.040 -0.915 -44.117 1.00 94.75 333 ASP A O 1
ATOM 2503 N N . ILE A 1 334 ? 27.395 1.236 -43.904 1.00 93.19 334 ILE A N 1
ATOM 2504 C CA . ILE A 1 334 ? 26.962 1.103 -42.516 1.00 93.19 334 ILE A CA 1
ATOM 2505 C C . ILE A 1 334 ? 25.717 0.212 -42.462 1.00 93.19 334 ILE A C 1
ATOM 2507 O O . ILE A 1 334 ? 24.780 0.401 -43.241 1.00 93.19 334 ILE A O 1
ATOM 2511 N N . ASP A 1 335 ? 25.705 -0.747 -41.545 1.00 92.69 335 ASP A N 1
ATOM 2512 C CA . ASP A 1 335 ? 24.595 -1.674 -41.363 1.00 92.69 335 ASP A CA 1
ATOM 2513 C C . ASP A 1 335 ? 24.017 -1.550 -39.945 1.00 92.69 335 ASP A C 1
ATOM 2515 O O . ASP A 1 335 ? 24.688 -1.809 -38.943 1.00 92.69 335 ASP A O 1
ATOM 2519 N N . HIS A 1 336 ? 22.747 -1.140 -39.893 1.00 94.94 336 HIS A N 1
ATOM 2520 C CA . HIS A 1 336 ? 21.927 -1.019 -38.684 1.00 94.94 336 HIS A CA 1
ATOM 2521 C C . HIS A 1 336 ? 20.926 -2.175 -38.540 1.00 94.94 336 HIS A C 1
ATOM 2523 O O . HIS A 1 336 ? 20.021 -2.104 -37.713 1.00 94.94 336 HIS A O 1
ATOM 2529 N N . SER A 1 337 ? 21.039 -3.237 -39.345 1.00 94.75 337 SER A N 1
ATOM 2530 C CA . SER A 1 337 ? 20.10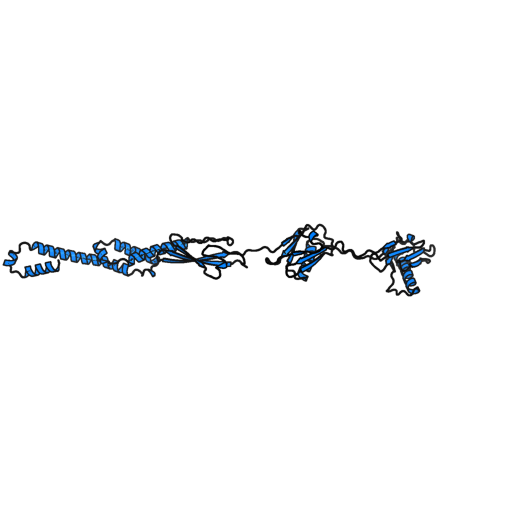5 -4.372 -39.352 1.00 94.75 337 SER A CA 1
ATOM 2531 C C . SER A 1 337 ? 19.997 -5.082 -38.000 1.00 94.75 337 SER A C 1
ATOM 2533 O O . SER A 1 337 ? 18.969 -5.702 -37.702 1.00 94.75 337 SER A O 1
ATOM 2535 N N . LYS A 1 338 ? 21.034 -4.973 -37.164 1.00 96.00 338 LYS A N 1
ATOM 2536 C CA . LYS A 1 338 ? 21.056 -5.483 -35.791 1.00 96.00 338 LYS A CA 1
ATOM 2537 C C . LYS A 1 338 ? 20.438 -4.528 -34.779 1.00 96.00 338 LYS A C 1
ATOM 2539 O O . LYS A 1 338 ? 19.948 -5.003 -33.765 1.00 96.00 338 LYS A O 1
ATOM 2544 N N . ASN A 1 339 ? 20.407 -3.225 -35.046 1.00 97.06 339 ASN A N 1
ATOM 2545 C CA . ASN A 1 339 ? 19.893 -2.246 -34.097 1.00 97.06 339 ASN A CA 1
ATOM 2546 C C . ASN A 1 339 ? 18.412 -2.507 -33.816 1.00 97.06 339 ASN A C 1
ATOM 2548 O O . ASN A 1 339 ? 17.660 -2.952 -34.690 1.00 97.06 339 ASN A O 1
ATOM 2552 N N . ARG A 1 340 ? 17.976 -2.215 -32.593 1.00 97.19 340 ARG A N 1
ATOM 2553 C CA . ARG A 1 340 ? 16.568 -2.329 -32.206 1.00 97.19 340 ARG A CA 1
ATOM 2554 C C . ARG A 1 340 ? 16.093 -1.085 -31.493 1.00 97.19 340 ARG A C 1
ATOM 2556 O O . ARG A 1 340 ? 16.844 -0.468 -30.741 1.00 97.19 340 ARG A O 1
ATOM 2563 N N . THR A 1 341 ? 14.828 -0.746 -31.716 1.00 97.69 341 THR A N 1
ATOM 2564 C CA . THR A 1 341 ? 14.185 0.393 -31.065 1.00 97.69 341 THR A CA 1
ATOM 2565 C C . THR A 1 341 ? 12.797 0.052 -30.542 1.00 97.69 341 THR A C 1
ATOM 2567 O O . THR A 1 341 ? 11.977 -0.575 -31.216 1.00 97.69 341 THR A O 1
ATOM 2570 N N . PHE A 1 342 ? 12.499 0.519 -29.337 1.00 97.81 342 PHE A N 1
ATOM 2571 C CA . PHE A 1 342 ? 11.147 0.520 -28.790 1.00 97.81 342 PHE A CA 1
ATOM 2572 C C . PHE A 1 342 ? 10.955 1.747 -27.909 1.00 97.81 342 PHE A C 1
ATOM 2574 O O . PHE A 1 342 ? 11.906 2.304 -27.373 1.00 97.81 342 PHE A O 1
ATOM 2581 N N . ASN A 1 343 ? 9.714 2.177 -27.750 1.00 97.94 343 ASN A N 1
ATOM 2582 C CA . ASN A 1 343 ? 9.371 3.317 -26.921 1.00 97.94 343 ASN A CA 1
ATOM 2583 C C . ASN A 1 343 ? 8.903 2.829 -25.555 1.00 97.94 343 ASN A C 1
ATOM 2585 O O . ASN A 1 343 ? 8.206 1.817 -25.477 1.00 97.94 343 ASN A O 1
ATOM 2589 N N . VAL A 1 344 ? 9.224 3.591 -24.514 1.00 98.19 344 VAL A N 1
ATOM 2590 C CA . VAL A 1 344 ? 8.677 3.422 -23.163 1.00 98.19 344 VAL A CA 1
ATOM 2591 C C . VAL A 1 344 ? 8.067 4.747 -22.728 1.00 98.19 344 VAL A C 1
ATOM 2593 O O . VAL A 1 344 ? 8.724 5.785 -22.837 1.00 98.19 344 VAL A O 1
ATOM 2596 N N . SER A 1 345 ? 6.827 4.716 -22.243 1.00 97.44 345 SER A N 1
ATOM 2597 C CA . SER A 1 345 ? 6.133 5.883 -21.696 1.00 97.44 345 SER A CA 1
ATOM 2598 C C . SER A 1 345 ? 5.506 5.579 -20.341 1.00 97.44 345 SER A C 1
ATOM 2600 O O . SER A 1 345 ? 5.004 4.478 -20.131 1.00 97.44 345 SER A O 1
ATOM 2602 N N . ASP A 1 346 ? 5.511 6.572 -19.452 1.00 96.31 346 ASP A N 1
ATOM 2603 C CA . ASP A 1 346 ? 4.795 6.589 -18.168 1.00 96.31 346 ASP A CA 1
ATOM 2604 C C . ASP A 1 346 ? 3.466 7.380 -18.234 1.00 96.31 346 ASP A C 1
ATOM 2606 O O . ASP A 1 346 ? 2.849 7.662 -17.207 1.00 96.31 346 ASP A O 1
ATOM 2610 N N . GLY A 1 347 ? 3.040 7.763 -19.445 1.00 94.44 347 GLY A N 1
ATOM 2611 C CA . GLY A 1 347 ? 1.878 8.612 -19.717 1.00 94.44 347 GLY A CA 1
ATOM 2612 C C . GLY A 1 347 ? 2.174 10.117 -19.753 1.00 94.44 347 GLY A C 1
ATOM 2613 O O . GLY A 1 347 ? 1.410 10.857 -20.372 1.00 94.44 347 GLY A O 1
ATOM 2614 N N . GLU A 1 348 ? 3.279 10.574 -19.156 1.00 96.12 348 GLU A N 1
ATOM 2615 C CA . GLU A 1 348 ? 3.695 11.986 -19.133 1.00 96.12 348 GLU A CA 1
ATOM 2616 C C . GLU A 1 348 ? 4.936 12.222 -20.009 1.00 96.12 348 GLU A C 1
ATOM 2618 O O . GLU A 1 348 ? 4.955 13.110 -20.862 1.00 96.12 348 GLU A O 1
ATOM 2623 N N . HIS A 1 349 ? 5.945 11.372 -19.851 1.00 97.88 349 HIS A N 1
ATOM 2624 C CA . HIS A 1 349 ? 7.183 11.340 -20.610 1.00 97.88 349 HIS A CA 1
ATOM 2625 C C . HIS A 1 349 ? 7.231 10.088 -21.491 1.00 97.88 349 HIS A C 1
ATOM 2627 O O . HIS A 1 349 ? 6.610 9.056 -21.227 1.00 97.88 349 HIS A O 1
ATOM 2633 N N . THR A 1 350 ? 7.966 10.179 -22.595 1.00 97.69 350 THR A N 1
ATOM 2634 C CA . THR A 1 350 ? 8.215 9.053 -23.502 1.00 97.69 350 THR A CA 1
ATOM 2635 C C . THR A 1 350 ? 9.653 9.117 -23.979 1.00 97.69 350 THR A C 1
ATOM 2637 O O . THR A 1 350 ? 10.135 10.191 -24.335 1.00 97.69 350 THR A O 1
ATOM 2640 N N . THR A 1 351 ? 10.321 7.968 -24.036 1.00 98.31 351 THR A N 1
ATOM 2641 C CA . THR A 1 351 ? 11.652 7.842 -24.635 1.00 98.31 351 THR A CA 1
ATOM 2642 C C . THR A 1 351 ? 11.673 6.762 -25.703 1.00 98.31 351 THR A C 1
ATOM 2644 O O . THR A 1 351 ? 10.934 5.781 -25.601 1.00 98.31 351 THR A O 1
ATOM 2647 N N . VAL A 1 352 ? 12.526 6.940 -26.712 1.00 98.31 352 VAL A N 1
ATOM 2648 C CA . VAL A 1 352 ? 12.880 5.886 -27.669 1.00 98.31 352 VAL A CA 1
ATOM 2649 C C . VAL A 1 352 ? 14.128 5.201 -27.135 1.00 98.31 352 VAL A C 1
ATOM 2651 O O . VAL A 1 352 ? 15.216 5.771 -27.172 1.00 98.31 352 VAL A O 1
ATOM 2654 N N . VAL A 1 353 ? 13.970 3.979 -26.642 1.00 98.38 353 VAL A N 1
ATOM 2655 C CA . VAL A 1 353 ? 15.090 3.124 -26.265 1.00 98.38 353 VAL A CA 1
ATOM 2656 C C . VAL A 1 353 ? 15.751 2.616 -27.540 1.00 98.38 353 VAL A C 1
ATOM 2658 O O . VAL A 1 353 ? 15.118 1.923 -28.336 1.00 98.38 353 VAL A O 1
ATOM 2661 N N . THR A 1 354 ? 17.020 2.964 -27.722 1.00 97.88 354 THR A N 1
ATOM 2662 C CA . THR A 1 354 ? 17.872 2.531 -28.830 1.00 97.88 354 THR A CA 1
ATOM 2663 C C . THR A 1 354 ? 18.895 1.525 -28.323 1.00 97.88 354 THR A C 1
ATOM 2665 O O . THR A 1 354 ? 19.614 1.795 -27.359 1.00 97.88 354 THR A O 1
ATOM 2668 N N . LEU A 1 355 ? 18.936 0.362 -28.972 1.00 97.81 355 LEU A N 1
ATOM 2669 C CA . LEU A 1 355 ? 19.933 -0.681 -28.767 1.00 97.81 355 LEU A CA 1
ATOM 2670 C C . LEU A 1 355 ? 20.821 -0.736 -30.013 1.00 97.81 355 LEU A C 1
ATOM 2672 O O . LEU A 1 355 ? 20.360 -1.162 -31.072 1.00 97.81 355 LEU A O 1
ATOM 2676 N N . ASP A 1 356 ? 22.058 -0.260 -29.892 1.00 97.12 356 ASP A N 1
ATOM 2677 C CA . ASP A 1 356 ? 23.022 -0.104 -30.994 1.00 97.12 356 ASP A CA 1
ATOM 2678 C C . ASP A 1 356 ? 24.453 -0.573 -30.638 1.00 97.12 356 ASP A C 1
ATOM 2680 O O . ASP A 1 356 ? 25.409 -0.310 -31.377 1.00 97.12 356 ASP A O 1
ATOM 2684 N N . TRP A 1 357 ? 24.599 -1.295 -29.517 1.00 96.81 357 TRP A N 1
ATOM 2685 C CA . TRP A 1 357 ? 25.864 -1.828 -28.995 1.00 96.81 357 TRP A CA 1
ATOM 2686 C C . TRP A 1 357 ? 25.835 -3.348 -28.840 1.00 96.81 357 TRP A C 1
ATOM 2688 O O . TRP A 1 357 ? 24.782 -3.984 -28.802 1.00 96.81 357 TRP A O 1
ATOM 2698 N N . GLN A 1 358 ? 27.027 -3.924 -28.692 1.00 96.94 358 GLN A N 1
ATOM 2699 C CA . GLN A 1 358 ? 27.190 -5.285 -28.201 1.00 96.94 358 GLN A CA 1
ATOM 2700 C C . GLN A 1 358 ? 27.191 -5.270 -26.667 1.00 96.94 358 GLN A C 1
ATOM 2702 O O . GLN A 1 358 ? 28.148 -4.804 -26.045 1.00 96.94 358 GLN A O 1
ATOM 2707 N N . TYR A 1 359 ? 26.129 -5.792 -26.057 1.00 97.38 359 TYR A N 1
ATOM 2708 C CA . TYR A 1 359 ? 26.010 -5.896 -24.603 1.00 97.38 359 TYR A CA 1
ATOM 2709 C C . TYR A 1 359 ? 26.615 -7.217 -24.114 1.00 97.38 359 TYR A C 1
ATOM 2711 O O . TYR A 1 359 ? 26.441 -8.267 -24.732 1.00 97.38 359 TYR A O 1
ATOM 2719 N N . THR A 1 360 ? 27.338 -7.187 -22.993 1.00 96.25 360 THR A N 1
ATOM 2720 C CA . THR A 1 360 ? 27.992 -8.382 -22.426 1.00 96.25 360 THR A CA 1
ATOM 2721 C C . THR A 1 360 ? 27.003 -9.330 -21.743 1.00 96.25 360 THR A C 1
ATOM 2723 O O . THR A 1 360 ? 27.328 -10.491 -21.501 1.00 96.25 360 THR A O 1
ATOM 2726 N N . GLY A 1 361 ? 25.794 -8.846 -21.451 1.00 96.62 361 GLY A N 1
ATOM 2727 C CA . GLY A 1 361 ? 24.680 -9.603 -20.891 1.00 96.62 361 GLY A CA 1
ATOM 2728 C C . GLY A 1 361 ? 23.561 -8.688 -20.391 1.00 96.62 361 GLY A C 1
ATOM 2729 O O . GLY A 1 361 ? 23.603 -7.468 -20.585 1.00 96.62 361 GLY A O 1
ATOM 2730 N N . MET A 1 362 ? 22.576 -9.273 -19.703 1.00 97.56 362 MET A N 1
ATOM 2731 C CA . MET A 1 362 ? 21.371 -8.561 -19.261 1.00 97.56 362 MET A CA 1
ATOM 2732 C C . MET A 1 362 ? 21.657 -7.337 -18.383 1.00 97.56 362 MET A C 1
ATOM 2734 O O . MET A 1 362 ? 21.004 -6.315 -18.553 1.00 97.56 362 MET A O 1
ATOM 2738 N N . GLU A 1 363 ? 22.652 -7.396 -17.495 1.00 97.19 363 GLU A N 1
ATOM 2739 C CA . GLU A 1 363 ? 23.000 -6.256 -16.630 1.00 97.19 363 GLU A CA 1
ATOM 2740 C C . GLU A 1 363 ? 23.424 -5.026 -17.446 1.00 97.19 363 GLU A C 1
ATOM 2742 O O . GLU A 1 363 ? 22.876 -3.944 -17.249 1.00 97.19 363 GLU A O 1
ATOM 2747 N N . SER A 1 364 ? 24.319 -5.203 -18.425 1.00 97.94 364 SER A N 1
ATOM 2748 C CA . SER A 1 364 ? 24.760 -4.110 -19.306 1.00 97.94 364 SER A CA 1
ATOM 2749 C C . SER A 1 364 ? 23.644 -3.579 -20.216 1.00 97.94 364 SER A C 1
ATOM 2751 O O . SER A 1 364 ? 23.605 -2.387 -20.514 1.00 97.94 364 SER A O 1
ATOM 2753 N N . LEU A 1 365 ? 22.706 -4.443 -20.628 1.00 98.31 365 LEU A N 1
ATOM 2754 C CA . LEU A 1 365 ? 21.526 -4.028 -21.387 1.00 98.31 365 LEU A CA 1
ATOM 2755 C C . LEU A 1 365 ? 20.591 -3.176 -20.516 1.00 98.31 365 LEU A C 1
ATOM 2757 O O . LEU A 1 365 ? 20.174 -2.096 -20.923 1.00 98.31 365 LEU A O 1
ATOM 2761 N N . VAL A 1 366 ? 20.284 -3.641 -19.303 1.00 98.38 366 VAL A N 1
ATOM 2762 C CA . VAL A 1 366 ? 19.428 -2.933 -18.340 1.00 98.38 366 VAL A CA 1
ATOM 2763 C C . VAL A 1 366 ? 20.028 -1.584 -17.944 1.00 98.38 366 VAL A C 1
ATOM 2765 O O . VAL A 1 366 ? 19.295 -0.600 -17.861 1.00 98.38 366 VAL A O 1
ATOM 2768 N N . GLU A 1 367 ? 21.345 -1.502 -17.746 1.00 98.50 367 GLU A N 1
ATOM 2769 C CA . GLU A 1 367 ? 22.043 -0.238 -17.483 1.00 98.50 367 GLU A CA 1
ATOM 2770 C C . GLU A 1 367 ? 21.853 0.762 -18.634 1.00 98.50 367 GLU A C 1
ATOM 2772 O O . GLU A 1 367 ? 21.480 1.915 -18.400 1.00 98.50 367 GLU A O 1
ATOM 2777 N N . ALA A 1 368 ? 22.009 0.311 -19.883 1.00 98.25 368 ALA A N 1
ATOM 2778 C CA . ALA A 1 368 ? 21.804 1.152 -21.059 1.00 98.25 368 ALA A CA 1
ATOM 2779 C C . ALA A 1 368 ? 20.347 1.617 -21.214 1.00 98.25 368 ALA A C 1
ATOM 2781 O O . ALA A 1 368 ? 20.107 2.775 -21.564 1.00 98.25 368 ALA A O 1
ATOM 2782 N N . ILE A 1 369 ? 19.371 0.749 -20.925 1.00 98.56 369 ILE A N 1
ATOM 2783 C CA . ILE A 1 369 ? 17.947 1.115 -20.929 1.00 98.56 369 ILE A CA 1
ATOM 2784 C C . ILE A 1 369 ? 17.674 2.161 -19.841 1.00 98.56 369 ILE A C 1
ATOM 2786 O O . ILE A 1 369 ? 17.069 3.195 -20.120 1.00 98.56 369 ILE A O 1
ATOM 2790 N N . ASN A 1 370 ? 18.159 1.940 -18.617 1.00 98.62 370 ASN A N 1
ATOM 2791 C CA . ASN A 1 370 ? 17.965 2.866 -17.500 1.00 98.62 370 ASN A CA 1
ATOM 2792 C C . ASN A 1 370 ? 18.585 4.242 -17.755 1.00 98.62 370 ASN A C 1
ATOM 2794 O O . ASN A 1 370 ? 17.955 5.251 -17.441 1.00 98.62 370 ASN A O 1
ATOM 2798 N N . GLY A 1 371 ? 19.767 4.307 -18.376 1.00 98.50 371 GLY A N 1
ATOM 2799 C CA . GLY A 1 371 ? 20.371 5.581 -18.774 1.00 98.50 371 GLY A CA 1
ATOM 2800 C C . GLY A 1 371 ? 19.474 6.387 -19.722 1.00 98.50 371 GLY A C 1
ATOM 2801 O O . GLY A 1 371 ? 19.352 7.604 -19.582 1.00 98.50 371 GLY A O 1
ATOM 2802 N N . GLN A 1 372 ? 18.779 5.708 -20.640 1.00 98.62 372 GLN A N 1
ATOM 2803 C CA . GLN A 1 372 ? 17.857 6.339 -21.591 1.00 98.62 372 GLN A CA 1
ATOM 2804 C C . GLN A 1 372 ? 16.517 6.732 -20.955 1.00 98.62 372 GLN A C 1
ATOM 2806 O O . GLN A 1 372 ? 15.991 7.804 -21.263 1.00 98.62 372 GLN A O 1
ATOM 2811 N N . LEU A 1 373 ? 15.977 5.910 -20.046 1.00 98.56 373 LEU A N 1
ATOM 2812 C CA . LEU A 1 373 ? 14.787 6.254 -19.255 1.00 98.56 373 LEU A CA 1
ATOM 2813 C C . LEU A 1 373 ? 15.051 7.495 -18.393 1.00 98.56 373 LEU A C 1
ATOM 2815 O O . LEU A 1 373 ? 14.278 8.453 -18.432 1.00 98.56 373 LEU A O 1
ATOM 2819 N N . GLN A 1 374 ? 16.185 7.515 -17.686 1.00 98.12 374 GLN A N 1
ATOM 2820 C CA . GLN A 1 374 ? 16.592 8.631 -16.837 1.00 98.12 374 GLN A CA 1
ATOM 2821 C C . GLN A 1 374 ? 16.852 9.903 -17.649 1.00 98.12 374 GLN A C 1
ATOM 2823 O O . GLN A 1 374 ? 16.380 10.974 -17.269 1.00 98.12 374 GLN A O 1
ATOM 2828 N N . GLY A 1 375 ? 17.559 9.797 -18.778 1.00 97.94 375 GLY A N 1
ATOM 2829 C CA . GLY A 1 375 ? 17.836 10.937 -19.657 1.00 97.94 375 GLY A CA 1
ATOM 2830 C C . GLY A 1 375 ? 16.568 11.613 -20.190 1.00 97.94 375 GLY A C 1
ATOM 2831 O O . GLY A 1 375 ? 16.560 12.823 -20.402 1.00 97.94 375 GLY A O 1
ATOM 2832 N N . ALA A 1 376 ? 15.484 10.849 -20.343 1.00 97.94 376 ALA A N 1
ATOM 2833 C CA . ALA A 1 376 ? 14.180 11.337 -20.781 1.00 97.94 376 ALA A CA 1
ATOM 2834 C C . ALA A 1 376 ? 13.189 11.608 -19.635 1.00 97.94 376 ALA A C 1
ATOM 2836 O O . ALA A 1 376 ? 12.045 11.969 -19.900 1.00 97.94 376 ALA A O 1
ATOM 2837 N N . SER A 1 377 ? 13.610 11.451 -18.375 1.00 97.81 377 SER A N 1
ATOM 2838 C CA . SER A 1 377 ? 12.757 11.607 -17.185 1.00 97.81 377 SER A CA 1
ATOM 2839 C C . SER A 1 377 ? 11.515 10.703 -17.163 1.00 97.81 377 SER A C 1
ATOM 2841 O O . SER A 1 377 ? 10.525 11.035 -16.516 1.00 97.81 377 SER A O 1
ATOM 2843 N N . VAL A 1 378 ? 11.567 9.545 -17.828 1.00 98.44 378 VAL A N 1
ATOM 2844 C CA . VAL A 1 378 ? 10.501 8.537 -17.745 1.00 98.44 378 VAL A CA 1
ATOM 2845 C C . VAL A 1 378 ? 10.549 7.890 -16.362 1.00 98.44 378 VAL A C 1
ATOM 2847 O O . VAL A 1 378 ? 11.579 7.355 -15.953 1.00 98.44 378 VAL A O 1
ATOM 2850 N N . SER A 1 379 ? 9.434 7.924 -15.636 1.00 97.06 379 SER A N 1
ATOM 2851 C CA . SER A 1 379 ? 9.307 7.456 -14.253 1.00 97.06 379 SER A CA 1
ATOM 2852 C C . SER A 1 379 ? 9.131 5.932 -14.163 1.00 97.06 379 SER A C 1
ATOM 2854 O O . SER A 1 379 ? 8.167 5.399 -13.603 1.00 97.06 379 SER A O 1
ATOM 2856 N N . ALA A 1 380 ? 10.107 5.222 -14.721 1.00 97.75 380 ALA A N 1
ATOM 2857 C CA . ALA A 1 380 ? 10.214 3.772 -14.717 1.00 97.75 380 ALA A CA 1
ATOM 2858 C C . ALA A 1 380 ? 11.676 3.340 -14.550 1.00 97.75 380 ALA A C 1
ATOM 2860 O O . ALA A 1 380 ? 12.597 4.104 -14.844 1.00 97.75 380 ALA A O 1
ATOM 2861 N N . ALA A 1 381 ? 11.881 2.093 -14.138 1.00 97.94 381 ALA A N 1
ATOM 2862 C CA . ALA A 1 381 ? 13.186 1.448 -14.094 1.00 97.94 381 ALA A CA 1
ATOM 2863 C C . ALA A 1 381 ? 13.144 0.097 -14.813 1.00 97.94 381 ALA A C 1
ATOM 2865 O O . ALA A 1 381 ? 12.178 -0.654 -14.698 1.00 97.94 381 ALA A O 1
ATOM 2866 N N . ALA A 1 382 ? 14.206 -0.226 -15.542 1.00 98.12 382 ALA A N 1
ATOM 2867 C CA . ALA A 1 382 ? 14.469 -1.572 -16.016 1.00 98.12 382 ALA A CA 1
ATOM 2868 C C . ALA A 1 382 ? 15.178 -2.380 -14.918 1.00 98.12 382 ALA A C 1
ATOM 2870 O O . ALA A 1 382 ? 16.142 -1.911 -14.310 1.00 98.12 382 ALA A O 1
ATOM 2871 N N . GLU A 1 383 ? 14.725 -3.609 -14.687 1.00 98.12 383 GLU A N 1
ATOM 2872 C CA . GLU A 1 383 ? 15.294 -4.539 -13.713 1.00 98.12 383 GLU A CA 1
ATOM 2873 C C . GLU A 1 383 ? 15.573 -5.895 -14.359 1.00 98.12 383 GLU A C 1
ATOM 2875 O O . GLU A 1 383 ? 14.749 -6.422 -15.112 1.00 98.12 383 GLU A O 1
ATOM 2880 N N . THR A 1 384 ? 16.707 -6.504 -14.016 1.00 97.81 384 THR A N 1
ATOM 2881 C CA . THR A 1 384 ? 17.035 -7.875 -14.420 1.00 97.81 384 THR A CA 1
ATOM 2882 C C . THR A 1 384 ? 16.078 -8.867 -13.755 1.00 97.81 384 THR A C 1
ATOM 2884 O O . THR A 1 384 ? 15.988 -8.923 -12.530 1.00 97.81 384 THR A O 1
ATOM 2887 N N . VAL A 1 385 ? 15.395 -9.695 -14.553 1.00 97.25 385 VAL A N 1
ATOM 2888 C CA . VAL A 1 385 ? 14.581 -10.821 -14.055 1.00 97.25 385 VAL A CA 1
ATOM 2889 C C . VAL A 1 385 ? 15.438 -12.080 -13.965 1.00 97.25 385 VAL A C 1
ATOM 2891 O O . VAL A 1 385 ? 15.416 -12.795 -12.965 1.00 97.25 385 VAL A O 1
ATOM 2894 N N . ASN A 1 386 ? 16.195 -12.359 -15.025 1.00 96.81 386 ASN A N 1
ATOM 2895 C CA . ASN A 1 386 ? 17.153 -13.457 -15.124 1.00 96.81 386 ASN A CA 1
ATOM 2896 C C . ASN A 1 386 ? 18.176 -13.145 -16.236 1.00 96.81 386 ASN A C 1
ATOM 2898 O O . ASN A 1 386 ? 18.175 -12.048 -16.788 1.00 96.81 386 ASN A O 1
ATOM 2902 N N . ALA A 1 387 ? 19.035 -14.105 -16.591 1.00 96.25 387 ALA A N 1
ATOM 2903 C CA . ALA A 1 387 ? 20.083 -13.915 -17.601 1.00 96.25 387 ALA A CA 1
ATOM 2904 C C . ALA A 1 387 ? 19.570 -13.472 -18.988 1.00 96.25 387 ALA A C 1
ATOM 2906 O O . ALA A 1 387 ? 20.326 -12.870 -19.746 1.00 96.25 387 ALA A O 1
ATOM 2907 N N . ASN A 1 388 ? 18.299 -13.737 -19.310 1.00 96.38 388 ASN A N 1
ATOM 2908 C CA . ASN A 1 388 ? 17.733 -13.541 -20.644 1.00 96.38 388 ASN A CA 1
ATOM 2909 C C . ASN A 1 388 ? 16.454 -12.684 -20.633 1.00 96.38 388 ASN A C 1
ATOM 2911 O O . ASN A 1 388 ? 15.812 -12.545 -21.670 1.00 96.38 388 ASN A O 1
ATOM 2915 N N . GLN A 1 389 ? 16.043 -12.129 -19.490 1.00 97.81 389 GLN A N 1
ATOM 2916 C CA . GLN A 1 389 ? 14.852 -11.281 -19.392 1.00 97.81 389 GLN A CA 1
ATOM 2917 C C . GLN A 1 389 ? 15.073 -10.105 -18.450 1.00 97.81 389 GLN A C 1
ATOM 2919 O O . GLN A 1 389 ? 15.706 -10.237 -17.399 1.00 97.81 389 GLN A O 1
ATOM 2924 N N . PHE A 1 390 ? 14.450 -8.985 -18.795 1.00 98.12 390 PHE A N 1
ATOM 2925 C CA . PHE A 1 390 ? 14.277 -7.845 -17.911 1.00 98.12 390 PHE A CA 1
ATOM 2926 C C . PHE A 1 390 ? 12.791 -7.531 -17.752 1.00 98.12 390 PHE A C 1
ATOM 2928 O O . PHE A 1 390 ? 11.925 -8.117 -18.403 1.00 98.12 390 PHE A O 1
ATOM 2935 N N . ARG A 1 391 ? 12.487 -6.592 -16.871 1.00 97.94 391 ARG A N 1
ATOM 2936 C CA . ARG A 1 391 ? 11.161 -5.996 -16.750 1.00 97.94 391 ARG A CA 1
ATOM 2937 C C . ARG A 1 391 ? 11.281 -4.493 -16.583 1.00 97.94 391 ARG A C 1
ATOM 2939 O O . ARG A 1 391 ? 12.259 -4.023 -16.015 1.00 97.94 391 ARG A O 1
ATOM 2946 N N . LEU A 1 392 ? 10.286 -3.764 -17.061 1.00 98.12 392 LEU A N 1
ATOM 2947 C CA . LEU A 1 392 ? 10.078 -2.356 -16.750 1.00 98.12 392 LEU A CA 1
ATOM 2948 C C . LEU A 1 392 ? 9.147 -2.278 -15.545 1.00 98.12 392 LEU A C 1
ATOM 2950 O O . LEU A 1 392 ? 8.106 -2.931 -15.551 1.00 98.12 392 LEU A O 1
ATOM 2954 N N . VAL A 1 393 ? 9.520 -1.505 -14.533 1.00 97.31 393 VAL A N 1
ATOM 2955 C CA . VAL A 1 393 ? 8.759 -1.307 -13.298 1.00 97.31 393 VAL A CA 1
ATOM 2956 C C . VAL A 1 393 ? 8.460 0.175 -13.155 1.00 97.31 393 VAL A C 1
ATOM 2958 O O . VAL A 1 393 ? 9.371 1.001 -13.213 1.00 97.31 393 VAL A O 1
ATOM 2961 N N . ALA A 1 394 ? 7.190 0.523 -12.975 1.00 96.19 394 ALA A N 1
ATOM 2962 C CA . ALA A 1 394 ? 6.805 1.895 -12.693 1.00 96.19 394 ALA A CA 1
ATOM 2963 C C . ALA A 1 394 ? 7.361 2.334 -11.330 1.00 96.19 394 ALA A C 1
ATOM 2965 O O . ALA A 1 394 ? 7.314 1.585 -10.355 1.00 96.19 394 ALA A O 1
ATOM 2966 N N . ASN A 1 395 ? 7.823 3.578 -11.209 1.00 92.56 395 ASN A N 1
ATOM 2967 C CA . ASN A 1 395 ? 8.365 4.057 -9.932 1.00 92.56 395 ASN A CA 1
ATOM 2968 C C . ASN A 1 395 ? 7.276 4.292 -8.862 1.00 92.56 395 ASN A C 1
ATOM 2970 O O . ASN A 1 395 ? 7.591 4.504 -7.690 1.00 92.56 395 ASN A O 1
ATOM 2974 N N . SER A 1 396 ? 5.989 4.271 -9.240 1.00 86.69 396 SER A N 1
ATOM 2975 C CA . SER A 1 396 ? 4.849 4.378 -8.323 1.00 86.69 396 SER A CA 1
ATOM 2976 C C . SER A 1 396 ? 3.597 3.678 -8.869 1.00 86.69 396 SER A C 1
ATOM 2978 O O . SER A 1 396 ? 3.480 3.427 -10.064 1.00 86.69 396 SER A O 1
ATOM 2980 N N . THR A 1 397 ? 2.633 3.388 -7.996 1.00 80.25 397 THR A N 1
ATOM 2981 C CA . THR A 1 397 ? 1.438 2.571 -8.287 1.00 80.25 397 THR A CA 1
ATOM 2982 C C . THR A 1 397 ? 0.343 3.283 -9.084 1.00 80.25 397 THR A C 1
ATOM 2984 O O . THR A 1 397 ? -0.684 2.680 -9.373 1.00 80.25 397 THR A O 1
ATOM 2987 N N . GLY A 1 398 ? 0.517 4.574 -9.379 1.00 81.44 398 GLY A N 1
ATOM 2988 C CA . GLY A 1 398 ? -0.424 5.371 -10.175 1.00 81.44 398 GLY A CA 1
ATOM 2989 C C . GLY A 1 398 ? 0.021 5.600 -11.619 1.00 81.44 398 GLY A C 1
ATOM 2990 O O . GLY A 1 398 ? -0.704 6.240 -12.374 1.00 81.44 398 GLY A O 1
ATOM 2991 N N . ILE A 1 399 ? 1.209 5.121 -11.988 1.00 89.56 399 ILE A N 1
ATOM 2992 C CA . ILE A 1 399 ? 1.765 5.268 -13.332 1.00 89.56 399 ILE A CA 1
ATOM 2993 C C . ILE A 1 399 ? 1.324 4.079 -14.172 1.00 89.56 399 ILE A C 1
ATOM 2995 O O . ILE A 1 399 ? 1.495 2.938 -13.736 1.00 89.56 399 ILE A O 1
ATOM 2999 N N . GLN A 1 400 ? 0.809 4.369 -15.369 1.00 92.25 400 GLN A N 1
ATOM 3000 C CA . GLN A 1 400 ? 0.566 3.349 -16.377 1.00 92.25 400 GLN A CA 1
ATOM 3001 C C . GLN A 1 400 ? 1.693 3.328 -17.403 1.00 92.25 400 GLN A C 1
ATOM 3003 O O . GLN A 1 400 ? 1.904 4.309 -18.119 1.00 92.25 400 GLN A O 1
ATOM 3008 N N . LEU A 1 401 ? 2.426 2.220 -17.464 1.00 96.00 401 LEU A N 1
ATOM 3009 C CA . LEU A 1 401 ? 3.485 2.041 -18.443 1.00 96.00 401 LEU A CA 1
ATOM 3010 C C . LEU A 1 401 ? 2.906 1.594 -19.777 1.00 96.00 401 LEU A C 1
ATOM 3012 O O . LEU A 1 401 ? 2.045 0.725 -19.858 1.00 96.00 401 LEU A O 1
ATOM 3016 N N . THR A 1 402 ? 3.448 2.144 -20.856 1.00 96.31 402 THR A N 1
ATOM 3017 C CA . THR A 1 402 ? 3.174 1.647 -22.202 1.00 96.31 402 THR A CA 1
ATOM 3018 C C . THR A 1 402 ? 4.468 1.443 -22.965 1.00 96.31 402 THR A C 1
ATOM 3020 O O . THR A 1 402 ? 5.430 2.204 -22.834 1.00 96.31 402 THR A O 1
ATOM 3023 N N . VAL A 1 403 ? 4.481 0.385 -23.772 1.00 97.06 403 VAL A N 1
ATOM 3024 C CA . VAL A 1 403 ? 5.552 0.095 -24.722 1.00 97.06 403 VAL A CA 1
ATOM 3025 C C . VAL A 1 403 ? 4.998 0.123 -26.140 1.00 97.06 403 VAL A C 1
ATOM 3027 O O . VAL A 1 403 ? 3.924 -0.420 -26.412 1.00 97.06 403 VAL A O 1
ATOM 3030 N N . SER A 1 404 ? 5.724 0.760 -27.054 1.00 96.31 404 SER A N 1
ATOM 3031 C CA . SER A 1 404 ? 5.357 0.877 -28.473 1.00 96.31 404 SER A CA 1
ATOM 3032 C C . SER A 1 404 ? 6.607 0.907 -29.357 1.00 96.31 404 SER A C 1
ATOM 3034 O O . SER A 1 404 ? 7.709 0.681 -28.873 1.00 96.31 404 SER A O 1
ATOM 3036 N N . GLY A 1 405 ? 6.472 1.200 -30.650 1.00 94.25 405 GLY A N 1
ATOM 3037 C CA . GLY A 1 405 ? 7.616 1.363 -31.555 1.00 94.25 405 GLY A CA 1
ATOM 3038 C C . GLY A 1 405 ? 7.873 0.157 -32.457 1.00 94.25 405 GLY A C 1
ATOM 3039 O O . GLY A 1 405 ? 7.157 -0.842 -32.402 1.00 94.25 405 GLY A O 1
ATOM 3040 N N . VAL A 1 406 ? 8.875 0.301 -33.328 1.00 92.94 406 VAL A N 1
ATOM 3041 C CA . VAL A 1 406 ? 9.101 -0.575 -34.490 1.00 92.94 406 VAL A CA 1
ATOM 3042 C C . VAL A 1 406 ? 9.432 -2.005 -34.072 1.00 92.94 406 VAL A C 1
ATOM 3044 O O . VAL A 1 406 ? 8.846 -2.944 -34.607 1.00 92.94 406 VAL A O 1
ATOM 3047 N N . ASP A 1 407 ? 10.301 -2.177 -33.075 1.00 96.12 407 ASP A N 1
ATOM 3048 C CA . ASP A 1 407 ? 10.760 -3.497 -32.647 1.00 96.12 407 ASP A CA 1
ATOM 3049 C C . ASP A 1 407 ? 10.103 -3.987 -31.352 1.00 96.12 407 ASP A C 1
ATOM 3051 O O . ASP A 1 407 ? 10.499 -5.037 -30.844 1.00 96.12 407 ASP A O 1
ATOM 3055 N N . LYS A 1 408 ? 9.075 -3.290 -30.828 1.00 94.94 408 LYS A N 1
ATOM 3056 C CA . LYS A 1 408 ? 8.380 -3.647 -29.566 1.00 94.94 408 LYS A CA 1
ATOM 3057 C C . LYS A 1 408 ? 8.102 -5.146 -29.484 1.00 94.94 408 LYS A C 1
ATOM 3059 O O . LYS A 1 408 ? 8.414 -5.777 -28.479 1.00 94.94 408 LYS A O 1
ATOM 3064 N N . ASN A 1 409 ? 7.530 -5.717 -30.541 1.00 94.31 409 ASN A N 1
ATOM 3065 C CA . ASN A 1 409 ? 7.032 -7.093 -30.538 1.00 94.31 409 ASN A CA 1
ATOM 3066 C C . ASN A 1 409 ? 8.145 -8.147 -30.417 1.00 94.31 409 ASN A C 1
ATOM 3068 O O . ASN A 1 409 ? 7.851 -9.306 -30.122 1.00 94.31 409 ASN A O 1
ATOM 3072 N N . GLN A 1 410 ? 9.409 -7.763 -30.615 1.00 93.81 410 GLN A N 1
ATOM 3073 C CA . GLN A 1 410 ? 10.561 -8.626 -30.351 1.00 93.81 410 GLN A CA 1
ATOM 3074 C C . GLN A 1 410 ? 10.880 -8.709 -28.850 1.00 93.81 410 GLN A C 1
ATOM 3076 O O . GLN A 1 410 ? 11.403 -9.721 -28.394 1.00 93.81 410 GLN A O 1
ATOM 3081 N N . PHE A 1 411 ? 10.520 -7.679 -28.077 1.00 95.62 411 PHE A N 1
ATOM 3082 C CA . PHE A 1 411 ? 10.835 -7.562 -26.653 1.00 95.62 411 PHE A CA 1
ATOM 3083 C C . PHE A 1 411 ? 9.631 -7.741 -25.740 1.00 95.62 411 PHE A C 1
ATOM 3085 O O . PHE A 1 411 ? 9.833 -8.125 -24.600 1.00 95.62 411 PHE A O 1
ATOM 3092 N N . PHE A 1 412 ? 8.403 -7.492 -26.186 1.00 95.94 412 PHE A N 1
ATOM 3093 C CA . PHE A 1 412 ? 7.215 -7.524 -25.328 1.00 95.94 412 PHE A CA 1
ATOM 3094 C C . PHE A 1 412 ? 6.055 -8.260 -26.008 1.00 95.94 412 PHE A C 1
ATOM 3096 O O . PHE A 1 412 ? 6.023 -8.394 -27.237 1.00 95.94 412 PHE A O 1
ATOM 3103 N N . GLU A 1 413 ? 5.132 -8.782 -25.199 1.00 85.56 413 GLU A N 1
ATOM 3104 C CA . GLU A 1 413 ? 3.841 -9.288 -25.684 1.00 85.56 413 GLU A CA 1
ATOM 3105 C C . GLU A 1 413 ? 2.890 -8.125 -26.029 1.00 85.56 413 GLU A C 1
ATOM 3107 O O . GLU A 1 413 ? 3.183 -6.968 -25.704 1.00 85.56 413 GLU A O 1
ATOM 3112 N N . GLU A 1 414 ? 1.811 -8.423 -26.764 1.00 60.97 414 GLU A N 1
ATOM 3113 C CA . GLU A 1 414 ? 0.847 -7.410 -27.233 1.00 60.97 414 GLU A CA 1
ATOM 3114 C C . GLU A 1 414 ? 0.162 -6.648 -26.101 1.00 60.97 414 GLU A C 1
ATOM 3116 O O . GLU A 1 414 ? -0.393 -7.302 -25.188 1.00 60.97 414 GLU A O 1
#

Radius of gyration: 60.35 Å; chains: 1; bounding box: 138×34×165 Å

Sequence (414 aa):
DKPAVVQARAHYDALTDAQKAFVGDIAKLTEAEQTIAELEAQAALDEAAAAPVRTEIAALPAKADIKLTDEPAVTSARAHYDGLTDSQKKQVGDIGKLTDAEDMIRDLKIVAMAKGNLQVVYNGVAEKIELPNAQDGATITWILKNKDQSTIVDITTGSVQREGLKENTDVVLVANMAAGAAFDTKEISIRVKAIKAEPEVITSKTIADFDFSTIYATQARGESFQVQTTDFQSAPKHFTISDGKITIPIDLTWNIPLGEFTAGQVVGSAVDSAIQDYCNANGIDLGKRTLGAVGFGDTFSIFAFSTGSESSVTLGGPDWNYFFPQSQYNGSDIDHSKNRTFNVSDGEHTTVVTLDWQYTGMESLVEAINGQLQGASVSAAAETVNANQFRLVANSTGIQLTVSGVDKNQFFEE

pLDDT: mean 95.55, std 4.04, range [60.97, 98.62]

Secondary structure (DSSP, 8-state):
-HHHHHHHHHHHHTS-HHHHTT-TTHHHHHHHHHHHHHHHHHHHHHHHHHHHHHHHHHHSPPGGG--GGGHHHHHHHHHHHHTS-HHHHHHH---HHHHHHHHHHHHHHHHHHHHHH------SS-SB----SEETTEEEEEEESSGGGGGTEETTTTEE--TT--S-EEEEEEEEEEETTEEEEEEEEEEEPP--PPPPEEEPPPP---B---B--BEEEEEPPP----BTTTS-EEEEEE-SS-EEEEEE-SB---TTS-HHHHHHHHHHHHHHHHHHHTT--GGG-SEEEEEETTEEEEEEEEESTT-EEEEESSSHHHH-S-SEEE-B--B-TT-EEEEEE-SS-EEEEEE-SB-SSHHHHHHHHHHHHHHTT-SEEEEEEETTEEEEEESSTT---EEESTTHHHHS--

Foldseek 3Di:
DVVVLVVVVVVLVPDDPVVNVVVDCVVVSVVVVVVVVVVVVVLVVLLVLQVVLLVLLVPQDALVPADLVCVVSLVVSVVSLVPHDPSSVVNSPDNVSSVSNVQSNVFNVQQVQQQVPDDWDDPQEDQFTDDDQDGSQWGKAKDWPDNVCCVQAPSVGRGGDQPPDPAWDKTWMKIWIGDDHDTDIDIDIDIHGHPPFFFDKFKWDFAPFQAQAKDAFFWFKFKWDQAPAQACQVPKAWKWKDLPPDIFIQTSNHRFDQVVHALQQRVQVSRQVSQVVVCVVVVHDPVRRQKGKGGDHRMIMITGPDTAQSHKIAMGDDHPVVIGVDGITGMHHIDSVSKDWKWKAQPPWIFIQIRHHRAPWDVSSQVSRQVRCVVGVHQWGWADPDRGMIMIGGVDRPTDMDMGDDCRVNIGDD